Protein AF-0000000087549382 (afdb_homodimer)

Secondary structure (DSSP, 8-state):
--PEEEEEEE-SS-EEEEEE-TTS-EEEEEEES---TTTS-HHHHHHHHHHHHHHH-SSPPEEEEEEEETT--SHHHHHHHHHHHHHH-TT--EEEEEEGGGGGGGGS-TTS-EEEEEESSSEEEEEE-TT--EEEEEE---TTT--TTSHHHHHHHHHHHHHHS--HHHHHHHHHHT-SSHHHHHHHHTSTTHHHHHHHHHHHHHHHHHTT-HHHHHHHHHHHHHHHHHHHHH--SS--EEEEESGGGGSHHHHHHHHHH--S--SEEE-/--PEEEEEEE-SS-EEEEEE-TTS-EEEEEEES---TTTS-HHHHHHHHHHHHHHH-SSPPEEEEEEEETT--SHHHHHHHHHHHHHH-TT--EEEEEEGGGGGGTTS-TTS-EEEEEESSSEEEEEE-TT--EEEEEE---TTT--TTSHHHHHHHHHHHHHHS--HHHHHHHHHHT-SSHHHHHHHHTSTTHHHHHHHHHHHHHHHHHTT-HHHHHHHHHHHHHHHHHHHHH--SS--EEEEESGGGGSHHHHHHHHHH--S--SEEE-

Organism: Malassezia restricta (strain ATCC 96810 / NBRC 103918 / CBS 7877) (NCBI:txid425264)

Solvent-accessible surface area (backbone atoms only — not comparable to full-atom values): 27574 Å² total; per-residue (Å²): 129,83,49,24,42,32,41,34,46,19,28,78,72,35,22,38,24,39,31,21,44,85,85,68,47,74,78,32,62,32,74,54,58,54,35,18,52,70,80,39,52,72,68,58,33,48,51,48,53,49,48,38,51,55,65,24,45,85,80,62,62,52,32,31,37,36,39,13,20,34,65,36,82,45,72,65,51,27,51,54,50,44,52,53,42,43,69,74,40,66,72,40,75,41,81,43,56,37,30,38,68,56,55,66,44,68,86,49,60,61,86,37,28,35,35,36,36,38,22,25,66,41,21,35,27,39,16,25,39,36,85,62,45,78,74,39,75,34,78,54,64,42,73,90,60,43,13,63,41,7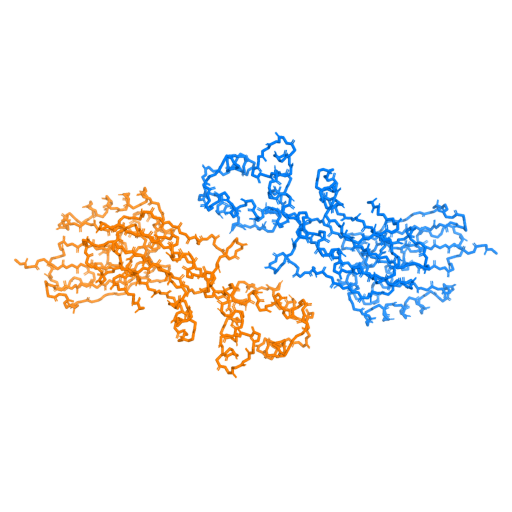,22,30,34,45,16,42,54,50,50,44,46,34,72,71,44,85,45,78,63,38,58,56,51,28,66,74,71,68,34,88,44,71,68,44,41,52,50,61,48,75,42,87,61,33,65,60,58,34,20,56,38,24,58,58,38,54,49,38,24,72,74,62,36,65,66,36,37,51,49,52,47,54,28,20,40,46,36,15,50,41,48,44,69,39,54,68,99,56,76,24,35,34,30,44,42,49,65,51,58,68,37,63,70,51,38,52,45,22,61,68,51,42,77,64,78,53,78,41,78,48,110,129,81,49,22,43,32,41,32,46,18,29,80,72,34,22,38,25,42,32,21,43,84,85,67,48,75,77,30,62,33,74,53,60,54,34,19,51,70,79,37,53,72,67,57,31,46,50,46,54,50,48,38,51,53,67,24,46,84,82,60,62,52,31,32,38,38,39,14,20,34,63,36,81,45,70,66,51,26,51,54,50,46,52,52,43,42,69,75,41,66,74,41,76,40,82,42,55,39,30,38,69,58,54,66,43,68,85,51,59,62,86,36,29,34,35,36,37,38,21,26,69,40,21,35,26,39,15,24,39,39,83,62,45,77,74,41,74,32,76,54,64,42,73,91,60,44,13,63,41,7,23,31,35,43,16,42,53,51,51,43,45,36,71,73,44,85,45,78,62,39,58,57,52,26,65,74,71,68,34,88,43,70,68,44,42,53,50,62,48,76,43,86,60,35,67,61,58,34,21,57,38,23,60,57,38,55,49,38,24,72,75,62,36,65,67,35,37,52,50,52,48,53,28,20,41,45,34,16,50,41,48,47,69,41,55,68,99,57,76,25,35,36,31,43,41,49,65,51,57,68,37,63,70,53,37,51,45,21,62,69,51,41,76,64,79,54,78,39,75,48,111

Structure (mmCIF, N/CA/C/O backbone):
data_AF-0000000087549382-model_v1
#
loop_
_entity.id
_entity.type
_entity.pdbx_description
1 polymer 'N-acetyl-D-glucosamine kinase'
#
loop_
_atom_site.group_PDB
_atom_site.id
_atom_site.type_symbol
_atom_site.label_atom_id
_atom_site.label_alt_id
_atom_site.label_comp_id
_atom_site.label_asym_id
_atom_site.label_entity_id
_atom_site.label_seq_id
_atom_site.pdbx_PDB_ins_code
_atom_site.Cartn_x
_atom_site.Cartn_y
_atom_site.Cartn_z
_atom_site.occupancy
_atom_site.B_iso_or_equiv
_atom_site.auth_seq_id
_atom_site.auth_comp_id
_atom_site.auth_asym_id
_atom_site.auth_atom_id
_atom_site.pdbx_PDB_model_num
ATOM 1 N N . MET A 1 1 ? 5.43 -46.531 -30.469 1 39.97 1 MET A N 1
ATOM 2 C CA . MET A 1 1 ? 6.359 -45.406 -30.297 1 39.97 1 MET A CA 1
ATOM 3 C C . MET A 1 1 ? 6.062 -44.656 -29.016 1 39.97 1 MET A C 1
ATO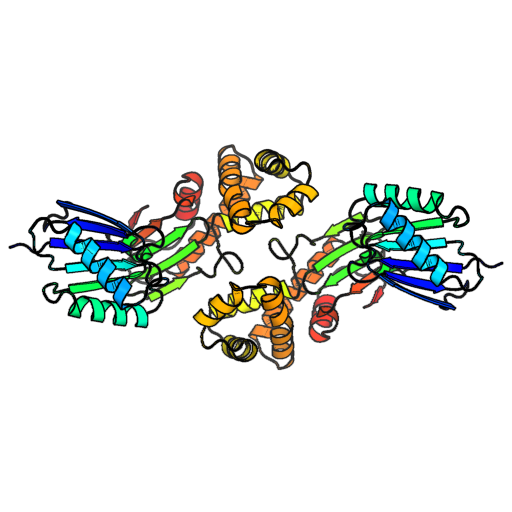M 5 O O . MET A 1 1 ? 4.918 -44.281 -28.766 1 39.97 1 MET A O 1
ATOM 9 N N . THR A 1 2 ? 6.906 -44.781 -28.016 1 54.25 2 THR A N 1
ATOM 10 C CA . THR A 1 2 ? 6.613 -44.344 -26.656 1 54.25 2 THR A CA 1
ATOM 11 C C . THR A 1 2 ? 6.383 -42.844 -26.609 1 54.25 2 THR A C 1
ATOM 13 O O . THR A 1 2 ? 7.191 -42.062 -27.125 1 54.25 2 THR A O 1
ATOM 16 N N . GLY A 1 3 ? 5.191 -42.406 -26.641 1 62.34 3 GLY A N 1
ATOM 17 C CA . GLY A 1 3 ? 4.793 -41 -26.703 1 62.34 3 GLY A CA 1
ATOM 18 C C . GLY A 1 3 ? 5.539 -40.125 -25.703 1 62.34 3 GLY A C 1
ATOM 19 O O . GLY A 1 3 ? 6.086 -40.625 -24.719 1 62.34 3 GLY A O 1
ATOM 20 N N . VAL A 1 4 ? 6.02 -38.969 -26.281 1 73.94 4 VAL A N 1
ATOM 21 C CA . VAL A 1 4 ? 6.777 -38.031 -25.453 1 73.94 4 VAL A CA 1
ATOM 22 C C . VAL A 1 4 ? 5.824 -37.031 -24.812 1 73.94 4 VAL A C 1
ATOM 24 O O . VAL A 1 4 ? 4.691 -36.844 -25.266 1 73.94 4 VAL A O 1
ATOM 27 N N . VAL A 1 5 ? 6.25 -36.531 -23.656 1 84.88 5 VAL A N 1
ATOM 28 C CA . VAL A 1 5 ? 5.496 -35.5 -22.938 1 84.88 5 VAL A CA 1
ATOM 29 C C . VAL A 1 5 ? 6.148 -34.156 -23.141 1 84.88 5 VAL A C 1
ATOM 31 O O . VAL A 1 5 ? 7.371 -34.031 -23.062 1 84.88 5 VAL A O 1
ATOM 34 N N . ALA A 1 6 ? 5.348 -33.188 -23.562 1 91.62 6 ALA A N 1
ATOM 35 C CA . ALA A 1 6 ? 5.859 -31.844 -23.766 1 91.62 6 ALA A CA 1
ATOM 36 C C . ALA A 1 6 ? 5.328 -30.891 -22.703 1 91.62 6 ALA A C 1
ATOM 38 O O . ALA A 1 6 ? 4.191 -31.031 -22.25 1 91.62 6 ALA A O 1
ATOM 39 N N . VAL A 1 7 ? 6.188 -29.938 -22.328 1 92.75 7 VAL A N 1
ATOM 40 C CA . VAL A 1 7 ? 5.797 -28.844 -21.438 1 92.75 7 VAL A CA 1
ATOM 41 C C . VAL A 1 7 ? 6.148 -27.5 -22.062 1 92.75 7 VAL A C 1
ATOM 43 O O . VAL A 1 7 ? 7.219 -27.344 -22.656 1 92.75 7 VAL A O 1
ATOM 46 N N . VAL A 1 8 ? 5.195 -26.562 -22.016 1 94.94 8 VAL A N 1
ATOM 47 C CA . VAL A 1 8 ? 5.422 -25.219 -22.547 1 94.94 8 VAL A CA 1
ATOM 48 C C . VAL A 1 8 ? 5.254 -24.188 -21.422 1 94.94 8 VAL A C 1
ATOM 50 O O . VAL A 1 8 ? 4.273 -24.234 -20.672 1 94.94 8 VAL A O 1
ATOM 53 N N . ASP A 1 9 ? 6.184 -23.312 -21.219 1 95.19 9 ASP A N 1
ATOM 54 C CA . ASP A 1 9 ? 6.129 -22.125 -20.359 1 95.19 9 ASP A CA 1
ATOM 55 C C . ASP A 1 9 ? 5.973 -20.859 -21.188 1 95.19 9 ASP A C 1
ATOM 57 O O . ASP A 1 9 ? 6.938 -20.359 -21.781 1 95.19 9 ASP A O 1
ATOM 61 N N . ALA A 1 10 ? 4.777 -20.359 -21.234 1 96.06 10 ALA A N 1
ATOM 62 C CA . ALA A 1 10 ? 4.457 -19.219 -22.078 1 96.06 10 ALA A CA 1
ATOM 63 C C . ALA A 1 10 ? 4.32 -17.938 -21.266 1 96.06 10 ALA A C 1
ATOM 65 O O . ALA A 1 10 ? 3.32 -17.734 -20.562 1 96.06 10 ALA A O 1
ATOM 66 N N . GLY A 1 11 ? 5.273 -17.016 -21.391 1 91.75 11 GLY A N 1
ATOM 67 C CA . GLY A 1 11 ? 5.277 -15.758 -20.656 1 91.75 11 GLY A CA 1
ATOM 68 C C . GLY A 1 11 ? 5.109 -14.539 -21.547 1 91.75 11 GLY A C 1
ATOM 69 O O . GLY A 1 11 ? 4.797 -14.672 -22.734 1 91.75 11 GLY A O 1
ATOM 70 N N . GLY A 1 12 ? 5.207 -13.359 -20.984 1 86.81 12 GLY A N 1
ATOM 71 C CA . GLY A 1 12 ? 5.07 -12.102 -21.703 1 86.81 12 GLY A CA 1
ATOM 72 C C . GLY A 1 12 ? 6.254 -11.789 -22.594 1 86.81 12 GLY A C 1
ATOM 73 O O . GLY A 1 12 ? 6.121 -11.047 -23.578 1 86.81 12 GLY A O 1
ATOM 74 N N . THR A 1 13 ? 7.371 -12.328 -22.25 1 85.81 13 THR A N 1
ATOM 75 C CA . THR A 1 13 ? 8.594 -11.992 -22.969 1 85.81 13 THR A CA 1
ATOM 76 C C . THR A 1 13 ? 9.016 -13.141 -23.875 1 85.81 13 THR A C 1
ATOM 78 O O . THR A 1 13 ? 9.523 -12.914 -24.984 1 85.81 13 THR A O 1
ATOM 81 N N . SER A 1 14 ? 8.805 -14.344 -23.328 1 91.31 14 SER A N 1
ATOM 82 C CA . SER A 1 14 ? 9.227 -15.5 -24.109 1 91.31 14 SER A CA 1
ATOM 83 C C . SER A 1 14 ? 8.344 -16.719 -23.828 1 91.31 14 SER A C 1
ATOM 85 O O . SER A 1 14 ? 7.582 -16.719 -22.859 1 91.31 14 SER A O 1
ATOM 87 N N . THR A 1 15 ? 8.477 -17.656 -24.75 1 94.56 15 THR A N 1
ATOM 88 C CA . THR A 1 15 ? 7.848 -18.969 -24.641 1 94.56 15 THR A CA 1
ATOM 89 C C . THR A 1 15 ? 8.883 -20.078 -24.766 1 94.56 15 THR A C 1
ATOM 91 O O . THR A 1 15 ? 9.633 -20.125 -25.75 1 94.56 15 THR A O 1
ATOM 94 N N . ARG A 1 16 ? 8.938 -20.938 -23.703 1 95 16 ARG A N 1
ATOM 95 C CA . ARG A 1 16 ? 9.883 -22.047 -23.703 1 95 16 ARG A CA 1
ATOM 96 C C . ARG A 1 16 ? 9.164 -23.391 -23.703 1 95 16 ARG A C 1
ATOM 98 O O . ARG A 1 16 ? 8.125 -23.547 -23.047 1 95 16 ARG A O 1
ATOM 105 N N . ALA A 1 17 ? 9.688 -24.312 -24.516 1 93.75 17 ALA A N 1
ATOM 106 C CA . ALA A 1 17 ? 9.133 -25.656 -24.562 1 93.75 17 ALA A CA 1
ATOM 107 C C . ALA A 1 17 ? 10.219 -26.703 -24.359 1 93.75 17 ALA A C 1
ATOM 109 O O . ALA A 1 17 ? 11.391 -26.469 -24.672 1 93.75 17 ALA A O 1
ATOM 110 N N . ALA A 1 18 ? 9.82 -27.781 -23.719 1 92.12 18 ALA A N 1
ATOM 111 C CA . ALA A 1 18 ? 10.695 -28.938 -23.562 1 92.12 18 ALA A CA 1
ATOM 112 C C . ALA A 1 18 ? 9.938 -30.25 -23.766 1 92.12 18 ALA A C 1
ATOM 114 O O . ALA A 1 18 ? 8.773 -30.359 -23.375 1 92.12 18 ALA A O 1
ATOM 115 N N . ILE A 1 19 ? 10.562 -31.203 -24.406 1 89.62 19 ILE A N 1
ATOM 116 C CA . ILE A 1 19 ? 10.008 -32.531 -24.609 1 89.62 19 ILE A CA 1
ATOM 117 C C . ILE A 1 19 ? 10.852 -33.562 -23.859 1 89.62 19 ILE A C 1
ATOM 119 O O . ILE A 1 19 ? 12.078 -33.531 -23.922 1 89.62 19 ILE A O 1
ATOM 123 N N . ALA A 1 20 ? 10.164 -34.312 -23.094 1 86.88 20 ALA A N 1
ATOM 124 C CA . ALA A 1 20 ? 10.836 -35.375 -22.375 1 86.88 20 ALA A CA 1
ATOM 125 C C . ALA A 1 20 ? 10.398 -36.75 -22.891 1 86.88 20 ALA A C 1
ATOM 127 O O . ALA A 1 20 ? 9.258 -36.906 -23.328 1 86.88 20 ALA A O 1
ATOM 128 N N . ASP A 1 21 ? 11.297 -37.719 -22.844 1 81.56 21 ASP A N 1
ATOM 129 C CA . ASP A 1 21 ? 10.961 -39.062 -23.234 1 81.56 21 ASP A CA 1
ATOM 130 C C . ASP A 1 21 ? 10.297 -39.812 -22.078 1 81.56 21 ASP A C 1
ATOM 132 O O . ASP A 1 21 ? 9.969 -39.219 -21.047 1 81.56 21 ASP A O 1
ATOM 136 N N . ALA A 1 22 ? 9.938 -41.125 -22.328 1 77.38 22 ALA A N 1
ATOM 137 C CA . ALA A 1 22 ? 9.195 -41.938 -21.359 1 77.38 22 ALA A CA 1
ATOM 138 C C . ALA A 1 22 ? 9.969 -42.094 -20.062 1 77.38 22 ALA A C 1
ATOM 140 O O . ALA A 1 22 ? 9.383 -42.406 -19.016 1 77.38 22 ALA A O 1
ATOM 141 N N . ARG A 1 23 ? 11.273 -41.844 -20.031 1 79.56 23 ARG A N 1
ATOM 142 C CA . ARG A 1 23 ? 12.109 -41.969 -18.844 1 79.56 23 ARG A CA 1
ATOM 143 C C . ARG A 1 23 ? 12.266 -40.625 -18.125 1 79.56 23 ARG A C 1
ATOM 145 O O . ARG A 1 23 ? 12.977 -40.531 -17.125 1 79.56 23 ARG A O 1
ATOM 152 N N . GLY A 1 24 ? 11.672 -39.5 -18.688 1 79.5 24 GLY A N 1
ATOM 153 C CA . GLY A 1 24 ? 11.734 -38.188 -18.062 1 79.5 24 GLY A CA 1
ATOM 154 C C . GLY A 1 24 ? 12.922 -37.375 -18.531 1 79.5 24 GLY A C 1
ATOM 155 O O . GLY A 1 24 ? 13.18 -36.281 -18.016 1 79.5 24 GLY A O 1
ATOM 156 N N . ARG A 1 25 ? 13.734 -37.906 -19.469 1 83 25 ARG A N 1
ATOM 157 C CA . ARG A 1 25 ? 14.883 -37.188 -20 1 83 25 ARG A CA 1
ATOM 158 C C . ARG A 1 25 ? 14.453 -36.156 -21.047 1 83 25 ARG A C 1
ATOM 160 O O . ARG A 1 25 ? 13.703 -36.5 -21.953 1 83 25 ARG A O 1
ATOM 167 N N . ILE A 1 26 ? 14.945 -34.969 -20.875 1 86.38 26 ILE A N 1
ATOM 168 C CA . ILE A 1 26 ? 14.641 -33.906 -21.859 1 86.38 26 ILE A CA 1
ATOM 169 C C . ILE A 1 26 ? 15.383 -34.219 -23.156 1 86.38 26 ILE A C 1
ATOM 171 O O . ILE A 1 26 ? 16.609 -34.375 -23.172 1 86.38 26 ILE A O 1
ATOM 175 N N . VAL A 1 27 ? 14.711 -34.312 -24.266 1 86.19 27 VAL A N 1
ATOM 176 C CA . VAL A 1 27 ? 15.312 -34.688 -25.531 1 86.19 27 VAL A CA 1
ATOM 177 C C . VAL A 1 27 ? 15.328 -33.5 -26.484 1 86.19 27 VAL A C 1
ATOM 179 O O . VAL A 1 27 ? 16.047 -33.5 -27.484 1 86.19 27 VAL A O 1
ATOM 182 N N . ALA A 1 28 ? 14.555 -32.562 -26.203 1 88.31 28 ALA A N 1
ATOM 183 C CA . ALA A 1 28 ? 14.516 -31.375 -27.062 1 88.31 28 ALA A CA 1
ATOM 184 C C . ALA A 1 28 ? 14.023 -30.141 -26.281 1 88.31 28 ALA A C 1
ATOM 186 O O . ALA A 1 28 ? 13.281 -30.281 -25.312 1 88.31 28 ALA A O 1
ATOM 187 N N . ARG A 1 29 ? 14.492 -28.938 -26.703 1 92.19 29 ARG A N 1
ATOM 188 C CA . ARG A 1 29 ? 14.07 -27.656 -26.141 1 92.19 29 ARG A CA 1
ATOM 189 C C . ARG A 1 29 ? 13.891 -26.625 -27.25 1 92.19 29 ARG A C 1
ATOM 191 O O . ARG A 1 29 ? 14.5 -26.719 -28.312 1 92.19 29 ARG A O 1
ATOM 198 N N . SER A 1 30 ? 13 -25.688 -27 1 91.88 30 SER A N 1
ATOM 199 C CA . SER A 1 30 ? 12.836 -24.547 -27.891 1 91.88 30 SER A CA 1
ATOM 200 C C . SER A 1 30 ? 12.539 -23.281 -27.109 1 91.88 30 SER A C 1
ATOM 202 O O . SER A 1 30 ? 12.195 -23.328 -25.938 1 91.88 30 SER A O 1
ATOM 204 N N . ARG A 1 31 ? 12.828 -22.141 -27.688 1 93.38 31 ARG A N 1
ATOM 205 C CA . ARG A 1 31 ? 12.523 -20.812 -27.172 1 93.38 31 ARG A CA 1
ATOM 206 C C . ARG A 1 31 ? 12.102 -19.875 -28.297 1 93.38 31 ARG A C 1
ATOM 208 O O . ARG A 1 31 ? 12.828 -19.703 -29.266 1 93.38 31 ARG A O 1
ATOM 215 N N . ILE A 1 32 ? 10.977 -19.344 -28.125 1 93.56 32 ILE A N 1
ATOM 216 C CA . ILE A 1 32 ? 10.484 -18.406 -29.125 1 93.56 32 ILE A CA 1
ATOM 217 C C . ILE A 1 32 ? 9.977 -17.125 -28.438 1 93.56 32 ILE A C 1
ATOM 219 O O . ILE A 1 32 ? 10.352 -16.844 -27.297 1 93.56 32 ILE A O 1
ATOM 223 N N . GLY A 1 33 ? 9.117 -16.281 -29.172 1 90.38 33 GLY A N 1
ATOM 224 C CA . GLY A 1 33 ? 8.711 -14.984 -28.656 1 90.38 33 GLY A CA 1
ATOM 225 C C . GLY A 1 33 ? 7.633 -15.07 -27.594 1 90.38 33 GLY A C 1
ATOM 226 O O . GLY A 1 33 ? 7.363 -16.156 -27.062 1 90.38 33 GLY A O 1
ATOM 227 N N . ALA A 1 34 ? 7.039 -13.984 -27.328 1 90.94 34 ALA A N 1
ATOM 228 C CA . ALA A 1 34 ? 6.051 -13.859 -26.25 1 90.94 34 ALA A CA 1
ATOM 229 C C . ALA A 1 34 ? 4.816 -14.711 -26.547 1 90.94 34 ALA A C 1
ATOM 231 O O . ALA A 1 34 ? 4.375 -14.805 -27.688 1 90.94 34 ALA A O 1
ATOM 232 N N . GLY A 1 35 ? 4.305 -15.359 -25.5 1 92.56 35 GLY A N 1
ATOM 233 C CA . GLY A 1 35 ? 3.162 -16.234 -25.656 1 92.56 35 GLY A CA 1
ATOM 234 C C . GLY A 1 35 ? 2.141 -16.109 -24.547 1 92.56 35 GLY A C 1
ATOM 235 O O . GLY A 1 35 ? 1.517 -17.094 -24.156 1 92.56 35 GLY A O 1
ATOM 236 N N . SER A 1 36 ? 1.979 -14.93 -24 1 92.44 36 SER A N 1
ATOM 237 C CA . SER A 1 36 ? 1.021 -14.734 -22.906 1 92.44 36 SER A CA 1
ATOM 238 C C . SER A 1 36 ? -0.411 -14.711 -23.438 1 92.44 36 SER A C 1
ATOM 240 O O . SER A 1 36 ? -0.709 -14.008 -24.406 1 92.44 36 SER A O 1
ATOM 242 N N . PHE A 1 37 ? -1.283 -15.461 -22.719 1 92.44 37 PHE A N 1
ATOM 243 C CA . PHE A 1 37 ? -2.689 -15.57 -23.094 1 92.44 37 PHE A CA 1
ATOM 244 C C . PHE A 1 37 ? -3.398 -14.234 -22.906 1 92.44 37 PHE A C 1
ATOM 246 O O . PHE A 1 37 ? -4.395 -13.953 -23.578 1 92.44 37 PHE A O 1
ATOM 253 N N . SER A 1 38 ? -2.854 -13.391 -22.062 1 85.06 38 SER A N 1
ATOM 254 C CA . SER A 1 38 ? -3.496 -12.117 -21.766 1 85.06 38 SER A CA 1
ATOM 255 C C . SER A 1 38 ? -3.199 -11.078 -22.844 1 85.06 38 SER A C 1
ATOM 257 O O . SER A 1 38 ? -3.91 -10.078 -22.953 1 85.06 38 SER A O 1
ATOM 259 N N . VAL A 1 39 ? -2.229 -11.258 -23.625 1 85.44 39 VAL A N 1
ATOM 260 C CA . VAL A 1 39 ? -1.773 -10.242 -24.578 1 85.44 39 VAL A CA 1
ATOM 261 C C . VAL A 1 39 ? -2.148 -10.648 -26 1 85.44 39 VAL A C 1
ATOM 263 O O . VAL A 1 39 ? -2.367 -9.797 -26.859 1 85.44 39 VAL A O 1
ATOM 266 N N . LEU A 1 40 ? -2.24 -11.922 -26.25 1 91.12 40 LEU A N 1
ATOM 267 C CA . LEU A 1 40 ? -2.482 -12.438 -27.594 1 91.12 40 LEU A CA 1
ATOM 268 C C . LEU A 1 40 ? -3.945 -12.82 -27.781 1 91.12 40 LEU A C 1
ATOM 270 O O . LEU A 1 40 ? -4.617 -13.203 -26.812 1 91.12 40 LEU A O 1
ATOM 274 N N . SER A 1 41 ? -4.383 -12.703 -29.016 1 94.06 41 SER A N 1
ATOM 275 C CA . SER A 1 41 ? -5.664 -13.32 -29.328 1 94.06 41 SER A CA 1
ATOM 276 C C . SER A 1 41 ? -5.598 -14.836 -29.203 1 94.06 41 SER A C 1
ATOM 278 O O . SER A 1 41 ? -4.512 -15.422 -29.219 1 94.06 41 SER A O 1
ATOM 280 N N . LEU A 1 42 ? -6.773 -15.469 -29.109 1 95.62 42 LEU A N 1
ATOM 281 C CA . LEU A 1 42 ? -6.816 -16.922 -28.969 1 95.62 42 LEU A CA 1
ATOM 282 C C . LEU A 1 42 ? -6.133 -17.594 -30.156 1 95.62 42 LEU A C 1
ATOM 284 O O . LEU A 1 42 ? -5.367 -18.547 -29.984 1 95.62 42 LEU A O 1
ATOM 288 N N . ARG A 1 43 ? -6.383 -17.062 -31.297 1 96.38 43 ARG A N 1
ATOM 289 C CA . ARG A 1 43 ? -5.793 -17.625 -32.5 1 96.38 43 ARG A CA 1
ATOM 290 C C . ARG A 1 43 ? -4.277 -17.484 -32.5 1 96.38 43 ARG A C 1
ATOM 292 O O . ARG A 1 43 ? -3.553 -18.422 -32.781 1 96.38 43 ARG A O 1
ATOM 299 N N . ALA A 1 44 ? -3.893 -16.312 -32.188 1 96.38 44 ALA A N 1
ATOM 300 C CA . ALA A 1 44 ? -2.457 -16.047 -32.156 1 96.38 44 ALA A CA 1
ATOM 301 C C . ALA A 1 44 ? -1.77 -16.859 -31.062 1 96.38 44 ALA A C 1
ATOM 303 O O . ALA A 1 44 ? -0.666 -17.375 -31.266 1 96.38 44 ALA A O 1
ATOM 304 N N . TRP A 1 45 ? -2.393 -16.922 -29.953 1 97.19 45 TRP A N 1
ATOM 305 C CA . TRP A 1 45 ? -1.863 -17.703 -28.844 1 97.19 45 TRP A CA 1
ATOM 306 C C . TRP A 1 45 ? -1.732 -19.172 -29.234 1 97.19 45 TRP A C 1
ATOM 308 O O . TRP A 1 45 ? -0.688 -19.781 -29 1 97.19 45 TRP A O 1
ATOM 318 N N . THR A 1 46 ? -2.734 -19.688 -29.859 1 97.19 46 THR A N 1
ATOM 319 C CA . THR A 1 46 ? -2.744 -21.094 -30.281 1 97.19 46 THR A CA 1
ATOM 320 C C . THR A 1 46 ? -1.614 -21.359 -31.266 1 97.19 46 THR A C 1
ATOM 322 O O . THR A 1 46 ? -0.896 -22.359 -31.141 1 97.19 46 THR A O 1
ATOM 325 N N . ARG A 1 47 ? -1.505 -20.484 -32.156 1 96.12 47 ARG A N 1
ATOM 326 C CA . ARG A 1 47 ? -0.436 -20.625 -33.125 1 96.12 47 ARG A CA 1
ATOM 327 C C . ARG A 1 47 ? 0.932 -20.625 -32.469 1 96.12 47 ARG A C 1
ATOM 329 O O . ARG A 1 47 ? 1.814 -21.391 -32.844 1 96.12 47 ARG A O 1
ATOM 336 N N . ARG A 1 48 ? 1.088 -19.75 -31.547 1 95.94 48 ARG A N 1
ATOM 337 C CA . ARG A 1 48 ? 2.344 -19.641 -30.812 1 95.94 48 ARG A CA 1
ATOM 338 C C . ARG A 1 48 ? 2.67 -20.938 -30.078 1 95.94 48 ARG A C 1
ATOM 340 O O . ARG A 1 48 ? 3.822 -21.375 -30.062 1 95.94 48 ARG A O 1
ATOM 347 N N . MET A 1 49 ? 1.717 -21.516 -29.422 1 95.94 49 MET A N 1
ATOM 348 C CA . MET A 1 49 ? 1.916 -22.781 -28.719 1 95.94 49 MET A CA 1
ATOM 349 C C . MET A 1 49 ? 2.293 -23.891 -29.688 1 95.94 49 MET A C 1
ATOM 351 O O . MET A 1 49 ? 3.213 -24.672 -29.422 1 95.94 49 MET A O 1
ATOM 355 N N . CYS A 1 50 ? 1.614 -23.906 -30.812 1 94.06 50 CYS A N 1
ATOM 356 C CA . CYS A 1 50 ? 1.908 -24.906 -31.828 1 94.06 50 CYS A CA 1
ATOM 357 C C . CYS A 1 50 ? 3.326 -24.75 -32.344 1 94.06 50 CYS A C 1
ATOM 359 O O . CYS A 1 50 ? 4.051 -25.734 -32.5 1 94.06 50 CYS A O 1
ATOM 361 N N . GLU A 1 51 ? 3.621 -23.531 -32.594 1 93.94 51 GLU A N 1
ATOM 362 C CA . GLU A 1 51 ? 4.965 -23.234 -33.062 1 93.94 51 GLU A CA 1
ATOM 363 C C . GLU A 1 51 ? 6.027 -23.703 -32.094 1 93.94 51 GLU A C 1
ATOM 365 O O . GLU A 1 51 ? 7.035 -24.297 -32.469 1 93.94 51 GLU A O 1
ATOM 370 N N . ALA A 1 52 ? 5.84 -23.422 -30.859 1 93.69 52 ALA A N 1
ATOM 371 C CA . ALA A 1 52 ? 6.789 -23.812 -29.812 1 93.69 52 ALA A CA 1
ATOM 372 C C . ALA A 1 52 ? 6.934 -25.328 -29.734 1 93.69 52 ALA A C 1
ATOM 374 O O . ALA A 1 52 ? 8.039 -25.844 -29.578 1 93.69 52 ALA A O 1
ATOM 375 N N . LEU A 1 53 ? 5.848 -26.031 -29.859 1 92.06 53 LEU A N 1
ATOM 376 C CA . LEU A 1 53 ? 5.848 -27.484 -29.781 1 92.06 53 LEU A CA 1
ATOM 377 C C . LEU A 1 53 ? 6.469 -28.109 -31.031 1 92.06 53 LEU A C 1
ATOM 379 O O . LEU A 1 53 ? 7.23 -29.062 -30.938 1 92.06 53 LEU A O 1
ATOM 383 N N . GLU A 1 54 ? 6.211 -27.5 -32.125 1 88.81 54 GLU A N 1
ATOM 384 C CA . GLU A 1 54 ? 6.754 -28 -33.406 1 88.81 54 GLU A CA 1
ATOM 385 C C . GLU A 1 54 ? 8.258 -27.766 -33.469 1 88.81 54 GLU A C 1
ATOM 387 O O . GLU A 1 54 ? 8.992 -28.609 -34 1 88.81 54 GLU A O 1
ATOM 392 N N . ALA A 1 55 ? 8.594 -26.656 -33 1 86.44 55 ALA A N 1
ATOM 393 C CA . ALA A 1 55 ? 10.023 -26.328 -33 1 86.44 55 ALA A CA 1
ATOM 394 C C . ALA A 1 55 ? 10.812 -27.297 -32.156 1 86.44 55 ALA A C 1
ATOM 396 O O . ALA A 1 55 ? 12 -27.531 -32.375 1 86.44 55 ALA A O 1
ATOM 397 N N . CYS A 1 56 ? 10.25 -27.781 -31.141 1 80.5 56 CYS A N 1
ATOM 398 C CA . CYS A 1 56 ? 10.891 -28.703 -30.219 1 80.5 56 CYS A CA 1
ATOM 399 C C . CYS A 1 56 ? 10.781 -30.141 -30.719 1 80.5 56 CYS A C 1
ATOM 401 O O . CYS A 1 56 ? 11.578 -31 -30.328 1 80.5 56 CYS A O 1
ATOM 403 N N . ALA A 1 57 ? 9.836 -30.438 -31.469 1 73.19 57 ALA A N 1
ATOM 404 C CA . ALA A 1 57 ? 9.516 -31.812 -31.828 1 73.19 57 ALA A CA 1
ATOM 405 C C . ALA A 1 57 ? 10.477 -32.344 -32.875 1 73.19 57 ALA A C 1
ATOM 407 O O . ALA A 1 57 ? 10.734 -31.672 -33.906 1 73.19 57 ALA A O 1
ATOM 408 N N . ASN A 1 58 ? 11.711 -32.906 -32.406 1 60.84 58 ASN A N 1
ATOM 409 C CA . ASN A 1 58 ? 12.703 -33.531 -33.281 1 60.84 58 ASN A CA 1
ATOM 410 C C . ASN A 1 58 ? 12.242 -34.875 -33.781 1 60.84 58 ASN A C 1
ATOM 412 O O . ASN A 1 58 ? 13.023 -35.812 -33.844 1 60.84 58 ASN A O 1
ATOM 416 N N . GLU A 1 59 ? 10.992 -35.188 -34.094 1 62.5 59 GLU A N 1
ATOM 417 C CA . GLU A 1 59 ? 10.609 -36.438 -34.781 1 62.5 59 GLU A CA 1
ATOM 418 C C . GLU A 1 59 ? 9.664 -37.25 -33.906 1 62.5 59 GLU A C 1
ATOM 420 O O . GLU A 1 59 ? 9.062 -38.219 -34.375 1 62.5 59 GLU A O 1
ATOM 425 N N . ALA A 1 60 ? 9.688 -37.062 -32.656 1 68.19 60 ALA A N 1
ATOM 426 C CA . ALA A 1 60 ? 8.828 -37.906 -31.844 1 68.19 60 ALA A CA 1
ATOM 427 C C . ALA A 1 60 ? 7.465 -37.25 -31.625 1 68.19 60 ALA A C 1
ATOM 429 O O . ALA A 1 60 ? 7.371 -36.062 -31.344 1 68.19 60 ALA A O 1
ATOM 430 N N . PRO A 1 61 ? 6.469 -38.062 -31.922 1 79.94 61 PRO A N 1
ATOM 431 C CA . PRO A 1 61 ? 5.117 -37.531 -31.766 1 79.94 61 PRO A CA 1
ATOM 432 C C . PRO A 1 61 ? 4.781 -37.156 -30.328 1 79.94 61 PRO A C 1
ATOM 434 O O . PRO A 1 61 ? 4.941 -38 -29.438 1 79.94 61 PRO A O 1
ATOM 437 N N . ILE A 1 62 ? 4.371 -35.969 -30.062 1 86.62 62 ILE A N 1
ATOM 438 C CA . ILE A 1 62 ? 3.918 -35.531 -28.75 1 86.62 62 ILE A CA 1
ATOM 439 C C . ILE A 1 62 ? 2.545 -36.125 -28.453 1 86.62 62 ILE A C 1
ATOM 441 O O . ILE A 1 62 ? 1.6 -35.938 -29.219 1 86.62 62 ILE A O 1
ATOM 445 N N . THR A 1 63 ? 2.467 -36.906 -27.391 1 88.56 63 THR A N 1
ATOM 446 C CA . THR A 1 63 ? 1.191 -37.531 -27.047 1 88.56 63 THR A CA 1
ATOM 447 C C . THR A 1 63 ? 0.506 -36.781 -25.922 1 88.56 63 THR A C 1
ATOM 449 O O . THR A 1 63 ? -0.718 -36.844 -25.781 1 88.56 63 THR A O 1
ATOM 452 N N . ARG A 1 64 ? 1.29 -36.188 -25.062 1 91.25 64 ARG A N 1
ATOM 453 C CA . ARG A 1 64 ? 0.784 -35.375 -23.938 1 91.25 64 ARG A CA 1
ATOM 454 C C . ARG A 1 64 ? 1.506 -34.062 -23.844 1 91.25 64 ARG A C 1
ATOM 456 O O . ARG A 1 64 ? 2.719 -33.969 -24.062 1 91.25 64 ARG A O 1
ATOM 463 N N . ALA A 1 65 ? 0.712 -33.031 -23.578 1 93.31 65 ALA A N 1
ATOM 464 C CA . ALA A 1 65 ? 1.323 -31.719 -23.469 1 93.31 65 ALA A CA 1
ATOM 465 C C . ALA A 1 65 ? 0.735 -30.938 -22.297 1 93.31 65 ALA A C 1
ATOM 467 O O . ALA A 1 65 ? -0.476 -30.969 -22.062 1 93.31 65 ALA A O 1
ATOM 468 N N . TRP A 1 66 ? 1.603 -30.312 -21.547 1 93.31 66 TRP A N 1
ATOM 469 C CA . TRP A 1 66 ? 1.223 -29.391 -20.484 1 93.31 66 TRP A CA 1
ATOM 470 C C . TRP A 1 66 ? 1.653 -27.969 -20.812 1 93.31 66 TRP A C 1
ATOM 472 O O . TRP A 1 66 ? 2.85 -27.672 -20.891 1 93.31 66 TRP A O 1
ATOM 482 N N . ILE A 1 67 ? 0.631 -27.078 -21 1 96.06 67 ILE A N 1
ATOM 483 C CA . ILE A 1 67 ? 0.875 -25.672 -21.297 1 96.06 67 ILE A CA 1
ATOM 484 C C . ILE A 1 67 ? 0.663 -24.828 -20.031 1 96.06 67 ILE A C 1
ATOM 486 O O . ILE A 1 67 ? -0.449 -24.766 -19.5 1 96.06 67 ILE A O 1
ATOM 490 N N . GLY A 1 68 ? 1.728 -24.266 -19.516 1 95.38 68 GLY A N 1
ATOM 491 C CA . GLY A 1 68 ? 1.635 -23.188 -18.531 1 95.38 68 GLY A CA 1
ATOM 492 C C . GLY A 1 68 ? 1.753 -21.812 -19.156 1 95.38 68 GLY A C 1
ATOM 493 O O . GLY A 1 68 ? 2.793 -21.453 -19.719 1 95.38 68 GLY A O 1
ATOM 494 N N . SER A 1 69 ? 0.676 -21.047 -19.062 1 95.06 69 SER A N 1
ATOM 495 C CA . SER A 1 69 ? 0.666 -19.75 -19.75 1 95.06 69 SER A CA 1
ATOM 496 C C . SER A 1 69 ? 0.27 -18.625 -18.812 1 95.06 69 SER A C 1
ATOM 498 O O . SER A 1 69 ? -0.678 -18.766 -18.031 1 95.06 69 SER A O 1
ATOM 500 N N . ALA A 1 70 ? 1.048 -17.562 -18.922 1 90.56 70 ALA A N 1
ATOM 501 C CA . ALA A 1 70 ? 0.585 -16.328 -18.297 1 90.56 70 ALA A CA 1
ATOM 502 C C . ALA A 1 70 ? -0.771 -15.898 -18.844 1 90.56 70 ALA A C 1
ATOM 504 O O . ALA A 1 70 ? -1.025 -16.016 -20.047 1 90.56 70 ALA A O 1
ATOM 505 N N . GLY A 1 71 ? -1.618 -15.461 -17.938 1 86.94 71 GLY A N 1
ATOM 506 C CA . GLY A 1 71 ? -2.906 -14.953 -18.375 1 86.94 71 GLY A CA 1
ATOM 507 C C . GLY A 1 71 ? -4.031 -15.953 -18.219 1 86.94 71 GLY A C 1
ATOM 508 O O . GLY A 1 71 ? -5.207 -15.594 -18.297 1 86.94 71 GLY A O 1
ATOM 509 N N . ILE A 1 72 ? -3.643 -17.234 -18.094 1 90.12 72 ILE A N 1
ATOM 510 C CA . ILE A 1 72 ? -4.672 -18.234 -17.812 1 90.12 72 ILE A CA 1
ATOM 511 C C . ILE A 1 72 ? -5.023 -18.203 -16.328 1 90.12 72 ILE A C 1
ATOM 513 O O . ILE A 1 72 ? -4.426 -18.922 -15.531 1 90.12 72 ILE A O 1
ATOM 517 N N . ASP A 1 73 ? -6 -17.422 -15.977 1 79.69 73 ASP A N 1
ATOM 518 C CA . ASP A 1 73 ? -6.289 -17.188 -14.562 1 79.69 73 ASP A CA 1
ATOM 519 C C . ASP A 1 73 ? -7.645 -17.781 -14.18 1 79.69 73 ASP A C 1
ATOM 521 O O . ASP A 1 73 ? -7.93 -17.969 -13 1 79.69 73 ASP A O 1
ATOM 525 N N . ALA A 1 74 ? -8.477 -18.031 -15.211 1 77.19 74 ALA A N 1
ATOM 526 C CA . ALA A 1 74 ? -9.812 -18.562 -14.961 1 77.19 74 ALA A CA 1
ATOM 527 C C . ALA A 1 74 ? -9.992 -19.938 -15.617 1 77.19 74 ALA A C 1
ATOM 529 O O . ALA A 1 74 ? -9.375 -20.219 -16.641 1 77.19 74 ALA A O 1
ATOM 530 N N . ASP A 1 75 ? -10.859 -20.656 -15.039 1 79.12 75 ASP A N 1
ATOM 531 C CA . ASP A 1 75 ? -11.164 -21.984 -15.57 1 79.12 75 ASP A CA 1
ATOM 532 C C . ASP A 1 75 ? -11.719 -21.891 -17 1 79.12 75 ASP A C 1
ATOM 534 O O . ASP A 1 75 ? -11.422 -22.734 -17.844 1 79.12 75 ASP A O 1
ATOM 538 N N . GLU A 1 76 ? -12.406 -20.875 -17.172 1 85 76 GLU A N 1
ATOM 539 C CA . GLU A 1 76 ? -13 -20.703 -18.484 1 85 76 GLU A CA 1
ATOM 540 C C . GLU A 1 76 ? -11.922 -20.453 -19.547 1 85 76 GLU A C 1
ATOM 542 O O . GLU A 1 76 ? -12 -21 -20.656 1 85 76 GLU A O 1
ATOM 547 N N . SER A 1 77 ? -10.945 -19.703 -19.219 1 89.88 77 SER A N 1
ATOM 548 C CA . SER A 1 77 ? -9.844 -19.453 -20.141 1 89.88 77 SER A CA 1
ATOM 549 C C . SER A 1 77 ? -9.078 -20.719 -20.438 1 89.88 77 SER A C 1
ATOM 551 O O . SER A 1 77 ? -8.695 -20.969 -21.594 1 89.88 77 SER A O 1
ATOM 553 N N . ALA A 1 78 ? -8.914 -21.5 -19.469 1 91.19 78 ALA A N 1
ATOM 554 C CA . ALA A 1 78 ? -8.211 -22.781 -19.641 1 91.19 78 ALA A CA 1
ATOM 555 C C . ALA A 1 78 ? -8.992 -23.703 -20.562 1 91.19 78 ALA A C 1
ATOM 557 O O . ALA A 1 78 ? -8.406 -24.375 -21.422 1 91.19 78 ALA A O 1
ATOM 558 N N . ARG A 1 79 ? -10.266 -23.734 -20.375 1 91.75 79 ARG A N 1
ATOM 559 C CA . ARG A 1 79 ? -11.117 -24.594 -21.203 1 91.75 79 ARG A CA 1
ATOM 560 C C . ARG A 1 79 ? -11.078 -24.172 -22.656 1 91.75 79 ARG A C 1
ATOM 562 O O . ARG A 1 79 ? -10.898 -25 -23.547 1 91.75 79 ARG A O 1
ATOM 569 N N . ILE A 1 80 ? -11.195 -22.891 -22.844 1 94.88 80 ILE A N 1
ATOM 570 C CA . ILE A 1 80 ? -11.195 -22.344 -24.188 1 94.88 80 ILE A CA 1
ATOM 571 C C . ILE A 1 80 ? -9.852 -22.625 -24.859 1 94.88 80 ILE A C 1
ATOM 573 O O . ILE A 1 80 ? -9.789 -23.031 -26.016 1 94.88 80 ILE A O 1
ATOM 577 N N . ALA A 1 81 ? -8.852 -22.438 -24.125 1 96.56 81 ALA A N 1
ATOM 578 C CA . ALA A 1 81 ? -7.5 -22.656 -24.609 1 96.56 81 ALA A CA 1
ATOM 579 C C . ALA A 1 81 ? -7.277 -24.125 -24.953 1 96.56 81 ALA A C 1
ATOM 581 O O . ALA A 1 81 ? -6.699 -24.453 -25.984 1 96.56 81 ALA A O 1
ATOM 582 N N . THR A 1 82 ? -7.723 -24.984 -24.109 1 95.62 82 THR A N 1
ATOM 583 C CA . THR A 1 82 ? -7.574 -26.422 -24.312 1 95.62 82 THR A CA 1
ATOM 584 C C . THR A 1 82 ? -8.273 -26.859 -25.594 1 95.62 82 THR A C 1
ATOM 586 O O . THR A 1 82 ? -7.711 -27.625 -26.391 1 95.62 82 THR A O 1
ATOM 589 N N . GLU A 1 83 ? -9.445 -26.359 -25.75 1 96.5 83 GLU A N 1
ATOM 590 C CA . GLU A 1 83 ? -10.219 -26.719 -26.938 1 96.5 83 G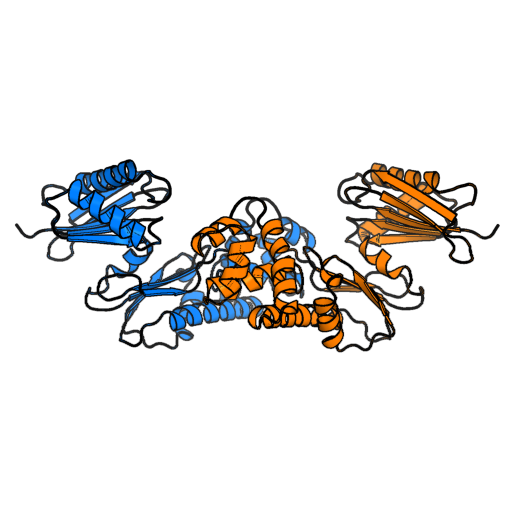LU A CA 1
ATOM 591 C C . GLU A 1 83 ? -9.531 -26.25 -28.203 1 96.5 83 GLU A C 1
ATOM 593 O O . GLU A 1 83 ? -9.508 -26.953 -29.219 1 96.5 83 GLU A O 1
ATOM 598 N N . ALA A 1 84 ? -9.031 -25.094 -28.172 1 97.25 84 ALA A N 1
ATOM 599 C CA . ALA A 1 84 ? -8.328 -24.531 -29.312 1 97.25 84 ALA A CA 1
ATOM 600 C C . ALA A 1 84 ? -7.113 -25.375 -29.688 1 97.25 84 ALA A C 1
ATOM 602 O O . ALA A 1 84 ? -6.859 -25.641 -30.859 1 97.25 84 ALA A O 1
ATOM 603 N N . LEU A 1 85 ? -6.418 -25.844 -28.719 1 96.94 85 LEU A N 1
ATOM 604 C CA . LEU A 1 85 ? -5.219 -26.641 -28.938 1 96.94 85 LEU A CA 1
ATOM 605 C C . LEU A 1 85 ? -5.578 -28.031 -29.453 1 96.94 85 LEU A C 1
ATOM 607 O O . LEU A 1 85 ? -4.887 -28.578 -30.312 1 96.94 85 LEU A O 1
ATOM 611 N N . ARG A 1 86 ? -6.621 -28.562 -28.906 1 96.12 86 ARG A N 1
ATOM 612 C CA . ARG A 1 86 ? -7.098 -29.875 -29.375 1 96.12 86 ARG A CA 1
ATOM 613 C C . ARG A 1 86 ? -7.426 -29.844 -30.859 1 96.12 86 ARG A C 1
ATOM 615 O O . ARG A 1 86 ? -7.117 -30.781 -31.578 1 96.12 86 ARG A O 1
ATOM 622 N N . CYS A 1 87 ? -8.031 -28.766 -31.266 1 96.62 87 CYS A N 1
ATOM 623 C CA . CYS A 1 87 ? -8.383 -28.594 -32.656 1 96.62 87 CYS A CA 1
ATOM 624 C C . CYS A 1 87 ? -7.137 -28.406 -33.531 1 96.62 87 CYS A C 1
ATOM 626 O O . CYS A 1 87 ? -7.051 -28.938 -34.625 1 96.62 87 CYS A O 1
ATOM 628 N N . ALA A 1 88 ? -6.223 -27.688 -33 1 96.06 88 ALA A N 1
ATOM 629 C CA . ALA A 1 88 ? -5.027 -27.328 -33.781 1 96.06 88 ALA A CA 1
ATOM 630 C C . ALA A 1 88 ? -4.07 -28.516 -33.875 1 96.06 88 ALA A C 1
ATOM 632 O O . ALA A 1 88 ? -3.354 -28.656 -34.875 1 96.06 88 ALA A O 1
ATOM 633 N N . MET A 1 89 ? -4.035 -29.281 -32.812 1 93.88 89 MET A N 1
ATOM 634 C CA . MET A 1 89 ? -3.15 -30.453 -32.781 1 93.88 89 MET A CA 1
ATOM 635 C C . MET A 1 89 ? -3.902 -31.688 -32.344 1 93.88 89 MET A C 1
ATOM 637 O O . MET A 1 89 ? -3.678 -32.188 -31.234 1 93.88 89 MET A O 1
ATOM 641 N N . PRO A 1 90 ? -4.582 -32.375 -33.188 1 91.94 90 PRO A N 1
ATOM 642 C CA . PRO A 1 90 ? -5.465 -33.5 -32.812 1 91.94 90 PRO A CA 1
ATOM 643 C C . PRO A 1 90 ? -4.695 -34.75 -32.406 1 91.94 90 PRO A C 1
ATOM 645 O O . PRO A 1 90 ? -5.258 -35.656 -31.797 1 91.94 90 PRO A O 1
ATOM 648 N N . HIS A 1 91 ? -3.469 -34.812 -32.75 1 88.81 91 HIS A N 1
ATOM 649 C CA . HIS A 1 91 ? -2.688 -36.031 -32.469 1 88.81 91 HIS A CA 1
ATOM 650 C C . HIS A 1 91 ? -2.273 -36.062 -31 1 88.81 91 HIS A C 1
ATOM 652 O O . HIS A 1 91 ? -1.841 -37.094 -30.5 1 88.81 91 HIS A O 1
ATOM 658 N N . VAL A 1 92 ? -2.316 -34.906 -30.375 1 91.31 92 VAL A N 1
ATOM 659 C CA . VAL A 1 92 ? -2.037 -34.875 -28.938 1 91.31 92 VAL A CA 1
ATOM 660 C C . VAL A 1 92 ? -3.252 -35.375 -28.172 1 91.31 92 VAL A C 1
ATOM 662 O O . VAL A 1 92 ? -4.336 -34.812 -28.25 1 91.31 92 VAL A O 1
ATOM 665 N N . HIS A 1 93 ? -3.076 -36.406 -27.422 1 90 93 HIS A N 1
ATOM 666 C CA . HIS A 1 93 ? -4.191 -37.094 -26.781 1 90 93 HIS A CA 1
ATOM 667 C C . HIS A 1 93 ? -4.574 -36.406 -25.469 1 90 93 HIS A C 1
ATOM 669 O O . HIS A 1 93 ? -5.73 -36.469 -25.047 1 90 93 HIS A O 1
ATOM 675 N N . GLU A 1 94 ? -3.641 -35.875 -24.797 1 91.75 94 GLU A N 1
ATOM 676 C CA . GLU A 1 94 ? -3.918 -35.312 -23.484 1 91.75 94 GLU A CA 1
ATOM 677 C C . GLU A 1 94 ? -3.326 -33.906 -23.359 1 91.75 94 GLU A C 1
ATOM 679 O O . GLU A 1 94 ? -2.119 -33.719 -23.516 1 91.75 94 GLU A O 1
ATOM 684 N N . TRP A 1 95 ? -4.23 -32.938 -23.062 1 93.69 95 TRP A N 1
ATOM 685 C CA . TRP A 1 95 ? -3.812 -31.578 -22.828 1 93.69 95 TRP A CA 1
ATOM 686 C C . TRP A 1 95 ? -4.039 -31.172 -21.391 1 93.69 95 TRP A C 1
ATOM 688 O O . TRP A 1 95 ? -5.082 -31.469 -20.797 1 93.69 95 TRP A O 1
ATOM 698 N N . THR A 1 96 ? -3.064 -30.562 -20.797 1 92.31 96 THR A N 1
ATOM 699 C CA . THR A 1 96 ? -3.207 -29.828 -19.547 1 92.31 96 THR A CA 1
ATOM 700 C C . THR A 1 96 ? -2.854 -28.359 -19.75 1 92.31 96 THR A C 1
ATOM 702 O O . THR A 1 96 ? -1.743 -28.031 -20.172 1 92.31 96 THR A O 1
ATOM 705 N N . VAL A 1 97 ? -3.834 -27.516 -19.547 1 94.69 97 VAL A N 1
ATOM 706 C CA . VAL A 1 97 ? -3.6 -26.094 -19.703 1 94.69 97 VAL A CA 1
ATOM 707 C C . VAL A 1 97 ? -3.855 -25.375 -18.375 1 94.69 97 VAL A C 1
ATOM 709 O O . VAL A 1 97 ? -4.945 -25.484 -17.812 1 94.69 97 VAL A O 1
ATOM 712 N N . THR A 1 98 ? -2.801 -24.719 -17.875 1 92.75 98 THR A N 1
ATOM 713 C CA . THR A 1 98 ? -2.879 -24.031 -16.578 1 92.75 98 THR A CA 1
ATOM 714 C C . THR A 1 98 ? -2.188 -22.672 -16.641 1 92.75 98 THR A C 1
ATOM 716 O O . THR A 1 98 ? -1.637 -22.297 -17.688 1 92.75 98 THR A O 1
ATOM 719 N N . ASN A 1 99 ? -2.301 -21.984 -15.523 1 92.25 99 ASN A N 1
ATOM 720 C CA . ASN A 1 99 ? -1.395 -20.859 -15.305 1 92.25 99 ASN A CA 1
ATOM 721 C C . ASN A 1 99 ? 0.06 -21.312 -15.25 1 92.25 99 ASN A C 1
ATOM 723 O O . ASN A 1 99 ? 0.35 -22.422 -14.812 1 92.25 99 ASN A O 1
ATOM 727 N N . ASP A 1 100 ? 0.908 -20.406 -15.641 1 92.06 100 ASP A N 1
ATOM 728 C CA . ASP A 1 100 ? 2.316 -20.781 -15.719 1 92.06 100 ASP A CA 1
ATOM 729 C C . ASP A 1 100 ? 2.879 -21.109 -14.344 1 92.06 100 ASP A C 1
ATOM 731 O O . ASP A 1 100 ? 3.828 -21.891 -14.227 1 92.06 100 ASP A O 1
ATOM 735 N N . ALA A 1 101 ? 2.26 -20.641 -13.336 1 90.44 101 ALA A N 1
ATOM 736 C CA . ALA A 1 101 ? 2.721 -20.938 -11.984 1 90.44 101 ALA A CA 1
ATOM 737 C C . ALA A 1 101 ? 2.598 -22.422 -11.664 1 90.44 101 ALA A C 1
ATOM 739 O O . ALA A 1 101 ? 3.402 -22.984 -10.914 1 90.44 101 ALA A O 1
ATOM 740 N N . ALA A 1 102 ? 1.69 -23.078 -12.266 1 92.5 102 ALA A N 1
ATOM 741 C CA . ALA A 1 102 ? 1.432 -24.484 -12.008 1 92.5 102 ALA A CA 1
ATOM 742 C C . ALA A 1 102 ? 2.596 -25.359 -12.477 1 92.5 102 ALA A C 1
ATOM 744 O O . ALA A 1 102 ? 2.752 -26.484 -12.031 1 92.5 102 ALA A O 1
ATOM 745 N N . LEU A 1 103 ? 3.355 -24.828 -13.375 1 92.75 103 LEU A N 1
ATOM 746 C CA . LEU A 1 103 ? 4.473 -25.594 -13.914 1 92.75 103 LEU A CA 1
ATOM 747 C C . LEU A 1 103 ? 5.48 -25.938 -12.82 1 92.75 103 LEU A C 1
ATOM 749 O O . LEU A 1 103 ? 6.266 -26.875 -12.961 1 92.75 103 LEU A O 1
ATOM 753 N N . LEU A 1 104 ? 5.43 -25.203 -11.773 1 91.44 104 LEU A N 1
ATOM 754 C CA . LEU A 1 104 ? 6.293 -25.5 -10.641 1 91.44 104 LEU A CA 1
ATOM 755 C C . LEU A 1 104 ? 5.938 -26.859 -10.031 1 91.44 104 LEU A C 1
ATOM 757 O O . LEU A 1 104 ? 6.762 -27.469 -9.344 1 91.44 104 LEU A O 1
ATOM 761 N N . CYS A 1 105 ? 4.793 -27.344 -10.328 1 91.38 105 CYS A N 1
ATOM 762 C CA . CYS A 1 105 ? 4.344 -28.641 -9.812 1 91.38 105 CYS A CA 1
ATOM 763 C C . CYS A 1 105 ? 4.758 -29.766 -10.742 1 91.38 105 CYS A C 1
ATOM 765 O O . CYS A 1 105 ? 4.398 -30.922 -10.516 1 91.38 105 CYS A O 1
ATOM 767 N N . ALA A 1 106 ? 5.516 -29.469 -11.742 1 84.94 106 ALA A N 1
ATOM 768 C CA . ALA A 1 106 ? 5.809 -30.453 -12.781 1 84.94 106 ALA A CA 1
ATOM 769 C C . ALA A 1 106 ? 6.488 -31.688 -12.203 1 84.94 106 ALA A C 1
ATOM 771 O O . ALA A 1 106 ? 6.273 -32.812 -12.68 1 84.94 106 ALA A O 1
ATOM 772 N N . SER A 1 107 ? 7.258 -31.5 -11.172 1 82.06 107 SER A N 1
ATOM 773 C CA . SER A 1 107 ? 8.008 -32.625 -10.578 1 82.06 107 SER A CA 1
ATOM 774 C C . SER A 1 107 ? 7.152 -33.375 -9.578 1 82.06 107 SER A C 1
ATOM 776 O O . SER A 1 107 ? 7.586 -34.406 -9.039 1 82.06 107 SER A O 1
ATOM 778 N N . VAL A 1 108 ? 5.965 -32.906 -9.32 1 87.69 108 VAL A N 1
ATOM 779 C CA . VAL A 1 108 ? 5.074 -33.562 -8.352 1 87.69 108 VAL A CA 1
ATOM 780 C C . VAL A 1 108 ? 4.195 -34.562 -9.055 1 87.69 108 VAL A C 1
ATOM 782 O O . VAL A 1 108 ? 3.553 -34.281 -10.062 1 87.69 108 VAL A O 1
ATOM 785 N N . PRO A 1 109 ? 4.215 -35.781 -8.594 1 85.25 109 PRO A N 1
ATOM 786 C CA . PRO A 1 109 ? 3.377 -36.781 -9.227 1 85.25 109 PRO A CA 1
ATOM 787 C C . PRO A 1 109 ? 1.917 -36.375 -9.352 1 85.25 109 PRO A C 1
ATOM 789 O O . PRO A 1 109 ? 1.406 -35.656 -8.492 1 85.25 109 PRO A O 1
ATOM 792 N N . ARG A 1 110 ? 1.23 -36.75 -10.406 1 80.75 110 ARG A N 1
ATOM 793 C CA . ARG A 1 110 ? -0.136 -36.375 -10.727 1 80.75 110 ARG A CA 1
ATOM 794 C C . ARG A 1 110 ? -1.131 -36.969 -9.742 1 80.75 110 ARG A C 1
ATOM 796 O O . ARG A 1 110 ? -2.32 -36.656 -9.773 1 80.75 110 ARG A O 1
ATOM 803 N N . ASN A 1 111 ? -0.784 -37.688 -8.859 1 86.06 111 ASN A N 1
ATOM 804 C CA . ASN A 1 111 ? -1.703 -38.281 -7.891 1 86.06 111 ASN A CA 1
ATOM 805 C C . ASN A 1 111 ? -1.652 -37.531 -6.559 1 86.06 111 ASN A C 1
ATOM 807 O O . ASN A 1 111 ? -2.303 -37.938 -5.59 1 86.06 111 ASN A O 1
ATOM 811 N N . ARG A 1 112 ? -0.928 -36.438 -6.59 1 92.31 112 ARG A N 1
ATOM 812 C CA . ARG A 1 112 ? -0.745 -35.688 -5.355 1 92.31 112 ARG A CA 1
ATOM 813 C C . ARG A 1 112 ? -1.038 -34.219 -5.57 1 92.31 112 ARG A C 1
ATOM 815 O O . ARG A 1 112 ? -0.618 -33.625 -6.574 1 92.31 112 ARG A O 1
ATOM 822 N N . PRO A 1 113 ? -1.754 -33.625 -4.559 1 95.75 113 PRO A N 1
ATOM 823 C CA . PRO A 1 113 ? -1.914 -32.156 -4.625 1 95.75 113 PRO A CA 1
ATOM 824 C C . PRO A 1 113 ? -0.594 -31.422 -4.449 1 95.75 113 PRO A C 1
ATOM 826 O O . PRO A 1 113 ? 0.381 -31.984 -3.951 1 95.75 113 PRO A O 1
ATOM 829 N N . CYS A 1 114 ? -0.643 -30.203 -4.984 1 96.06 114 CYS A N 1
ATOM 830 C CA . CYS A 1 114 ? 0.569 -29.391 -4.934 1 96.06 114 CYS A CA 1
ATOM 831 C C . CYS A 1 114 ? 0.24 -27.938 -4.621 1 96.06 114 CYS A C 1
ATOM 833 O O . CYS A 1 114 ? -0.706 -27.375 -5.176 1 96.06 114 CYS A O 1
ATOM 835 N N . VAL A 1 115 ? 0.978 -27.375 -3.688 1 97.31 115 VAL A N 1
ATOM 836 C CA . VAL A 1 115 ? 0.908 -25.953 -3.391 1 97.31 115 VAL A CA 1
ATOM 837 C C . VAL A 1 115 ? 2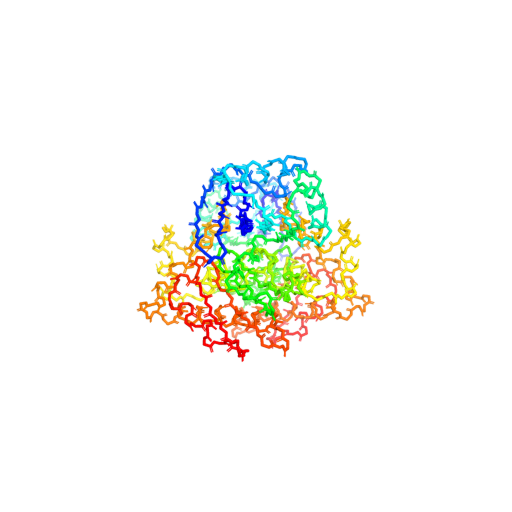.127 -25.234 -3.975 1 97.31 115 VAL A C 1
ATOM 839 O O . VAL A 1 115 ? 3.262 -25.672 -3.783 1 97.31 115 VAL A O 1
ATOM 842 N N . VAL A 1 116 ? 1.843 -24.203 -4.754 1 97 116 VAL A N 1
ATOM 843 C CA . VAL A 1 116 ? 2.9 -23.391 -5.352 1 97 116 VAL A CA 1
ATOM 844 C C . VAL A 1 116 ? 2.936 -22.016 -4.691 1 97 116 VAL A C 1
ATOM 846 O O . VAL A 1 116 ? 1.922 -21.312 -4.645 1 97 116 VAL A O 1
ATOM 849 N N . CYS A 1 117 ? 4.07 -21.672 -4.191 1 97.25 117 CYS A N 1
ATOM 850 C CA . CYS A 1 117 ? 4.262 -20.344 -3.602 1 97.25 117 CYS A CA 1
ATOM 851 C C . CYS A 1 117 ? 5.328 -19.562 -4.359 1 97.25 117 CYS A C 1
ATOM 853 O O . CYS A 1 117 ? 6.477 -20 -4.457 1 97.25 117 CYS A O 1
ATOM 855 N N . ILE A 1 118 ? 4.926 -18.469 -4.895 1 95.19 118 ILE A N 1
ATOM 856 C CA . ILE A 1 118 ? 5.852 -17.594 -5.625 1 95.19 118 ILE A CA 1
ATOM 857 C C . ILE A 1 118 ? 6.09 -16.312 -4.832 1 95.19 118 ILE A C 1
ATOM 859 O O . ILE A 1 118 ? 5.137 -15.641 -4.434 1 95.19 118 ILE A O 1
ATOM 863 N N . ALA A 1 119 ? 7.316 -15.953 -4.57 1 96.56 119 ALA A N 1
ATOM 864 C CA . ALA A 1 119 ? 7.688 -14.703 -3.918 1 96.56 119 ALA A CA 1
ATOM 865 C C . ALA A 1 119 ? 8.781 -13.984 -4.699 1 96.56 119 ALA A C 1
ATOM 867 O O . ALA A 1 119 ? 9.945 -14.398 -4.68 1 96.56 119 ALA A O 1
ATOM 868 N N . GLY A 1 120 ? 8.516 -13.016 -5.402 1 94.31 120 GLY A N 1
ATOM 869 C CA . GLY A 1 120 ? 9.391 -12.078 -6.082 1 94.31 120 GLY A CA 1
ATOM 870 C C . GLY A 1 120 ? 9.023 -10.625 -5.828 1 94.31 120 GLY A C 1
ATOM 871 O O . GLY A 1 120 ? 8.867 -10.211 -4.676 1 94.31 120 GLY A O 1
ATOM 872 N N . THR A 1 121 ? 8.812 -9.906 -6.996 1 92.31 121 THR A N 1
ATOM 873 C CA . THR A 1 121 ? 8.297 -8.555 -6.797 1 92.31 121 THR A CA 1
ATOM 874 C C . THR A 1 121 ? 6.973 -8.586 -6.043 1 92.31 121 THR A C 1
ATOM 876 O O . THR A 1 121 ? 6.773 -7.824 -5.094 1 92.31 121 THR A O 1
ATOM 879 N N . GLY A 1 122 ? 6.148 -9.445 -6.441 1 94.06 122 GLY A N 1
ATOM 880 C CA . GLY A 1 122 ? 4.922 -9.758 -5.723 1 94.06 122 GLY A CA 1
ATOM 881 C C . GLY A 1 122 ? 4.902 -11.164 -5.16 1 94.06 122 GLY A C 1
ATOM 882 O O . GLY A 1 122 ? 5.938 -11.828 -5.105 1 94.06 122 GLY A O 1
ATOM 883 N N . SER A 1 123 ? 3.762 -11.508 -4.652 1 95.88 123 SER A N 1
ATOM 884 C CA . SER A 1 123 ? 3.656 -12.867 -4.125 1 95.88 123 SER A CA 1
ATOM 885 C C . SER A 1 123 ? 2.266 -13.445 -4.359 1 95.88 123 SER A C 1
ATOM 887 O O . SER A 1 123 ? 1.291 -12.695 -4.492 1 95.88 123 SER A O 1
ATOM 889 N N . VAL A 1 124 ? 2.223 -14.766 -4.465 1 93.88 124 VAL A N 1
ATOM 890 C CA . VAL A 1 124 ? 0.964 -15.492 -4.598 1 93.88 124 VAL A CA 1
ATOM 891 C C . VAL A 1 124 ? 1.16 -16.953 -4.18 1 93.88 124 VAL A C 1
ATOM 893 O O . VAL A 1 124 ? 2.248 -17.5 -4.344 1 93.88 124 VAL A O 1
ATOM 896 N N . VAL A 1 125 ? 0.152 -17.5 -3.584 1 96.19 125 VAL A N 1
ATOM 897 C CA . VAL A 1 125 ? 0.133 -18.922 -3.266 1 96.19 125 VAL A CA 1
ATOM 898 C C . VAL A 1 125 ? -1.062 -19.578 -3.947 1 96.19 125 VAL A C 1
ATOM 900 O O . VAL A 1 125 ? -2.199 -19.125 -3.803 1 96.19 125 VAL A O 1
ATOM 903 N N . LEU A 1 126 ? -0.781 -20.625 -4.695 1 94.25 126 LEU A N 1
ATOM 904 C CA . LEU A 1 126 ? -1.798 -21.359 -5.441 1 94.25 126 LEU A CA 1
ATOM 905 C C . LEU A 1 126 ? -1.798 -22.828 -5.051 1 94.25 126 LEU A C 1
ATOM 907 O O . LEU A 1 126 ? -0.735 -23.438 -4.902 1 94.25 126 LEU A O 1
ATOM 911 N N . ALA A 1 127 ? -2.963 -23.328 -4.871 1 95.88 127 ALA A N 1
ATOM 912 C CA . ALA A 1 127 ? -3.1 -24.75 -4.605 1 95.88 127 ALA A CA 1
ATOM 913 C C . ALA A 1 127 ? -3.738 -25.469 -5.793 1 95.88 127 ALA A C 1
ATOM 915 O O . ALA A 1 127 ? -4.668 -24.953 -6.414 1 95.88 127 ALA A O 1
ATOM 916 N N . TYR A 1 128 ? -3.246 -26.641 -6.102 1 93.19 128 TYR A N 1
ATOM 917 C CA . TYR A 1 128 ? -3.732 -27.484 -7.191 1 93.19 128 TYR A CA 1
ATOM 918 C C . TYR A 1 128 ? -4.043 -28.891 -6.695 1 93.19 128 TYR A C 1
ATOM 920 O O . TYR A 1 128 ? -3.311 -29.438 -5.871 1 93.19 128 TYR A O 1
ATOM 928 N N . ASP A 1 129 ? -5.055 -29.453 -7.293 1 93.81 129 ASP A N 1
ATOM 929 C CA . ASP A 1 129 ? -5.371 -30.844 -6.965 1 93.81 129 ASP A CA 1
ATOM 930 C C . ASP A 1 129 ? -4.523 -31.812 -7.789 1 93.81 129 ASP A C 1
ATOM 932 O O . ASP A 1 129 ? -3.596 -31.391 -8.484 1 93.81 129 ASP A O 1
ATOM 936 N N . ALA A 1 130 ? -4.855 -33.094 -7.676 1 90.31 130 ALA A N 1
ATOM 937 C CA . ALA A 1 130 ? -4.062 -34.125 -8.336 1 90.31 130 ALA A CA 1
ATOM 938 C C . ALA A 1 130 ? -4.145 -34 -9.859 1 90.31 130 ALA A C 1
ATOM 940 O O . ALA A 1 130 ? -3.236 -34.438 -10.57 1 90.31 130 ALA A O 1
ATOM 941 N N . GLN A 1 131 ? -5.176 -33.344 -10.344 1 85.12 131 GLN A N 1
ATOM 942 C CA . GLN A 1 131 ? -5.367 -33.156 -11.781 1 85.12 131 GLN A CA 1
ATOM 943 C C . GLN A 1 131 ? -4.855 -31.812 -12.242 1 85.12 131 GLN A C 1
ATOM 945 O O . GLN A 1 131 ? -5.055 -31.422 -13.398 1 85.12 131 GLN A O 1
ATOM 950 N N . ARG A 1 132 ? -4.25 -31.062 -11.336 1 88.5 132 ARG A N 1
ATOM 951 C CA . ARG A 1 132 ? -3.654 -29.75 -11.594 1 88.5 132 ARG A CA 1
ATOM 952 C C . ARG A 1 132 ? -4.727 -28.703 -11.883 1 88.5 132 ARG A C 1
ATOM 954 O O . ARG A 1 132 ? -4.504 -27.781 -12.672 1 88.5 132 ARG A O 1
ATOM 961 N N . THR A 1 133 ? -5.828 -28.984 -11.367 1 86.19 133 THR A N 1
ATOM 962 C CA . THR A 1 133 ? -6.859 -27.953 -11.32 1 86.19 133 THR A CA 1
ATOM 963 C C . THR A 1 133 ? -6.68 -27.062 -10.094 1 86.19 133 THR A C 1
ATOM 965 O O . THR A 1 133 ? -6.496 -27.562 -8.984 1 86.19 133 THR A O 1
ATOM 968 N N . ARG A 1 134 ? -6.746 -25.812 -10.32 1 89.94 134 ARG A N 1
ATOM 969 C CA . ARG A 1 134 ? -6.551 -24.906 -9.195 1 89.94 134 ARG A CA 1
ATOM 970 C C . ARG A 1 134 ? -7.715 -25 -8.211 1 89.94 134 ARG A C 1
ATOM 972 O O . ARG A 1 134 ? -8.875 -24.922 -8.609 1 89.94 134 ARG A O 1
ATOM 979 N N . THR A 1 135 ? -7.344 -25.125 -6.984 1 91.62 135 THR A N 1
ATOM 980 C CA . THR A 1 135 ? -8.375 -25.281 -5.965 1 91.62 135 THR A CA 1
ATOM 981 C C . THR A 1 135 ? -8.43 -24.047 -5.066 1 91.62 135 THR A C 1
ATOM 983 O O . THR A 1 135 ? -9.453 -23.766 -4.434 1 91.62 135 THR A O 1
ATOM 986 N N . LYS A 1 136 ? -7.324 -23.359 -4.938 1 92 136 LYS A N 1
ATOM 987 C CA . LYS A 1 136 ? -7.293 -22.234 -4.016 1 92 136 LYS A CA 1
ATOM 988 C C . LYS A 1 136 ? -6.227 -21.219 -4.422 1 92 136 LYS A C 1
ATOM 990 O O . LYS A 1 136 ? -5.172 -21.594 -4.938 1 92 136 LYS A O 1
ATOM 995 N N . ARG A 1 137 ? -6.559 -20.031 -4.273 1 90.56 137 ARG A N 1
ATOM 996 C CA . ARG A 1 137 ? -5.605 -18.922 -4.402 1 90.56 137 ARG A CA 1
ATOM 997 C C . ARG A 1 137 ? -5.547 -18.094 -3.125 1 90.56 137 ARG A C 1
ATOM 999 O O . ARG A 1 137 ? -6.586 -17.719 -2.58 1 90.56 137 ARG A O 1
ATOM 1006 N N . VAL A 1 138 ? -4.422 -17.891 -2.605 1 93.62 138 VAL A N 1
ATOM 1007 C CA . VAL A 1 138 ? -4.188 -17 -1.464 1 93.62 138 VAL A CA 1
ATOM 1008 C C . VAL A 1 138 ? -3.219 -15.891 -1.855 1 93.62 138 VAL A C 1
ATOM 1010 O O . VAL A 1 138 ? -2.121 -16.172 -2.352 1 93.62 138 VAL A O 1
ATOM 1013 N N . GLY A 1 139 ? -3.693 -14.672 -1.614 1 92.25 139 GLY A N 1
ATOM 1014 C CA . GLY A 1 139 ? -2.881 -13.547 -2.049 1 92.25 139 GLY A CA 1
ATOM 1015 C C . GLY A 1 139 ? -2.969 -13.289 -3.541 1 92.25 139 GLY A C 1
ATOM 1016 O O . GLY A 1 139 ? -4.016 -13.508 -4.152 1 92.25 139 GLY A O 1
ATOM 1017 N N . GLY A 1 140 ? -1.95 -12.602 -4.07 1 90.5 140 GLY A N 1
ATOM 1018 C CA . GLY A 1 140 ? -1.936 -12.273 -5.488 1 90.5 140 GLY A CA 1
ATOM 1019 C C . GLY A 1 140 ? -2.828 -11.102 -5.84 1 90.5 140 GLY A C 1
ATOM 1020 O O . GLY A 1 140 ? -3.404 -11.055 -6.93 1 90.5 140 GLY A O 1
ATOM 1021 N N . LEU A 1 141 ? -2.98 -10.273 -4.934 1 90.69 141 LEU A N 1
ATOM 1022 C CA . LEU A 1 141 ? -3.867 -9.133 -5.156 1 90.69 141 LEU A CA 1
ATOM 1023 C C . LEU A 1 141 ? -3.105 -7.961 -5.766 1 90.69 141 LEU A C 1
ATOM 1025 O O . LEU A 1 141 ? -3.695 -6.922 -6.066 1 90.69 141 LEU A O 1
ATOM 1029 N N . GLY A 1 142 ? -1.79 -8.156 -5.914 1 89.88 142 GLY A N 1
ATOM 1030 C CA . GLY A 1 142 ? -0.953 -7.09 -6.438 1 89.88 142 GLY A CA 1
ATOM 1031 C C . GLY A 1 142 ? -0.363 -6.211 -5.352 1 89.88 142 GLY A C 1
ATOM 1032 O O . GLY A 1 142 ? -0.786 -6.273 -4.195 1 89.88 142 GLY A O 1
ATOM 1033 N N . TRP A 1 143 ? 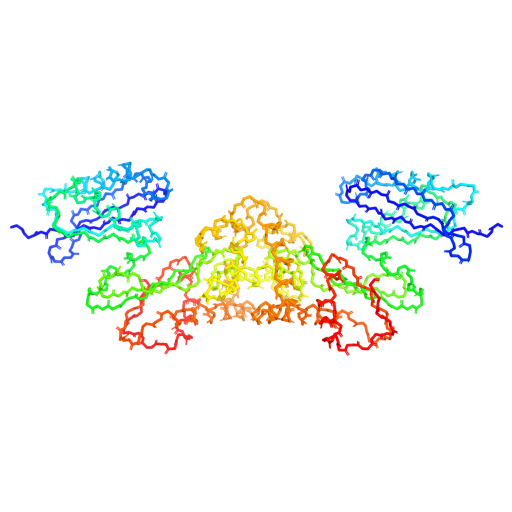0.516 -5.344 -5.754 1 89.88 143 TRP A N 1
ATOM 1034 C CA . TRP A 1 143 ? 1.396 -4.664 -4.809 1 89.88 143 TRP A CA 1
ATOM 1035 C C . TRP A 1 143 ? 0.656 -3.549 -4.078 1 89.88 143 TRP A C 1
ATOM 1037 O O . TRP A 1 143 ? 1.056 -3.143 -2.984 1 89.88 143 TRP A O 1
ATOM 1047 N N . LEU A 1 144 ? -0.439 -3.08 -4.703 1 91.38 144 LEU A N 1
ATOM 1048 C CA . LEU A 1 144 ? -1.158 -1.987 -4.059 1 91.38 144 LEU A CA 1
ATOM 1049 C C . LEU A 1 144 ? -2.062 -2.512 -2.947 1 91.38 144 LEU A C 1
ATOM 1051 O O . LEU A 1 144 ? -2.342 -1.8 -1.979 1 91.38 144 LEU A O 1
ATOM 1055 N N . LEU A 1 145 ? -2.502 -3.73 -3.07 1 91.31 145 LEU A N 1
ATOM 1056 C CA . LEU A 1 145 ? -3.516 -4.258 -2.162 1 91.31 145 LEU A CA 1
ATOM 1057 C C . LEU A 1 145 ? -2.92 -5.32 -1.242 1 91.31 145 LEU A C 1
ATOM 1059 O O . LEU A 1 145 ? -3.467 -5.594 -0.171 1 91.31 145 LEU A O 1
ATOM 1063 N N . GLY A 1 146 ? -1.919 -5.816 -1.671 1 81.69 146 GLY A N 1
ATOM 1064 C CA . GLY A 1 146 ? -1.352 -6.934 -0.933 1 81.69 146 GLY A CA 1
ATOM 1065 C C . GLY A 1 146 ? 0.124 -7.148 -1.214 1 81.69 146 GLY A C 1
ATOM 1066 O O . GLY A 1 146 ? 0.89 -6.188 -1.305 1 81.69 146 GLY A O 1
ATOM 1067 N N . ASP A 1 147 ? 0.612 -8.438 -1.148 1 82.88 147 ASP A N 1
ATOM 1068 C CA . ASP A 1 147 ? 1.946 -8.93 -1.476 1 82.88 147 ASP A CA 1
ATOM 1069 C C . ASP A 1 147 ? 2.742 -9.242 -0.21 1 82.88 147 ASP A C 1
ATOM 1071 O O . ASP A 1 147 ? 3.883 -8.805 -0.064 1 82.88 147 ASP A O 1
ATOM 1075 N N . GLU A 1 148 ? 2.029 -10 0.611 1 88.81 148 GLU A N 1
ATOM 1076 C CA . GLU A 1 148 ? 2.682 -10.469 1.83 1 88.81 148 GLU A CA 1
ATOM 1077 C C . GLU A 1 148 ? 3.932 -11.281 1.51 1 88.81 148 GLU A C 1
ATOM 1079 O O . GLU A 1 148 ? 3.906 -12.148 0.63 1 88.81 148 GLU A O 1
ATOM 1084 N N . GLY A 1 149 ? 4.949 -10.945 2.191 1 96.12 149 GLY A N 1
ATOM 1085 C CA . GLY A 1 149 ? 6.18 -11.719 2.066 1 96.12 149 GLY A CA 1
ATOM 1086 C C . GLY A 1 149 ? 6.871 -11.516 0.731 1 96.12 149 GLY A C 1
ATOM 1087 O O . GLY A 1 149 ? 7.762 -12.289 0.368 1 96.12 149 GLY A O 1
ATOM 1088 N N . SER A 1 150 ? 6.496 -10.594 -0.034 1 97.38 150 SER A N 1
ATOM 1089 C CA . SER A 1 150 ? 7.117 -10.281 -1.316 1 97.38 150 SER A CA 1
ATOM 1090 C C . SER A 1 150 ? 8.258 -9.289 -1.147 1 97.38 150 SER A C 1
ATOM 1092 O O . SER A 1 150 ? 8.508 -8.797 -0.043 1 97.38 150 SER A O 1
ATOM 1094 N N . ALA A 1 151 ? 8.914 -9.07 -2.277 1 97.5 151 ALA A N 1
ATOM 1095 C CA . ALA A 1 151 ? 9.961 -8.055 -2.256 1 97.5 151 ALA A CA 1
ATOM 1096 C C . ALA A 1 151 ? 9.375 -6.68 -1.939 1 97.5 151 ALA A C 1
ATOM 1098 O O . ALA A 1 151 ? 9.945 -5.926 -1.146 1 97.5 151 ALA A O 1
ATOM 1099 N N . VAL A 1 152 ? 8.281 -6.375 -2.537 1 96.75 152 VAL A N 1
ATOM 1100 C CA . VAL A 1 152 ? 7.617 -5.105 -2.254 1 96.75 152 VAL A CA 1
ATOM 1101 C C . VAL A 1 152 ? 7.203 -5.059 -0.785 1 96.75 152 VAL A C 1
ATOM 1103 O O . VAL A 1 152 ? 7.336 -4.02 -0.13 1 96.75 152 VAL A O 1
ATOM 1106 N N . GLY A 1 153 ? 6.734 -6.18 -0.303 1 97.19 153 GLY A N 1
ATOM 1107 C CA . GLY A 1 153 ? 6.363 -6.25 1.102 1 97.19 153 GLY A CA 1
ATOM 1108 C C . GLY A 1 153 ? 7.516 -5.941 2.037 1 97.19 153 GLY A C 1
ATOM 1109 O O . GLY A 1 153 ? 7.379 -5.129 2.955 1 97.19 153 GLY A O 1
ATOM 1110 N N . VAL A 1 154 ? 8.594 -6.531 1.826 1 98 154 VAL A N 1
ATOM 1111 C CA . VAL A 1 154 ? 9.781 -6.336 2.645 1 98 154 VAL A CA 1
ATOM 1112 C C . VAL A 1 154 ? 10.242 -4.883 2.545 1 98 154 VAL A C 1
ATOM 1114 O O . VAL A 1 154 ? 10.5 -4.234 3.562 1 98 154 VAL A O 1
ATOM 1117 N N . GLY A 1 155 ? 10.367 -4.418 1.313 1 97.5 155 GLY A N 1
ATOM 1118 C CA . GLY A 1 155 ? 10.789 -3.041 1.097 1 97.5 155 GLY A CA 1
ATOM 1119 C C . GLY A 1 155 ? 9.875 -2.027 1.767 1 97.5 155 GLY A C 1
ATOM 1120 O O . GLY A 1 155 ? 10.352 -1.085 2.404 1 97.5 155 GLY A O 1
ATOM 1121 N N . ARG A 1 156 ? 8.633 -2.219 1.626 1 96.81 156 ARG A N 1
ATOM 1122 C CA . ARG A 1 156 ? 7.645 -1.315 2.211 1 96.81 156 ARG A CA 1
ATOM 1123 C C . ARG A 1 156 ? 7.734 -1.321 3.734 1 96.81 156 ARG A C 1
ATOM 1125 O O . ARG A 1 156 ? 7.66 -0.267 4.367 1 96.81 156 ARG A O 1
ATOM 1132 N N . ALA A 1 157 ? 7.812 -2.5 4.305 1 96.38 157 ALA A N 1
ATOM 1133 C CA . ALA A 1 157 ? 7.945 -2.613 5.754 1 96.38 157 ALA A CA 1
ATOM 1134 C C . ALA A 1 157 ? 9.172 -1.858 6.254 1 96.38 157 ALA A C 1
ATOM 1136 O O . ALA A 1 157 ? 9.117 -1.176 7.281 1 96.38 157 ALA A O 1
ATOM 1137 N N . ALA A 1 158 ? 10.211 -1.959 5.547 1 97.06 158 ALA A N 1
ATOM 1138 C CA . ALA A 1 158 ? 11.445 -1.276 5.926 1 97.06 158 ALA A CA 1
ATOM 1139 C C . ALA A 1 158 ? 11.281 0.238 5.848 1 97.06 158 ALA A C 1
ATOM 1141 O O . ALA A 1 158 ? 11.672 0.959 6.77 1 97.06 158 ALA A O 1
ATOM 1142 N N . LEU A 1 159 ? 10.68 0.685 4.777 1 96.31 159 LEU A N 1
ATOM 1143 C CA . LEU A 1 159 ? 10.469 2.115 4.582 1 96.31 159 LEU A CA 1
ATOM 1144 C C . LEU A 1 159 ? 9.57 2.689 5.672 1 96.31 159 LEU A C 1
ATOM 1146 O O . LEU A 1 159 ? 9.867 3.74 6.238 1 96.31 159 LEU A O 1
ATOM 1150 N N . ARG A 1 160 ? 8.539 1.985 5.938 1 94.69 160 ARG A N 1
ATOM 1151 C CA . ARG A 1 160 ? 7.625 2.426 6.988 1 94.69 160 ARG A CA 1
ATOM 1152 C C . ARG A 1 160 ? 8.344 2.531 8.328 1 94.69 160 ARG A C 1
ATOM 1154 O O . ARG A 1 160 ? 8.141 3.492 9.07 1 94.69 160 ARG A O 1
ATOM 1161 N N . HIS A 1 161 ? 9.109 1.551 8.602 1 94.69 161 HIS A N 1
ATOM 1162 C CA . HIS A 1 161 ? 9.836 1.53 9.867 1 94.69 161 HIS A CA 1
ATOM 1163 C C . HIS A 1 161 ? 10.789 2.715 9.977 1 94.69 161 HIS A C 1
ATOM 1165 O O . HIS A 1 161 ? 10.742 3.471 10.945 1 94.69 161 HIS A O 1
ATOM 1171 N N . VAL A 1 162 ? 11.578 2.967 9.008 1 94.31 162 VAL A N 1
ATOM 1172 C CA . VAL A 1 162 ? 12.672 3.93 9.125 1 94.31 162 VAL A CA 1
ATOM 1173 C C . VAL A 1 162 ? 12.117 5.352 9.023 1 94.31 162 VAL A C 1
ATOM 1175 O O . VAL A 1 162 ? 12.719 6.293 9.547 1 94.31 162 VAL A O 1
ATOM 1178 N N . LEU A 1 163 ? 10.984 5.484 8.391 1 92.12 163 LEU A N 1
ATOM 1179 C CA . LEU A 1 163 ? 10.406 6.816 8.234 1 92.12 163 LEU A CA 1
ATOM 1180 C C . LEU A 1 163 ? 9.547 7.18 9.445 1 92.12 163 LEU A C 1
ATOM 1182 O O . LEU A 1 163 ? 9.242 8.352 9.656 1 92.12 163 LEU A O 1
ATOM 1186 N N . SER A 1 164 ? 9.133 6.18 10.172 1 87.94 164 SER A N 1
ATOM 1187 C CA . SER A 1 164 ? 8.352 6.426 11.383 1 87.94 164 SER A CA 1
ATOM 1188 C C . SER A 1 164 ? 9.25 6.562 12.602 1 87.94 164 SER A C 1
ATOM 1190 O O . SER A 1 164 ? 8.961 7.352 13.508 1 87.94 164 SER A O 1
ATOM 1192 N N . GLU A 1 165 ? 10.242 5.691 12.711 1 83.06 165 GLU A N 1
ATOM 1193 C CA . GLU A 1 165 ? 11.195 5.676 13.82 1 83.06 165 GLU A CA 1
ATOM 1194 C C . GLU A 1 165 ? 12.633 5.574 13.312 1 83.06 165 GLU A C 1
ATOM 1196 O O . GLU A 1 165 ? 13.039 4.531 12.805 1 83.06 165 GLU A O 1
ATOM 1201 N N . PRO A 1 166 ? 13.234 6.719 13.523 1 77.56 166 PRO A N 1
ATOM 1202 C CA . PRO A 1 166 ? 14.625 6.637 13.062 1 77.56 166 PRO A CA 1
ATOM 1203 C C . PRO A 1 166 ? 15.398 5.5 13.727 1 77.56 166 PRO A C 1
ATOM 1205 O O . PRO A 1 166 ? 15.234 5.254 14.922 1 77.56 166 PRO A O 1
ATOM 1208 N N . SER A 1 167 ? 16 4.656 12.93 1 86.56 167 SER A N 1
ATOM 1209 C CA . SER A 1 167 ? 16.875 3.549 13.32 1 86.56 167 SER A CA 1
ATOM 1210 C C . SER A 1 167 ? 18.109 3.477 12.43 1 86.56 167 SER A C 1
ATOM 1212 O O . SER A 1 167 ? 18.172 4.129 11.391 1 86.56 167 SER A O 1
ATOM 1214 N N . PRO A 1 168 ? 19.078 2.715 12.906 1 93.81 168 PRO A N 1
ATOM 1215 C CA . PRO A 1 168 ? 20.281 2.574 12.094 1 93.81 168 PRO A CA 1
ATOM 1216 C C . PRO A 1 168 ? 20 2.033 10.695 1 93.81 168 PRO A C 1
ATOM 1218 O O . PRO A 1 168 ? 20.812 2.201 9.789 1 93.81 168 PRO A O 1
ATOM 1221 N N . LEU A 1 169 ? 18.922 1.429 10.555 1 96.06 169 LEU A N 1
ATOM 1222 C CA . LEU A 1 169 ? 18.547 0.899 9.25 1 96.06 169 LEU A CA 1
ATOM 1223 C C . LEU A 1 169 ? 18.328 2.029 8.25 1 96.06 169 LEU A C 1
ATOM 1225 O O . LEU A 1 169 ? 18.484 1.829 7.039 1 96.06 169 LEU A O 1
ATOM 1229 N N . LEU A 1 170 ? 17.984 3.186 8.766 1 96.31 170 LEU A N 1
ATOM 1230 C CA . LEU A 1 170 ? 17.797 4.336 7.887 1 96.31 170 LEU A CA 1
ATOM 1231 C C . LEU A 1 170 ? 19.062 4.633 7.105 1 96.31 170 LEU A C 1
ATOM 1233 O O . LEU A 1 170 ? 19.016 4.848 5.891 1 96.31 170 LEU A O 1
ATOM 1237 N N . ASP A 1 171 ? 20.141 4.59 7.773 1 95.81 171 ASP A N 1
ATOM 1238 C CA . ASP A 1 171 ? 21.422 4.871 7.133 1 95.81 171 ASP A CA 1
ATOM 1239 C C . ASP A 1 171 ? 21.719 3.863 6.023 1 95.81 171 ASP A C 1
ATOM 1241 O O . ASP A 1 171 ? 22.234 4.23 4.965 1 95.81 171 ASP A O 1
ATOM 1245 N N . VAL A 1 172 ? 21.406 2.646 6.281 1 96.94 172 VAL A N 1
ATOM 1246 C CA . VAL A 1 172 ? 21.625 1.582 5.305 1 96.94 172 VAL A CA 1
ATOM 1247 C C . VAL A 1 172 ? 20.781 1.847 4.059 1 96.94 172 VAL A C 1
ATOM 1249 O O . VAL A 1 172 ? 21.281 1.752 2.934 1 96.94 172 VAL A O 1
ATOM 1252 N N . ILE A 1 173 ? 19.594 2.221 4.227 1 97.19 173 ILE A N 1
ATOM 1253 C CA . ILE A 1 173 ? 18.656 2.434 3.125 1 97.19 173 ILE A CA 1
ATOM 1254 C C . ILE A 1 173 ? 19.031 3.715 2.379 1 97.19 173 ILE A C 1
ATOM 1256 O O . ILE A 1 173 ? 18.969 3.762 1.147 1 97.19 173 ILE A O 1
ATOM 1260 N N . LEU A 1 174 ? 19.406 4.77 3.141 1 96.5 174 LEU A N 1
ATOM 1261 C CA . LEU A 1 174 ? 19.844 6.008 2.506 1 96.5 174 LEU A CA 1
ATOM 1262 C C . LEU A 1 174 ? 21.047 5.762 1.604 1 96.5 174 LEU A C 1
ATOM 1264 O O . LEU A 1 174 ? 21.078 6.23 0.464 1 96.5 174 LEU A O 1
ATOM 1268 N N . ALA A 1 175 ? 21.984 5.02 2.066 1 96.62 175 ALA A N 1
ATOM 1269 C CA . ALA A 1 175 ? 23.188 4.699 1.291 1 96.62 175 ALA A CA 1
ATOM 1270 C C . ALA A 1 175 ? 22.828 3.916 0.03 1 96.62 175 ALA A C 1
ATOM 1272 O O . ALA A 1 175 ? 23.359 4.188 -1.048 1 96.62 175 ALA A O 1
ATOM 1273 N N . ALA A 1 176 ? 21.938 3.006 0.118 1 96.44 176 ALA A N 1
ATOM 1274 C CA . ALA A 1 176 ? 21.562 2.137 -0.997 1 96.44 176 ALA A CA 1
ATOM 1275 C C . ALA A 1 176 ? 20.797 2.914 -2.068 1 96.44 176 ALA A C 1
ATOM 1277 O O . ALA A 1 176 ? 20.891 2.598 -3.258 1 96.44 176 ALA A O 1
ATOM 1278 N N . THR A 1 177 ? 20.062 3.896 -1.681 1 95.25 177 THR A N 1
ATOM 1279 C CA . THR A 1 177 ? 19.188 4.605 -2.613 1 95.25 177 THR A CA 1
ATOM 1280 C C . THR A 1 177 ? 19.859 5.883 -3.113 1 95.25 177 THR A C 1
ATOM 1282 O O . THR A 1 177 ? 19.422 6.473 -4.102 1 95.25 177 THR A O 1
ATOM 1285 N N . GLY A 1 178 ? 20.797 6.406 -2.34 1 95 178 GLY A N 1
ATOM 1286 C CA . GLY A 1 178 ? 21.438 7.676 -2.656 1 95 178 GLY A CA 1
ATOM 1287 C C . GLY A 1 178 ? 20.688 8.875 -2.107 1 95 178 GLY A C 1
ATOM 1288 O O . GLY A 1 178 ? 21.031 10.016 -2.41 1 95 178 GLY A O 1
ATOM 1289 N N . ALA A 1 179 ? 19.672 8.609 -1.341 1 92.75 179 ALA A N 1
ATOM 1290 C CA . ALA A 1 179 ? 18.922 9.695 -0.71 1 92.75 179 ALA A CA 1
ATOM 1291 C C . ALA A 1 179 ? 19.719 10.32 0.429 1 92.75 179 ALA A C 1
ATOM 1293 O O . ALA A 1 179 ? 20.438 9.617 1.159 1 92.75 179 ALA A O 1
ATOM 1294 N N . ALA A 1 180 ? 19.5 11.609 0.661 1 92.62 180 ALA A N 1
ATOM 1295 C CA . ALA A 1 180 ? 20.297 12.336 1.649 1 92.62 180 ALA A CA 1
ATOM 1296 C C . ALA A 1 180 ? 19.562 12.414 2.988 1 92.62 180 ALA A C 1
ATOM 1298 O O . ALA A 1 180 ? 20.188 12.664 4.023 1 92.62 180 ALA A O 1
ATOM 1299 N N . SER A 1 181 ? 18.25 12.242 2.951 1 89.88 181 SER A N 1
ATOM 1300 C CA . SER A 1 181 ? 17.438 12.398 4.148 1 89.88 181 SER A CA 1
ATOM 1301 C C . SER A 1 181 ? 16.141 11.594 4.051 1 89.88 181 SER A C 1
ATOM 1303 O O . SER A 1 181 ? 15.852 11 3.008 1 89.88 181 SER A O 1
ATOM 1305 N N . ALA A 1 182 ? 15.453 11.531 5.109 1 87.88 182 ALA A N 1
ATOM 1306 C CA . ALA A 1 182 ? 14.148 10.883 5.133 1 87.88 182 ALA A CA 1
ATOM 1307 C C . ALA A 1 182 ? 13.203 11.5 4.105 1 87.88 182 ALA A C 1
ATOM 1309 O O . ALA A 1 182 ? 12.445 10.789 3.439 1 87.88 182 ALA A O 1
ATOM 1310 N N . ASP A 1 183 ? 13.289 12.805 3.971 1 83.31 183 ASP A N 1
ATOM 1311 C CA . ASP A 1 183 ? 12.453 13.5 2.996 1 83.31 183 ASP A CA 1
ATOM 1312 C C . ASP A 1 183 ? 12.828 13.109 1.57 1 83.31 183 ASP A C 1
ATOM 1314 O O . ASP A 1 183 ? 11.961 12.906 0.723 1 83.31 183 ASP A O 1
ATOM 1318 N N . ASP A 1 184 ? 14.086 13.062 1.379 1 87.88 184 ASP A N 1
ATOM 1319 C CA . ASP A 1 184 ? 14.57 12.617 0.074 1 87.88 184 ASP A CA 1
ATOM 1320 C C . ASP A 1 184 ? 14.133 11.188 -0.222 1 87.88 184 ASP A C 1
ATOM 1322 O O . ASP A 1 184 ? 13.812 10.852 -1.366 1 87.88 184 ASP A O 1
ATOM 1326 N N . LEU A 1 185 ? 14.148 10.414 0.794 1 91.31 185 LEU A N 1
ATOM 1327 C CA . LEU A 1 185 ? 13.742 9.016 0.649 1 91.31 185 LEU A CA 1
ATOM 1328 C C . LEU A 1 185 ? 12.266 8.914 0.276 1 91.31 185 LEU A C 1
ATOM 1330 O O . LEU A 1 185 ? 11.891 8.086 -0.552 1 91.31 185 LEU A O 1
ATOM 1334 N N . LEU A 1 186 ? 11.438 9.727 0.847 1 88.69 186 LEU A N 1
ATOM 1335 C CA . LEU A 1 186 ? 10.023 9.773 0.485 1 88.69 186 LEU A CA 1
ATOM 1336 C C . LEU A 1 186 ? 9.852 10.148 -0.982 1 88.69 186 LEU A C 1
ATOM 1338 O O . LEU A 1 186 ? 9.047 9.547 -1.691 1 88.69 186 LEU A O 1
ATOM 1342 N N . SER A 1 187 ? 10.641 11.102 -1.377 1 86.62 187 SER A N 1
ATOM 1343 C CA . SER A 1 187 ? 10.609 11.508 -2.777 1 86.62 187 SER A CA 1
ATOM 1344 C C . SER A 1 187 ? 11.031 10.375 -3.697 1 86.62 187 SER A C 1
ATOM 1346 O O . SER A 1 187 ? 10.461 10.188 -4.773 1 86.62 187 SER A O 1
ATOM 1348 N N . TYR A 1 188 ? 12.047 9.68 -3.229 1 88.62 188 TYR A N 1
ATOM 1349 C CA . TYR A 1 188 ? 12.547 8.516 -3.955 1 88.62 188 TYR A CA 1
ATOM 1350 C C . TYR A 1 188 ? 11.43 7.512 -4.215 1 88.62 188 TYR A C 1
ATOM 1352 O O . TYR A 1 188 ? 11.32 6.961 -5.316 1 88.62 188 TYR A O 1
ATOM 1360 N N . VAL A 1 189 ? 10.5 7.297 -3.279 1 92.12 189 VAL A N 1
ATOM 1361 C CA . VAL A 1 189 ? 9.43 6.301 -3.338 1 92.12 189 VAL A CA 1
ATOM 1362 C C . VAL A 1 189 ? 8.328 6.785 -4.273 1 92.12 189 VAL A C 1
ATOM 1364 O O . VAL A 1 189 ? 7.773 6 -5.051 1 92.12 189 VAL A O 1
ATOM 1367 N N . TYR A 1 190 ? 8.008 8.023 -4.188 1 87.12 190 TYR A N 1
ATOM 1368 C CA . TYR A 1 190 ? 6.828 8.516 -4.887 1 87.12 190 TYR A CA 1
ATOM 1369 C C . TYR A 1 190 ? 7.207 9.133 -6.227 1 87.12 190 TYR A C 1
ATOM 1371 O O . TYR A 1 190 ? 6.48 9.984 -6.754 1 87.12 190 TYR A O 1
ATOM 1379 N N . THR A 1 191 ? 8.289 8.797 -6.812 1 79.81 191 THR A N 1
ATOM 1380 C CA . THR A 1 191 ? 8.688 9.172 -8.164 1 79.81 191 THR A CA 1
ATOM 1381 C C . THR A 1 191 ? 8.336 8.07 -9.156 1 79.81 191 THR A C 1
ATOM 1383 O O . THR A 1 191 ? 7.621 7.129 -8.82 1 79.81 191 THR A O 1
ATOM 1386 N N . ASP A 1 192 ? 8.867 8.078 -10.273 1 78.38 192 ASP A N 1
ATOM 1387 C CA . ASP A 1 192 ? 8.586 7.098 -11.32 1 78.38 192 ASP A CA 1
ATOM 1388 C C . ASP A 1 192 ? 9.016 5.695 -10.891 1 78.38 192 ASP A C 1
ATOM 1390 O O . ASP A 1 192 ? 10.008 5.539 -10.172 1 78.38 192 ASP A O 1
ATOM 1394 N N . ASP A 1 193 ? 8.234 4.605 -11.117 1 88.19 193 ASP A N 1
ATOM 1395 C CA . ASP A 1 193 ? 8.492 3.18 -10.945 1 88.19 193 ASP A CA 1
ATOM 1396 C C . ASP A 1 193 ? 8.531 2.797 -9.469 1 88.19 193 ASP A C 1
ATOM 1398 O O . ASP A 1 193 ? 9.453 2.115 -9.023 1 88.19 193 ASP A O 1
ATOM 1402 N N . SER A 1 194 ? 7.613 3.359 -8.734 1 92.62 194 SER A N 1
ATOM 1403 C CA . SER A 1 194 ? 7.539 3.16 -7.289 1 92.62 194 SER A CA 1
ATOM 1404 C C . SER A 1 194 ? 7.605 1.679 -6.934 1 92.62 194 SER A C 1
ATOM 1406 O O . SER A 1 194 ? 8.336 1.288 -6.02 1 92.62 194 SER A O 1
ATOM 1408 N N . ARG A 1 195 ? 6.957 0.816 -7.684 1 93.19 195 ARG A N 1
ATOM 1409 C CA . ARG A 1 195 ? 6.922 -0.613 -7.391 1 93.19 195 ARG A CA 1
ATOM 1410 C C . ARG A 1 195 ? 8.32 -1.217 -7.445 1 93.19 195 ARG A C 1
ATOM 1412 O O . ARG A 1 195 ? 8.742 -1.906 -6.512 1 93.19 195 ARG A O 1
ATOM 1419 N N . ALA A 1 196 ? 9.008 -0.945 -8.477 1 93.06 196 ALA A N 1
ATOM 1420 C CA . ALA A 1 196 ? 10.352 -1.486 -8.672 1 93.06 196 ALA A CA 1
ATOM 1421 C C . ALA A 1 196 ? 11.312 -0.959 -7.613 1 93.06 196 ALA A C 1
ATOM 1423 O O . ALA A 1 196 ? 12.141 -1.707 -7.094 1 93.06 196 ALA A O 1
ATOM 1424 N N . ARG A 1 197 ? 11.211 0.303 -7.328 1 94.75 197 ARG A N 1
ATOM 1425 C CA . ARG A 1 197 ? 12.094 0.938 -6.359 1 94.75 197 ARG A CA 1
ATOM 1426 C C . ARG A 1 197 ? 11.891 0.356 -4.965 1 94.75 197 ARG A C 1
ATOM 1428 O O . ARG A 1 197 ? 12.859 0.074 -4.258 1 94.75 197 ARG A O 1
ATOM 1435 N N . ILE A 1 198 ? 10.672 0.161 -4.613 1 96 198 ILE A N 1
ATOM 1436 C CA . ILE A 1 198 ? 10.359 -0.407 -3.305 1 96 198 ILE A CA 1
ATOM 1437 C C . ILE A 1 198 ? 10.836 -1.858 -3.248 1 96 198 ILE A C 1
ATOM 1439 O O . ILE A 1 198 ? 11.477 -2.271 -2.277 1 96 198 ILE A O 1
ATOM 1443 N N . ALA A 1 199 ? 10.578 -2.59 -4.316 1 96.12 199 ALA A N 1
ATOM 1444 C CA . ALA A 1 199 ? 10.961 -3.998 -4.367 1 96.12 199 ALA A CA 1
ATOM 1445 C C . ALA A 1 199 ? 12.477 -4.156 -4.262 1 96.12 199 ALA A C 1
ATOM 1447 O O . ALA A 1 199 ? 12.969 -5.105 -3.65 1 96.12 199 ALA A O 1
ATOM 1448 N N . ALA A 1 200 ? 13.164 -3.26 -4.82 1 95.69 200 ALA A N 1
ATOM 1449 C CA . ALA A 1 200 ? 14.617 -3.328 -4.852 1 95.69 200 ALA A CA 1
ATOM 1450 C C . ALA A 1 200 ? 15.203 -3.242 -3.447 1 95.69 200 ALA A C 1
ATOM 1452 O O . ALA A 1 200 ? 16.312 -3.727 -3.195 1 95.69 200 ALA A O 1
ATOM 1453 N N . LEU A 1 201 ? 14.492 -2.711 -2.58 1 97.5 201 LEU A N 1
ATOM 1454 C CA . LEU A 1 201 ? 14.992 -2.543 -1.219 1 97.5 201 LEU A CA 1
ATOM 1455 C C . LEU A 1 201 ? 15 -3.877 -0.478 1 97.5 201 LEU A C 1
ATOM 1457 O O . LEU A 1 201 ? 15.633 -4 0.575 1 97.5 201 LEU A O 1
ATOM 1461 N N . ALA A 1 202 ? 14.258 -4.84 -0.974 1 97.94 202 ALA A N 1
ATOM 1462 C CA . ALA A 1 202 ? 14.203 -6.145 -0.32 1 97.94 202 ALA A CA 1
ATOM 1463 C C . ALA A 1 202 ? 15.602 -6.746 -0.178 1 97.94 202 ALA A C 1
ATOM 1465 O O . ALA A 1 202 ? 15.945 -7.281 0.877 1 97.94 202 ALA A O 1
ATOM 1466 N N . GLN A 1 203 ? 16.375 -6.594 -1.184 1 97.44 203 GLN A N 1
ATOM 1467 C CA . GLN A 1 203 ? 17.719 -7.152 -1.144 1 97.44 203 GLN A CA 1
ATOM 1468 C C . GLN A 1 203 ? 18.594 -6.426 -0.118 1 97.44 203 GLN A C 1
ATOM 1470 O O . GLN A 1 203 ? 19.406 -7.043 0.559 1 97.44 203 GLN A O 1
ATOM 1475 N N . VAL A 1 204 ? 18.406 -5.145 -0.058 1 98 204 VAL A N 1
ATOM 1476 C CA . VAL A 1 204 ? 19.141 -4.336 0.912 1 98 204 VAL A CA 1
ATOM 1477 C C . VAL A 1 204 ? 18.797 -4.797 2.328 1 98 204 VAL A C 1
ATOM 1479 O O . VAL A 1 204 ? 19.688 -4.988 3.156 1 98 204 VAL A O 1
ATOM 1482 N N . VAL A 1 205 ? 17.562 -5.07 2.574 1 98.38 205 VAL A N 1
ATOM 1483 C CA . VAL A 1 205 ? 17.078 -5.422 3.902 1 98.38 205 VAL A CA 1
ATOM 1484 C C . VAL A 1 205 ? 17.5 -6.852 4.246 1 98.38 205 VAL A C 1
ATOM 1486 O O . VAL A 1 205 ? 17.953 -7.121 5.359 1 98.38 205 VAL A O 1
ATOM 1489 N N . THR A 1 206 ? 17.359 -7.77 3.283 1 98.31 206 THR A N 1
ATOM 1490 C CA . THR A 1 206 ? 17.75 -9.148 3.549 1 98.31 206 THR A CA 1
ATOM 1491 C C . THR A 1 206 ? 19.25 -9.258 3.797 1 98.31 206 THR A C 1
ATOM 1493 O O . THR A 1 206 ? 19.688 -10.031 4.648 1 98.31 206 THR A O 1
ATOM 1496 N N . ARG A 1 207 ? 20.031 -8.461 3.086 1 97.62 207 ARG A N 1
ATOM 1497 C CA . ARG A 1 207 ? 21.469 -8.445 3.312 1 97.62 207 ARG A CA 1
ATOM 1498 C C . ARG A 1 207 ? 21.797 -7.887 4.695 1 97.62 207 ARG A C 1
ATOM 1500 O O . ARG A 1 207 ? 22.641 -8.438 5.406 1 97.62 207 ARG A O 1
ATOM 1507 N N . ALA A 1 208 ? 21.156 -6.816 5.039 1 98 208 ALA A N 1
ATOM 1508 C CA . ALA A 1 208 ? 21.344 -6.246 6.371 1 98 208 ALA A CA 1
ATOM 1509 C C . ALA A 1 208 ? 20.984 -7.25 7.461 1 98 208 ALA A C 1
ATOM 1511 O O . ALA A 1 208 ? 21.672 -7.34 8.484 1 98 208 ALA A O 1
ATOM 1512 N N . ALA A 1 209 ? 19.953 -7.969 7.234 1 97.94 209 ALA A N 1
ATOM 1513 C CA . ALA A 1 209 ? 19.562 -9.008 8.18 1 97.94 209 ALA A CA 1
ATOM 1514 C C . ALA A 1 209 ? 20.625 -10.086 8.305 1 97.94 209 ALA A C 1
ATOM 1516 O O . ALA A 1 209 ? 20.953 -10.523 9.414 1 97.94 209 ALA A O 1
ATOM 1517 N N . HIS A 1 210 ? 21.125 -10.461 7.199 1 97.06 210 HIS A N 1
ATOM 1518 C CA . HIS A 1 210 ? 22.203 -11.445 7.176 1 97.06 210 HIS A CA 1
ATOM 1519 C C . HIS A 1 210 ? 23.422 -10.961 7.953 1 97.06 210 HIS A C 1
ATOM 1521 O O . HIS A 1 210 ? 24.062 -11.734 8.656 1 97.06 210 HIS A O 1
ATOM 1527 N N . ASP A 1 211 ? 23.656 -9.656 7.859 1 96.56 211 ASP A N 1
ATOM 1528 C CA . ASP A 1 211 ? 24.812 -9.055 8.5 1 96.56 211 ASP A CA 1
ATOM 1529 C C . ASP A 1 211 ? 24.547 -8.781 9.977 1 96.56 211 ASP A C 1
ATOM 1531 O O . ASP A 1 211 ? 25.375 -8.195 10.672 1 96.56 211 ASP A O 1
ATOM 1535 N N . GLY A 1 212 ? 23.344 -9.102 10.445 1 96.38 212 GLY A N 1
ATOM 1536 C CA . GLY A 1 212 ? 23.094 -9.07 11.875 1 96.38 212 GLY A CA 1
ATOM 1537 C C . GLY A 1 212 ? 22.344 -7.832 12.32 1 96.38 212 GLY A C 1
ATOM 1538 O O . GLY A 1 212 ? 22.219 -7.582 13.523 1 96.38 212 GLY A O 1
ATOM 1539 N N . HIS A 1 213 ? 21.875 -7.066 11.398 1 96.75 213 HIS A N 1
ATOM 1540 C CA . HIS A 1 213 ? 21.109 -5.883 11.773 1 96.75 213 HIS A CA 1
ATOM 1541 C C . HIS A 1 213 ? 19.781 -6.266 12.406 1 96.75 213 HIS A C 1
ATOM 1543 O O . HIS A 1 213 ? 18.922 -6.848 11.742 1 96.75 213 HIS A O 1
ATOM 1549 N N . ALA A 1 214 ? 19.5 -5.859 13.578 1 96.81 214 ALA A N 1
ATOM 1550 C CA . ALA A 1 214 ? 18.391 -6.359 14.383 1 96.81 214 ALA A CA 1
ATOM 1551 C C . ALA A 1 214 ? 17.047 -5.961 13.773 1 96.81 214 ALA A C 1
ATOM 1553 O O . ALA A 1 214 ? 16.141 -6.789 13.664 1 96.81 214 ALA A O 1
ATOM 1554 N N . VAL A 1 215 ? 16.938 -4.777 13.344 1 96.94 215 VAL A N 1
ATOM 1555 C CA . VAL A 1 215 ? 15.672 -4.297 12.789 1 96.94 215 VAL A CA 1
ATOM 1556 C C . VAL A 1 215 ? 15.391 -5.008 11.469 1 96.94 215 VAL A C 1
ATOM 1558 O O . VAL A 1 215 ? 14.258 -5.418 11.211 1 96.94 215 VAL A O 1
ATOM 1561 N N . ALA A 1 216 ? 16.375 -5.105 10.641 1 98.12 216 ALA A N 1
ATOM 1562 C CA . ALA A 1 216 ? 16.219 -5.816 9.375 1 98.12 216 ALA A CA 1
ATOM 1563 C C . ALA A 1 216 ? 15.797 -7.262 9.609 1 98.12 216 ALA A C 1
ATOM 1565 O O . ALA A 1 216 ? 14.922 -7.777 8.914 1 98.12 216 ALA A O 1
ATOM 1566 N N . GLN A 1 217 ? 16.406 -7.879 10.586 1 98.38 217 GLN A N 1
ATOM 1567 C CA . GLN A 1 217 ? 16.047 -9.25 10.93 1 98.38 217 GLN A CA 1
ATOM 1568 C C . GLN A 1 217 ? 14.578 -9.352 11.328 1 98.38 217 GLN A C 1
ATOM 1570 O O . GLN A 1 217 ? 13.875 -10.273 10.914 1 98.38 217 GLN A O 1
ATOM 1575 N N . HIS A 1 218 ? 14.188 -8.43 12.102 1 98 218 HIS A N 1
ATOM 1576 C CA . HIS A 1 218 ? 12.805 -8.414 12.547 1 98 218 HIS A CA 1
ATOM 1577 C C . HIS A 1 218 ? 11.844 -8.258 11.375 1 98 218 HIS A C 1
ATOM 1579 O O . HIS A 1 218 ? 10.828 -8.961 11.297 1 98 218 HIS A O 1
ATOM 1585 N N . ILE A 1 219 ? 12.172 -7.41 10.461 1 97.81 219 ILE A N 1
ATOM 1586 C CA . ILE A 1 219 ? 11.336 -7.156 9.297 1 97.81 219 ILE A CA 1
ATOM 1587 C C . ILE A 1 219 ? 11.25 -8.422 8.438 1 97.81 219 ILE A C 1
ATOM 1589 O O . ILE A 1 219 ? 10.156 -8.836 8.047 1 97.81 219 ILE A O 1
ATOM 1593 N N . VAL A 1 220 ? 12.352 -9 8.164 1 98.5 220 VAL A N 1
ATOM 1594 C CA . VAL A 1 220 ? 12.391 -10.195 7.336 1 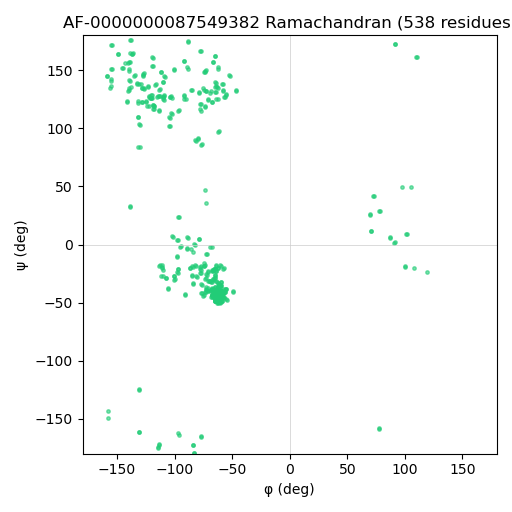98.5 220 VAL A CA 1
ATOM 1595 C C . VAL A 1 220 ? 11.625 -11.328 8.016 1 98.5 220 VAL A C 1
ATOM 1597 O O . VAL A 1 220 ? 10.898 -12.07 7.359 1 98.5 220 VAL A O 1
ATOM 1600 N N . GLU A 1 221 ? 11.727 -11.398 9.297 1 98.56 221 GLU A N 1
ATOM 1601 C CA . GLU A 1 221 ? 11.023 -12.414 10.07 1 98.56 221 GLU A CA 1
ATOM 1602 C C . GLU A 1 221 ? 9.516 -12.266 9.938 1 98.56 221 GLU A C 1
ATOM 1604 O O . GLU A 1 221 ? 8.805 -13.242 9.688 1 98.56 221 GLU A O 1
ATOM 1609 N N . LEU A 1 222 ? 9.07 -11.086 10.117 1 98.19 222 LEU A N 1
ATOM 1610 C CA . LEU A 1 222 ? 7.641 -10.828 10.047 1 98.19 222 LEU A CA 1
ATOM 1611 C C . LEU A 1 222 ? 7.098 -11.125 8.656 1 98.19 222 LEU A C 1
ATOM 1613 O O . LEU A 1 222 ? 6.02 -11.703 8.516 1 98.19 222 LEU A O 1
ATOM 1617 N N . GLU A 1 223 ? 7.789 -10.719 7.66 1 98.31 223 GLU A N 1
ATOM 1618 C CA . GLU A 1 223 ? 7.352 -10.961 6.289 1 98.31 223 GLU A CA 1
ATOM 1619 C C . GLU A 1 223 ? 7.391 -12.453 5.949 1 98.31 223 GLU A C 1
ATOM 1621 O O . GLU A 1 223 ? 6.508 -12.953 5.25 1 98.31 223 GLU A O 1
ATOM 1626 N N . ALA A 1 224 ? 8.398 -13.125 6.445 1 98.5 224 ALA A N 1
ATOM 1627 C CA . ALA A 1 224 ? 8.477 -14.562 6.246 1 98.5 224 ALA A CA 1
ATOM 1628 C C . ALA A 1 224 ? 7.32 -15.281 6.938 1 98.5 224 ALA A C 1
ATOM 1630 O O . ALA A 1 224 ? 6.75 -16.234 6.391 1 98.5 224 ALA A O 1
ATOM 1631 N N . GLN A 1 225 ? 7.027 -14.828 8.117 1 98.5 225 GLN A N 1
ATOM 1632 C CA . GLN A 1 225 ? 5.895 -15.383 8.844 1 98.5 225 GLN A CA 1
ATOM 1633 C C . GLN A 1 225 ? 4.59 -15.18 8.07 1 98.5 225 GLN A C 1
ATOM 1635 O O . GLN A 1 225 ? 3.752 -16.078 8.023 1 98.5 225 GLN A O 1
ATOM 1640 N N . ALA A 1 226 ? 4.465 -14.062 7.543 1 97.94 226 ALA A N 1
ATOM 1641 C CA . ALA A 1 226 ? 3.271 -13.766 6.754 1 97.94 226 ALA A CA 1
ATOM 1642 C C . ALA A 1 226 ? 3.178 -14.68 5.535 1 97.94 226 ALA A C 1
ATOM 1644 O O . ALA A 1 226 ? 2.098 -15.18 5.207 1 97.94 226 ALA A O 1
ATOM 1645 N N . MET A 1 227 ? 4.223 -14.898 4.871 1 98 227 MET A N 1
ATOM 1646 C CA . MET A 1 227 ? 4.25 -15.789 3.715 1 98 227 MET A CA 1
ATOM 1647 C C . MET A 1 227 ? 3.895 -17.219 4.121 1 98 227 MET A C 1
ATOM 1649 O O . MET A 1 227 ? 3.088 -17.875 3.459 1 98 227 MET A O 1
ATOM 1653 N N . ALA A 1 228 ? 4.504 -17.641 5.195 1 98.19 228 ALA A N 1
ATOM 1654 C CA . ALA A 1 228 ? 4.215 -18.984 5.695 1 98.19 228 ALA A CA 1
ATOM 1655 C C . ALA A 1 228 ? 2.729 -19.141 6 1 98.19 228 ALA A C 1
ATOM 1657 O O . ALA A 1 228 ? 2.141 -20.188 5.715 1 98.19 228 ALA A O 1
ATOM 1658 N N . ALA A 1 229 ? 2.174 -18.141 6.566 1 97.81 229 ALA A N 1
ATOM 1659 C CA . ALA A 1 229 ? 0.748 -18.172 6.879 1 97.81 229 ALA A CA 1
ATOM 1660 C C . ALA A 1 229 ? -0.089 -18.328 5.613 1 97.81 229 ALA A C 1
ATOM 1662 O O . ALA A 1 229 ? -1.109 -19.016 5.613 1 97.81 229 ALA A O 1
ATOM 1663 N N . CYS A 1 230 ? 0.298 -17.656 4.559 1 97.31 230 CYS A N 1
ATOM 1664 C CA . CYS A 1 230 ? -0.395 -17.797 3.281 1 97.31 230 CYS A CA 1
ATOM 1665 C C . CYS A 1 230 ? -0.306 -19.219 2.754 1 97.31 230 CYS A C 1
ATOM 1667 O O . CYS A 1 230 ? -1.29 -19.766 2.25 1 97.31 230 CYS A O 1
ATOM 1669 N N . ILE A 1 231 ? 0.845 -19.781 2.883 1 97.75 231 ILE A N 1
ATOM 1670 C CA . ILE A 1 231 ? 1.052 -21.172 2.445 1 97.75 231 ILE A CA 1
ATOM 1671 C C . ILE A 1 231 ? 0.153 -22.109 3.25 1 97.75 231 ILE A C 1
ATOM 1673 O O . ILE A 1 231 ? -0.525 -22.969 2.682 1 97.75 231 ILE A O 1
ATOM 1677 N N . ASP A 1 232 ? 0.097 -21.875 4.523 1 97.88 232 ASP A N 1
ATOM 1678 C CA . ASP A 1 232 ? -0.719 -22.719 5.406 1 97.88 232 ASP A CA 1
ATOM 1679 C C . ASP A 1 232 ? -2.199 -22.609 5.047 1 97.88 232 ASP A C 1
ATOM 1681 O O . ASP A 1 232 ? -2.922 -23.594 5.055 1 97.88 232 ASP A O 1
ATOM 1685 N N . ARG A 1 233 ? -2.578 -21.438 4.734 1 96.06 233 ARG A N 1
ATOM 1686 C CA . ARG A 1 233 ? -3.977 -21.203 4.391 1 96.06 233 ARG A CA 1
ATOM 1687 C C . ARG A 1 233 ? -4.34 -21.906 3.084 1 96.06 233 ARG A C 1
ATOM 1689 O O . ARG A 1 233 ? -5.488 -22.312 2.887 1 96.06 233 ARG A O 1
ATOM 1696 N N . ALA A 1 234 ? -3.396 -22.062 2.205 1 96.38 234 ALA A N 1
ATOM 1697 C CA . ALA A 1 234 ? -3.643 -22.672 0.896 1 96.38 234 ALA A CA 1
ATOM 1698 C C . ALA A 1 234 ? -3.576 -24.188 0.97 1 96.38 234 ALA A C 1
ATOM 1700 O O . ALA A 1 234 ? -4.039 -24.891 0.061 1 96.38 234 ALA A O 1
ATOM 1701 N N . ALA A 1 235 ? -2.984 -24.734 1.976 1 96.56 235 ALA A N 1
ATOM 1702 C CA . ALA A 1 235 ? -2.715 -26.172 2.094 1 96.56 235 ALA A CA 1
ATOM 1703 C C . ALA A 1 235 ? -4.012 -26.969 2.131 1 96.56 235 ALA A C 1
ATOM 1705 O O . ALA A 1 235 ? -4.949 -26.609 2.85 1 96.56 235 ALA A O 1
ATOM 1706 N N . PRO A 1 236 ? -4.059 -28.109 1.345 1 95.06 236 PRO A N 1
ATOM 1707 C CA . PRO A 1 236 ? -5.211 -29 1.437 1 95.06 236 PRO A CA 1
ATOM 1708 C C . PRO A 1 236 ? -5.164 -29.891 2.674 1 95.06 236 PRO A C 1
ATOM 1710 O O . PRO A 1 236 ? -4.121 -30 3.322 1 95.06 236 PRO A O 1
ATOM 1713 N N . PRO A 1 237 ? -6.273 -30.516 2.979 1 92.75 237 PRO A N 1
ATOM 1714 C CA . PRO A 1 237 ? -6.324 -31.375 4.168 1 92.75 237 PRO A CA 1
ATOM 1715 C C . PRO A 1 237 ? -5.691 -32.75 3.934 1 92.75 237 PRO A C 1
ATOM 1717 O O . PRO A 1 237 ? -5.715 -33.594 4.824 1 92.75 237 PRO A O 1
ATOM 1720 N N . ILE A 1 238 ? -5.109 -33 2.795 1 93.31 238 ILE A N 1
ATOM 1721 C CA . ILE A 1 238 ? -4.426 -34.25 2.484 1 93.31 238 ILE A CA 1
ATOM 1722 C C . ILE A 1 238 ? -2.955 -33.969 2.184 1 93.31 238 ILE A C 1
ATOM 1724 O O . ILE A 1 238 ? -2.576 -32.844 1.904 1 93.31 238 ILE A O 1
ATOM 1728 N N . PRO A 1 239 ? -2.158 -35 2.275 1 93.38 239 PRO A N 1
ATOM 1729 C CA . PRO A 1 239 ? -0.732 -34.812 2.01 1 93.38 239 PRO A CA 1
ATOM 1730 C C . PRO A 1 239 ? -0.469 -34.188 0.647 1 93.38 239 PRO A C 1
ATOM 1732 O O . PRO A 1 239 ? -0.99 -34.656 -0.368 1 93.38 239 PRO A O 1
ATOM 1735 N N . ALA A 1 240 ? 0.301 -33.156 0.67 1 96.56 240 ALA A N 1
ATOM 1736 C CA . ALA A 1 240 ? 0.6 -32.375 -0.541 1 96.56 240 ALA A CA 1
ATOM 1737 C C . ALA A 1 240 ? 2.072 -31.984 -0.586 1 96.56 240 ALA A C 1
ATOM 1739 O O . ALA A 1 240 ? 2.77 -32.031 0.428 1 96.56 240 ALA A O 1
ATOM 1740 N N . ALA A 1 241 ? 2.504 -31.719 -1.794 1 96.38 241 ALA A N 1
ATOM 1741 C CA . ALA A 1 241 ? 3.834 -31.141 -1.965 1 96.38 241 ALA A CA 1
ATOM 1742 C C . ALA A 1 241 ? 3.766 -29.609 -1.994 1 96.38 241 ALA A C 1
ATOM 1744 O O . ALA A 1 241 ? 2.697 -29.031 -2.217 1 96.38 241 ALA A O 1
ATOM 1745 N N . CYS A 1 242 ? 4.867 -28.984 -1.699 1 97.12 242 CYS A N 1
ATOM 1746 C CA . CYS A 1 242 ? 4.98 -27.531 -1.759 1 97.12 242 CYS A CA 1
ATOM 1747 C C . CYS A 1 242 ? 6.184 -27.109 -2.592 1 97.12 242 CYS A C 1
ATOM 1749 O O . CYS A 1 242 ? 7.309 -27.531 -2.33 1 97.12 242 CYS A O 1
ATOM 1751 N N . ARG A 1 243 ? 5.941 -26.344 -3.586 1 96.81 243 ARG A N 1
ATOM 1752 C CA . ARG A 1 243 ? 6.992 -25.828 -4.457 1 96.81 243 ARG A CA 1
ATOM 1753 C C . ARG A 1 243 ? 7.129 -24.312 -4.312 1 96.81 243 ARG A C 1
ATOM 1755 O O . ARG A 1 243 ? 6.137 -23.594 -4.375 1 96.81 243 ARG A O 1
ATOM 1762 N N . LEU A 1 244 ? 8.32 -23.891 -4.078 1 96.44 244 LEU A N 1
ATOM 1763 C CA . LEU A 1 244 ? 8.609 -22.484 -3.846 1 96.44 244 LEU A CA 1
ATOM 1764 C C . LEU A 1 244 ? 9.375 -21.875 -5.023 1 96.44 244 LEU A C 1
ATOM 1766 O O . LEU A 1 244 ? 10.328 -22.484 -5.52 1 96.44 244 LEU A O 1
ATOM 1770 N N . GLY A 1 245 ? 8.891 -20.781 -5.535 1 94.81 245 GLY A N 1
ATOM 1771 C CA . GLY A 1 245 ? 9.547 -20.094 -6.629 1 94.81 245 GLY A CA 1
ATOM 1772 C C . GLY A 1 245 ? 9.586 -18.578 -6.441 1 94.81 245 GLY A C 1
ATOM 1773 O O . GLY A 1 245 ? 8.859 -18.047 -5.602 1 94.81 245 GLY A O 1
ATOM 1774 N N . GLY A 1 246 ? 10.508 -17.922 -7.285 1 93.5 246 GLY A N 1
ATOM 1775 C CA . GLY A 1 246 ? 10.68 -16.469 -7.211 1 93.5 246 GLY A CA 1
ATOM 1776 C C . GLY A 1 246 ? 12.016 -16.062 -6.625 1 93.5 246 GLY A C 1
ATOM 1777 O O . GLY A 1 246 ? 12.633 -16.812 -5.871 1 93.5 246 GLY A O 1
ATOM 1778 N N . ALA A 1 247 ? 12.352 -14.875 -6.883 1 92.38 247 ALA A N 1
ATOM 1779 C CA . ALA A 1 247 ? 13.695 -14.383 -6.594 1 92.38 247 ALA A CA 1
ATOM 1780 C C . ALA A 1 247 ? 13.945 -14.312 -5.09 1 92.38 247 ALA A C 1
ATOM 1782 O O . ALA A 1 247 ? 15.07 -14.523 -4.633 1 92.38 247 ALA A O 1
ATOM 1783 N N . LEU A 1 248 ? 12.977 -14.055 -4.305 1 95.19 248 LEU A N 1
ATOM 1784 C CA . LEU A 1 248 ? 13.172 -13.867 -2.873 1 95.19 248 LEU A CA 1
ATOM 1785 C C . LEU A 1 248 ? 13.547 -15.188 -2.199 1 95.19 248 LEU A C 1
ATOM 1787 O O . LEU A 1 248 ? 14.273 -15.195 -1.205 1 95.19 248 LEU A O 1
ATOM 1791 N N . PHE A 1 249 ? 13.055 -16.281 -2.725 1 95.75 249 PHE A N 1
ATOM 1792 C CA . PHE A 1 249 ? 13.383 -17.578 -2.158 1 95.75 249 PHE A CA 1
ATOM 1793 C C . PHE A 1 249 ? 14.828 -17.953 -2.479 1 95.75 249 PHE A C 1
ATOM 1795 O O . PHE A 1 249 ? 15.344 -18.938 -1.95 1 95.75 249 PHE A O 1
ATOM 1802 N N . GLY A 1 250 ? 15.438 -17.156 -3.328 1 94.81 250 GLY A N 1
ATOM 1803 C CA . GLY A 1 250 ? 16.875 -17.297 -3.547 1 94.81 250 GLY A CA 1
ATOM 1804 C C . GLY A 1 250 ? 17.703 -16.844 -2.367 1 94.81 250 GLY A C 1
ATOM 1805 O O . GLY A 1 250 ? 18.891 -17.188 -2.26 1 94.81 250 GLY A O 1
ATOM 1806 N N . ASP A 1 251 ? 17.156 -16.031 -1.599 1 95.94 251 ASP A N 1
ATOM 1807 C CA . ASP A 1 251 ? 17.797 -15.648 -0.35 1 95.94 251 ASP A CA 1
ATOM 1808 C C . ASP A 1 251 ? 17.641 -16.734 0.709 1 95.94 251 ASP A C 1
ATOM 1810 O O . ASP A 1 251 ? 16.547 -16.969 1.219 1 95.94 251 ASP A O 1
ATOM 1814 N N . ALA A 1 252 ? 18.766 -17.312 1.104 1 95.88 252 ALA A N 1
ATOM 1815 C CA . ALA A 1 252 ? 18.766 -18.469 1.984 1 95.88 252 ALA A CA 1
ATOM 1816 C C . ALA A 1 252 ? 18.156 -18.125 3.342 1 95.88 252 ALA A C 1
ATOM 1818 O O . ALA A 1 252 ? 17.453 -18.953 3.941 1 95.88 252 ALA A O 1
ATOM 1819 N N . GLY A 1 253 ? 18.5 -16.969 3.828 1 97 253 GLY A N 1
ATOM 1820 C CA . GLY A 1 253 ? 17.953 -16.547 5.109 1 97 253 GLY A CA 1
ATOM 1821 C C . GLY A 1 253 ? 16.453 -16.406 5.098 1 97 253 GLY A C 1
ATOM 1822 O O . GLY A 1 253 ? 15.766 -16.844 6.027 1 97 253 GLY A O 1
ATOM 1823 N N . TYR A 1 254 ? 15.953 -15.82 4.094 1 98.06 254 TYR A N 1
ATOM 1824 C CA . TYR A 1 254 ? 14.516 -15.656 3.961 1 98.06 254 TYR A CA 1
ATOM 1825 C C . TYR A 1 254 ? 13.828 -17.016 3.816 1 98.06 254 TYR A C 1
ATOM 1827 O O . TYR A 1 254 ? 12.836 -17.281 4.496 1 98.06 254 TYR A O 1
ATOM 1835 N N . LEU A 1 255 ? 14.305 -17.844 2.957 1 97.75 255 LEU A N 1
ATOM 1836 C CA . LEU A 1 255 ? 13.758 -19.172 2.738 1 97.75 255 LEU A CA 1
ATOM 1837 C C . LEU A 1 255 ? 13.688 -19.953 4.043 1 97.75 255 LEU A C 1
ATOM 1839 O O . LEU A 1 255 ? 12.656 -20.547 4.371 1 97.75 255 LEU A O 1
ATOM 1843 N N . ALA A 1 256 ? 14.781 -19.922 4.758 1 97.56 256 ALA A N 1
ATOM 1844 C CA . ALA A 1 256 ? 14.844 -20.672 6.016 1 97.56 256 ALA A CA 1
ATOM 1845 C C . ALA A 1 256 ? 13.773 -20.188 6.988 1 97.56 256 ALA A C 1
ATOM 1847 O O . ALA A 1 256 ? 13.156 -21 7.684 1 97.56 256 ALA A O 1
ATOM 1848 N N . ARG A 1 257 ? 13.578 -18.922 7.023 1 98 257 ARG A N 1
ATOM 1849 C CA . ARG A 1 257 ? 12.578 -18.344 7.922 1 98 257 ARG A CA 1
ATOM 1850 C C . ARG A 1 257 ? 11.172 -18.766 7.512 1 98 257 ARG A C 1
ATOM 1852 O O . ARG A 1 257 ? 10.352 -19.109 8.367 1 98 257 ARG A O 1
ATOM 1859 N N . VAL A 1 258 ? 10.867 -18.734 6.242 1 98.19 258 VAL A N 1
ATOM 1860 C CA . VAL A 1 258 ? 9.547 -19.156 5.766 1 98.19 258 VAL A CA 1
ATOM 1861 C C . VAL A 1 258 ? 9.305 -20.609 6.137 1 98.19 258 VAL A C 1
ATOM 1863 O O . VAL A 1 258 ? 8.266 -20.953 6.707 1 98.19 258 VAL A O 1
ATOM 1866 N N . LEU A 1 259 ? 10.266 -21.453 5.836 1 97.31 259 LEU A N 1
ATOM 1867 C CA . LEU A 1 259 ? 10.133 -22.891 6.109 1 97.31 259 LEU A CA 1
ATOM 1868 C C . LEU A 1 259 ? 9.938 -23.141 7.602 1 97.31 259 LEU A C 1
ATOM 1870 O O . LEU A 1 259 ? 9.172 -24.031 7.992 1 97.31 259 LEU A O 1
ATOM 1874 N N . HIS A 1 260 ? 10.586 -22.344 8.391 1 97.38 260 HIS A N 1
ATOM 1875 C CA . HIS A 1 260 ? 10.5 -22.484 9.844 1 97.38 260 HIS A CA 1
ATOM 1876 C C . HIS A 1 260 ? 9.086 -22.188 10.336 1 97.38 260 HIS A C 1
ATOM 1878 O O . HIS A 1 260 ? 8.641 -22.797 11.312 1 97.38 260 HIS A O 1
ATOM 1884 N N . HIS A 1 261 ? 8.383 -21.328 9.648 1 97.94 261 HIS A N 1
ATOM 1885 C CA . HIS A 1 261 ? 7.109 -20.859 10.172 1 97.94 261 HIS A CA 1
ATOM 1886 C C . HIS A 1 261 ? 5.945 -21.641 9.555 1 97.94 261 HIS A C 1
ATOM 1888 O O . HIS A 1 261 ? 4.801 -21.484 9.992 1 97.94 261 HIS A O 1
ATOM 1894 N N . ILE A 1 262 ? 6.223 -22.438 8.531 1 97.5 262 ILE A N 1
ATOM 1895 C CA . ILE A 1 262 ? 5.156 -23.266 7.961 1 97.5 262 ILE A CA 1
ATOM 1896 C C . ILE A 1 262 ? 4.676 -24.281 8.992 1 97.5 262 ILE A C 1
ATOM 1898 O O . ILE A 1 262 ? 5.488 -24.984 9.594 1 97.5 262 ILE A O 1
ATOM 1902 N N . GLN A 1 263 ? 3.404 -24.359 9.156 1 95.75 263 GLN A N 1
ATOM 1903 C CA . GLN A 1 263 ? 2.84 -25.25 10.156 1 95.75 263 GLN A CA 1
ATOM 1904 C C . GLN A 1 263 ? 2.334 -26.547 9.516 1 95.75 263 GLN A C 1
ATOM 1906 O O . GLN A 1 263 ? 2.275 -27.594 10.172 1 95.75 263 GLN A O 1
ATOM 1911 N N . THR A 1 264 ? 1.959 -26.516 8.297 1 94.25 264 THR A N 1
ATOM 1912 C CA . THR A 1 264 ? 1.46 -27.688 7.582 1 94.25 264 THR A CA 1
ATOM 1913 C C . THR A 1 264 ? 2.596 -28.656 7.27 1 94.25 264 THR A C 1
ATOM 1915 O O . THR A 1 264 ? 3.631 -28.25 6.734 1 94.25 264 THR A O 1
ATOM 1918 N N . PRO A 1 265 ? 2.357 -29.844 7.555 1 93 265 PRO A N 1
ATOM 1919 C CA . PRO A 1 265 ? 3.377 -30.859 7.234 1 93 265 PRO A CA 1
ATOM 1920 C C . PRO A 1 265 ? 3.322 -31.297 5.773 1 93 265 PRO A C 1
ATOM 1922 O O . PRO A 1 265 ? 2.732 -32.344 5.469 1 93 265 PRO A O 1
ATOM 1925 N N . PHE A 1 266 ? 3.959 -30.688 4.992 1 93.62 266 PHE A N 1
ATOM 1926 C CA . PHE A 1 266 ? 4.039 -31.078 3.592 1 93.62 266 PHE A CA 1
ATOM 1927 C C . PHE A 1 266 ? 4.926 -32.312 3.432 1 93.62 266 PHE A C 1
ATOM 1929 O O . PHE A 1 266 ? 5.898 -32.469 4.168 1 93.62 266 PHE A O 1
ATOM 1936 N N . ILE A 1 267 ? 4.605 -33.125 2.457 1 87.88 267 ILE A N 1
ATOM 1937 C CA . ILE A 1 267 ? 5.383 -34.344 2.24 1 87.88 267 ILE A CA 1
ATOM 1938 C C . ILE A 1 267 ? 6.738 -34 1.633 1 87.88 267 ILE A C 1
ATOM 1940 O O . ILE A 1 267 ? 7.695 -34.781 1.747 1 87.88 267 ILE A O 1
ATOM 1944 N N . ASP A 1 268 ? 6.734 -32.906 0.888 1 88.88 268 ASP A N 1
ATOM 1945 C CA . ASP A 1 268 ? 7.977 -32.406 0.311 1 88.88 268 ASP A CA 1
ATOM 1946 C C . ASP A 1 268 ? 7.875 -30.906 0.02 1 88.88 268 ASP A C 1
ATOM 1948 O O . ASP A 1 268 ? 6.832 -30.422 -0.42 1 88.88 268 ASP A O 1
ATOM 1952 N N . THR A 1 269 ? 8.906 -30.25 0.401 1 88.81 269 THR A N 1
ATOM 1953 C CA . THR A 1 269 ? 9.031 -28.828 0.077 1 88.81 269 THR A CA 1
ATOM 1954 C C . THR A 1 269 ? 10.305 -28.562 -0.716 1 88.81 269 THR A C 1
ATOM 1956 O O . THR A 1 269 ? 11.398 -28.922 -0.27 1 88.81 269 THR A O 1
ATOM 1959 N N . GLN A 1 270 ? 10.188 -28.047 -1.93 1 88.19 270 GLN A N 1
ATOM 1960 C CA . GLN A 1 270 ? 11.359 -27.828 -2.775 1 88.19 270 GLN A CA 1
ATOM 1961 C C . GLN A 1 270 ? 11.305 -26.453 -3.432 1 88.19 270 GLN A C 1
ATOM 1963 O O . GLN A 1 270 ? 10.227 -25.938 -3.725 1 88.19 270 GLN A O 1
ATOM 1968 N N . VAL A 1 271 ? 12.43 -25.922 -3.557 1 86.94 271 VAL A N 1
ATOM 1969 C CA . VAL A 1 271 ? 12.586 -24.703 -4.352 1 86.94 271 VAL A CA 1
ATOM 1970 C C . VAL A 1 271 ? 12.953 -25.062 -5.789 1 86.94 271 VAL A C 1
ATOM 1972 O O . VAL A 1 271 ? 13.812 -25.922 -6.02 1 86.94 271 VAL A O 1
ATOM 1975 N N . MET B 1 1 ? -3.385 52.781 16.125 1 39.59 1 MET B N 1
ATOM 1976 C CA . MET B 1 1 ? -4.215 52.031 15.18 1 39.59 1 MET B CA 1
ATOM 1977 C C . MET B 1 1 ? -4.102 50.531 15.414 1 39.59 1 MET B C 1
ATOM 1979 O O . MET B 1 1 ? -2.998 50 15.492 1 39.59 1 MET B O 1
ATOM 1983 N N . THR B 1 2 ? -5.121 49.906 15.945 1 53.56 2 THR B N 1
ATOM 1984 C CA . THR B 1 2 ? -5.074 48.562 16.484 1 53.56 2 THR B CA 1
ATOM 1985 C C . THR B 1 2 ? -4.711 47.562 15.406 1 53.56 2 THR B C 1
ATOM 1987 O O . THR B 1 2 ? -5.32 47.531 14.328 1 53.56 2 THR B O 1
ATOM 1990 N N . GLY B 1 3 ? -3.504 47.188 15.305 1 61.84 3 GLY B N 1
ATOM 1991 C CA . GLY B 1 3 ? -2.959 46.312 14.266 1 61.84 3 GLY B CA 1
ATOM 1992 C C . GLY B 1 3 ? -3.805 45.094 14.016 1 61.84 3 GLY B C 1
ATOM 1993 O O . GLY B 1 3 ? -4.594 44.688 14.867 1 61.84 3 GLY B O 1
ATOM 1994 N N . VAL B 1 4 ? -4.051 44.875 12.664 1 73.31 4 VAL B N 1
ATOM 1995 C CA . VAL B 1 4 ? -4.863 43.719 12.25 1 73.31 4 VAL B CA 1
ATOM 1996 C C . VAL B 1 4 ? -3.98 42.5 12.055 1 73.31 4 VAL B C 1
ATOM 1998 O O . VAL B 1 4 ? -2.764 42.625 11.898 1 73.31 4 VAL B O 1
ATOM 2001 N N . VAL B 1 5 ? -4.598 41.344 12.289 1 84.38 5 VAL B N 1
ATOM 2002 C CA . VAL B 1 5 ? -3.92 40.062 12.102 1 84.38 5 VAL B CA 1
ATOM 2003 C C . VAL B 1 5 ? -4.371 39.406 10.789 1 84.38 5 VAL B C 1
ATOM 2005 O O . VAL B 1 5 ? -5.562 39.406 10.469 1 84.38 5 VAL B O 1
ATOM 2008 N N . ALA B 1 6 ? -3.402 39.062 9.969 1 91.44 6 ALA B N 1
ATOM 2009 C CA . ALA B 1 6 ? -3.715 38.438 8.688 1 91.44 6 ALA B CA 1
ATOM 2010 C C . ALA B 1 6 ? -3.332 36.969 8.703 1 91.44 6 ALA B C 1
ATOM 2012 O O . ALA B 1 6 ? -2.344 36.562 9.328 1 91.44 6 ALA B O 1
ATOM 2013 N N . VAL B 1 7 ? -4.156 36.156 8.016 1 92.69 7 VAL B N 1
ATOM 2014 C CA . VAL B 1 7 ? -3.857 34.75 7.797 1 92.69 7 VAL B CA 1
ATOM 2015 C C . VAL B 1 7 ? -3.93 34.438 6.309 1 92.69 7 VAL B C 1
ATOM 2017 O O . VAL B 1 7 ? -4.828 34.906 5.605 1 92.69 7 VAL B O 1
ATOM 2020 N N . VAL B 1 8 ? -2.922 33.688 5.805 1 94.88 8 VAL B N 1
ATOM 2021 C CA . VAL B 1 8 ? -2.893 33.281 4.406 1 94.88 8 VAL B CA 1
ATOM 2022 C C . VAL B 1 8 ? -2.865 31.766 4.324 1 94.88 8 VAL B C 1
ATOM 2024 O O . VAL B 1 8 ? -2.072 31.109 5.008 1 94.88 8 VAL B O 1
ATOM 2027 N N . ASP B 1 9 ? -3.732 31.141 3.572 1 95.19 9 ASP B N 1
ATOM 2028 C CA . ASP B 1 9 ? -3.74 29.734 3.188 1 95.19 9 ASP B CA 1
ATOM 2029 C C . ASP B 1 9 ? -3.281 29.562 1.742 1 95.19 9 ASP B C 1
ATOM 2031 O O . ASP B 1 9 ? -4.047 29.797 0.807 1 95.19 9 ASP B O 1
ATOM 2035 N N . ALA B 1 10 ? -2.055 29.156 1.595 1 96.06 10 ALA B N 1
ATOM 2036 C CA . ALA B 1 10 ? -1.448 29.062 0.27 1 96.06 10 ALA B CA 1
ATOM 2037 C C . ALA B 1 10 ? -1.36 27.609 -0.192 1 96.06 10 ALA B C 1
ATOM 2039 O O . ALA B 1 10 ? -0.502 26.859 0.272 1 96.06 10 ALA B O 1
ATOM 2040 N N . GLY B 1 11 ? -2.17 27.234 -1.185 1 91.69 11 GLY B N 1
ATOM 2041 C CA . GLY B 1 11 ? -2.203 25.875 -1.706 1 91.69 11 GLY B CA 1
ATOM 2042 C C . GLY B 1 11 ? -1.728 25.766 -3.143 1 91.69 11 GLY B C 1
ATOM 2043 O O . GLY B 1 11 ? -1.175 26.734 -3.688 1 91.69 11 GLY B O 1
ATOM 2044 N N . GLY B 1 12 ? -1.828 24.609 -3.736 1 86.69 12 GLY B N 1
ATOM 2045 C CA . GLY B 1 12 ? -1.414 24.344 -5.105 1 86.69 12 GLY B CA 1
ATOM 2046 C C . GLY B 1 12 ? -2.342 24.969 -6.137 1 86.69 12 GLY B C 1
ATOM 2047 O O . GLY B 1 12 ? -1.928 25.25 -7.266 1 86.69 12 GLY B O 1
ATOM 2048 N N . THR B 1 13 ? -3.551 25.156 -5.75 1 85.75 13 THR B N 1
ATOM 2049 C CA . THR B 1 13 ? -4.551 25.641 -6.703 1 85.75 13 THR B CA 1
ATOM 2050 C C . THR B 1 13 ? -4.891 27.094 -6.453 1 85.75 13 THR B C 1
ATOM 2052 O O . THR B 1 13 ? -5.121 27.859 -7.398 1 85.75 13 THR B O 1
ATOM 2055 N N . SER B 1 14 ? -4.918 27.406 -5.152 1 91.25 14 SER B N 1
ATOM 2056 C CA . SER B 1 14 ? -5.281 28.781 -4.824 1 91.25 14 SER B CA 1
ATOM 2057 C C . SER B 1 14 ? -4.605 29.25 -3.535 1 91.25 14 SER B C 1
ATOM 2059 O O . SER B 1 14 ? -4.082 28.422 -2.777 1 91.25 14 SER B O 1
ATOM 2061 N N . THR B 1 15 ? -4.625 30.562 -3.383 1 94.56 15 THR B N 1
ATOM 2062 C CA . THR B 1 15 ? -4.172 31.219 -2.166 1 94.56 15 THR B CA 1
ATOM 2063 C C . THR B 1 15 ? -5.266 32.125 -1.608 1 94.56 15 THR B C 1
ATOM 2065 O O . THR B 1 15 ? -5.785 33 -2.32 1 94.56 15 THR B O 1
ATOM 2068 N N . ARG B 1 16 ? -5.621 31.859 -0.321 1 94.94 16 ARG B N 1
ATOM 2069 C CA . ARG B 1 16 ? -6.66 32.656 0.336 1 94.94 16 ARG B CA 1
ATOM 2070 C C . ARG B 1 16 ? -6.094 33.406 1.524 1 94.94 16 ARG B C 1
ATOM 2072 O O . ARG B 1 16 ? -5.242 32.906 2.256 1 94.94 16 ARG B O 1
ATOM 2079 N N . ALA B 1 17 ? -6.516 34.688 1.617 1 93.69 17 ALA B N 1
ATOM 2080 C CA . ALA B 1 17 ? -6.105 35.5 2.748 1 93.69 17 ALA B CA 1
ATOM 2081 C C . ALA B 1 17 ? -7.316 36.125 3.449 1 93.69 17 ALA B C 1
ATOM 2083 O O . ALA B 1 17 ? -8.359 36.344 2.828 1 93.69 17 ALA B O 1
ATOM 2084 N N . ALA B 1 18 ? -7.172 36.281 4.746 1 92 18 ALA B N 1
ATOM 2085 C CA . ALA B 1 18 ? -8.18 36.969 5.547 1 92 18 ALA B CA 1
ATOM 2086 C C . ALA B 1 18 ? -7.523 37.875 6.59 1 92 18 ALA B C 1
ATOM 2088 O O . ALA B 1 18 ? -6.488 37.531 7.16 1 92 18 ALA B O 1
ATOM 2089 N N . ILE B 1 19 ? -8.086 39.031 6.824 1 89.38 19 ILE B N 1
ATOM 2090 C CA . ILE B 1 19 ? -7.637 39.969 7.84 1 89.38 19 ILE B CA 1
ATOM 2091 C C . ILE B 1 19 ? -8.719 40.125 8.906 1 89.38 19 ILE B C 1
ATOM 2093 O O . ILE B 1 19 ? -9.898 40.281 8.586 1 89.38 19 ILE B O 1
ATOM 2097 N N . ALA B 1 20 ? -8.297 39.938 10.07 1 86.56 20 ALA B N 1
ATOM 2098 C CA . ALA B 1 20 ? -9.211 40.125 11.188 1 86.56 20 ALA B CA 1
ATOM 2099 C C . ALA B 1 20 ? -8.805 41.344 12.016 1 86.56 20 ALA B C 1
ATOM 2101 O O . ALA B 1 20 ? -7.621 41.656 12.125 1 86.56 20 ALA B O 1
ATOM 2102 N N . ASP B 1 21 ? -9.789 42 12.594 1 81.06 21 ASP B N 1
ATOM 2103 C CA . ASP B 1 21 ? -9.516 43.125 13.484 1 81.06 21 ASP B CA 1
ATOM 2104 C C . ASP B 1 21 ? -9.195 42.656 14.898 1 81.06 21 ASP B C 1
ATOM 2106 O O . ASP B 1 21 ? -9.031 41.438 15.125 1 81.06 21 ASP B O 1
ATOM 2110 N N . ALA B 1 22 ? -8.93 43.656 15.828 1 77 22 ALA B N 1
ATOM 2111 C CA . ALA B 1 22 ? -8.5 43.344 17.188 1 77 22 ALA B CA 1
ATOM 2112 C C . ALA B 1 22 ? -9.547 42.5 17.922 1 77 22 ALA B C 1
ATOM 2114 O O . ALA B 1 22 ? -9.234 41.844 18.922 1 77 22 ALA B O 1
ATOM 2115 N N . ARG B 1 23 ? -10.805 42.469 17.453 1 79 23 ARG B N 1
ATOM 2116 C CA . ARG B 1 23 ? -11.883 41.719 18.094 1 79 23 ARG B CA 1
ATOM 2117 C C . ARG B 1 23 ? -12.047 40.344 17.469 1 79 23 ARG B C 1
ATOM 2119 O O . ARG B 1 23 ? -12.945 39.594 17.844 1 79 23 ARG B O 1
ATOM 2126 N N . GLY B 1 24 ? -11.227 40 16.406 1 79.19 24 GLY B N 1
ATOM 2127 C CA . GLY B 1 24 ? -11.289 38.688 15.758 1 79.19 24 GLY B CA 1
ATOM 2128 C C . GLY B 1 24 ? -12.258 38.656 14.594 1 79.19 24 GLY B C 1
ATOM 2129 O O . GLY B 1 24 ? -12.516 37.594 14.023 1 79.19 24 GLY B O 1
ATOM 2130 N N . ARG B 1 25 ? -12.906 39.781 14.273 1 82.38 25 ARG B N 1
ATOM 2131 C CA . ARG B 1 25 ? -13.836 39.844 13.156 1 82.38 25 ARG B CA 1
ATOM 2132 C C . ARG B 1 25 ? -13.086 39.969 11.828 1 82.38 25 ARG B C 1
ATOM 2134 O O . ARG B 1 25 ? -12.195 40.812 11.688 1 82.38 25 ARG B O 1
ATOM 2141 N N . ILE B 1 26 ? -13.477 39.125 10.898 1 86.19 26 ILE B N 1
ATOM 2142 C CA . ILE B 1 26 ? -12.867 39.219 9.57 1 86.19 26 ILE B CA 1
ATOM 2143 C C . ILE B 1 26 ? -13.336 40.469 8.859 1 86.19 26 ILE B C 1
ATOM 2145 O O . ILE B 1 26 ? -14.539 40.719 8.719 1 86.19 26 ILE B O 1
ATOM 2149 N N . VAL B 1 27 ? -12.461 41.312 8.406 1 85.94 27 VAL B N 1
ATOM 2150 C CA . VAL B 1 27 ? -12.812 42.594 7.812 1 85.94 27 VAL B CA 1
ATOM 2151 C C . VAL B 1 27 ? -12.508 42.562 6.316 1 85.94 27 VAL B C 1
ATOM 2153 O O . VAL B 1 27 ? -12.992 43.438 5.57 1 85.94 27 VAL B O 1
ATOM 2156 N N . ALA B 1 28 ? -11.711 41.688 5.926 1 88.19 28 ALA B N 1
ATOM 2157 C CA . ALA B 1 28 ? -11.375 41.594 4.508 1 88.19 28 ALA B CA 1
ATOM 2158 C C . ALA B 1 28 ? -10.938 40.156 4.141 1 88.19 28 ALA B C 1
ATOM 2160 O O . ALA B 1 28 ? -10.438 39.438 4.992 1 88.19 28 ALA B O 1
ATOM 2161 N N . ARG B 1 29 ? -11.188 39.781 2.861 1 92.19 29 ARG B N 1
ATOM 2162 C CA . ARG B 1 29 ? -10.766 38.5 2.299 1 92.19 29 ARG B CA 1
ATOM 2163 C C . ARG B 1 29 ? -10.25 38.656 0.875 1 92.19 29 ARG B C 1
ATOM 2165 O O . ARG B 1 29 ? -10.617 39.625 0.186 1 92.19 29 ARG B O 1
ATOM 2172 N N . SER B 1 30 ? -9.328 37.812 0.494 1 91.81 30 SER B N 1
ATOM 2173 C CA . SER B 1 30 ? -8.859 37.75 -0.888 1 91.81 30 SER B CA 1
ATOM 2174 C C . SER B 1 30 ? -8.617 36.312 -1.336 1 91.81 30 SER B C 1
ATOM 2176 O O . SER B 1 30 ? -8.531 35.406 -0.508 1 91.81 30 SER B O 1
ATOM 2178 N N . ARG B 1 31 ? -8.672 36.094 -2.615 1 93.31 31 ARG B N 1
ATOM 2179 C CA . ARG B 1 31 ? -8.352 34.812 -3.264 1 93.31 31 ARG B CA 1
ATOM 2180 C C . ARG B 1 31 ? -7.602 35.031 -4.574 1 93.31 31 ARG B C 1
ATOM 2182 O O . ARG B 1 31 ? -8.086 35.75 -5.449 1 93.31 31 ARG B O 1
ATOM 2189 N N . ILE B 1 32 ? -6.496 34.469 -4.641 1 93.5 32 ILE B N 1
ATOM 2190 C CA . ILE B 1 32 ? -5.707 34.594 -5.859 1 93.5 32 ILE B CA 1
ATOM 2191 C C . ILE B 1 32 ? -5.23 33.219 -6.316 1 93.5 32 ILE B C 1
ATOM 2193 O O . ILE B 1 32 ? -5.809 32.188 -5.938 1 93.5 32 ILE B O 1
ATOM 2197 N N . GLY B 1 33 ? -4.148 33.156 -7.227 1 90.31 33 GLY B N 1
ATOM 2198 C CA . GLY B 1 33 ? -3.736 31.906 -7.832 1 90.31 33 GLY B CA 1
ATOM 2199 C C . GLY B 1 33 ? -2.928 31.031 -6.891 1 90.31 33 GLY B C 1
ATOM 2200 O O . GLY B 1 33 ? -2.891 31.266 -5.684 1 90.31 33 GLY B O 1
ATOM 2201 N N . ALA B 1 34 ? -2.299 30.062 -7.453 1 90.88 34 ALA B N 1
ATOM 2202 C CA . ALA B 1 34 ? -1.558 29.047 -6.699 1 90.88 34 ALA B CA 1
ATOM 2203 C C . ALA B 1 34 ? -0.381 29.688 -5.957 1 90.88 34 ALA B C 1
ATOM 2205 O O . ALA B 1 34 ? 0.287 30.578 -6.48 1 90.88 34 ALA B O 1
ATOM 2206 N N . GLY B 1 35 ? -0.181 29.234 -4.715 1 92.44 35 GLY B N 1
ATOM 2207 C CA . GLY B 1 35 ? 0.877 29.812 -3.893 1 92.44 35 GLY B CA 1
ATOM 2208 C C . GLY B 1 35 ? 1.645 28.766 -3.105 1 92.44 35 GLY B C 1
ATOM 2209 O O . GLY B 1 35 ? 2.072 29.016 -1.978 1 92.44 35 GLY B O 1
ATOM 2210 N N . SER B 1 36 ? 1.797 27.562 -3.654 1 92.38 36 SER B N 1
ATOM 2211 C CA . SER B 1 36 ? 2.518 26.5 -2.953 1 92.38 36 SER B CA 1
ATOM 2212 C C . SER B 1 36 ? 4.023 26.75 -2.986 1 92.38 36 SER B C 1
ATOM 2214 O O . SER B 1 36 ? 4.59 27.031 -4.043 1 92.38 36 SER B O 1
ATOM 2216 N N . PHE B 1 37 ? 4.633 26.594 -1.795 1 92.38 37 PHE B N 1
ATOM 2217 C CA . PHE B 1 37 ? 6.066 26.797 -1.637 1 92.38 37 PHE B CA 1
ATOM 2218 C C . PHE B 1 37 ? 6.855 25.734 -2.406 1 92.38 37 PHE B C 1
ATOM 2220 O O . PHE B 1 37 ? 7.992 25.984 -2.816 1 92.38 37 PHE B O 1
ATOM 2227 N N . SER B 1 38 ? 6.23 24.609 -2.678 1 85.06 38 SER B N 1
ATOM 2228 C CA . SER B 1 38 ? 6.918 23.516 -3.342 1 85.06 38 SER B CA 1
ATOM 2229 C C . SER B 1 38 ? 6.961 23.719 -4.852 1 85.06 38 SER B C 1
ATOM 2231 O O . SER B 1 38 ? 7.781 23.109 -5.543 1 85.06 38 SER B O 1
ATOM 2233 N N . VAL B 1 39 ? 6.18 24.531 -5.379 1 85.56 39 VAL B N 1
ATOM 2234 C CA . VAL B 1 39 ? 6.039 24.672 -6.824 1 85.56 39 VAL B CA 1
ATOM 2235 C C . VAL B 1 39 ? 6.672 25.984 -7.285 1 85.56 39 VAL B C 1
ATOM 2237 O O . VAL B 1 39 ? 7.16 26.078 -8.414 1 85.56 39 VAL B O 1
ATOM 2240 N N . LEU B 1 40 ? 6.691 26.969 -6.445 1 91.12 40 LEU B N 1
ATOM 2241 C CA . LEU B 1 40 ? 7.156 28.297 -6.801 1 91.12 40 LEU B CA 1
ATOM 2242 C C . LEU B 1 40 ? 8.578 28.531 -6.301 1 91.12 40 LEU B C 1
ATOM 2244 O O . LEU B 1 40 ? 8.984 27.953 -5.293 1 91.12 40 LEU B O 1
ATOM 2248 N N . SER B 1 41 ? 9.281 29.375 -7.043 1 94 41 SER B N 1
ATOM 2249 C CA . SER B 1 41 ? 10.539 29.875 -6.488 1 94 41 SER B CA 1
ATOM 2250 C C . SER B 1 41 ? 10.289 30.734 -5.25 1 94 41 SER B C 1
ATOM 2252 O O . SER B 1 41 ? 9.18 31.234 -5.047 1 94 41 SER B O 1
ATOM 2254 N N . LEU B 1 42 ? 11.344 30.922 -4.465 1 95.69 42 LEU B N 1
ATOM 2255 C CA . LEU B 1 42 ? 11.203 31.734 -3.258 1 95.69 42 LEU B CA 1
ATOM 2256 C C . LEU B 1 42 ? 10.727 33.156 -3.596 1 95.69 42 LEU B C 1
ATOM 2258 O O . LEU B 1 42 ? 9.844 33.688 -2.922 1 95.69 42 LEU B O 1
ATOM 2262 N N . ARG B 1 43 ? 11.281 33.656 -4.637 1 96.38 43 ARG B N 1
ATOM 2263 C CA . ARG B 1 43 ? 10.914 35 -5.047 1 96.38 43 ARG B CA 1
ATOM 2264 C C . ARG B 1 43 ? 9.453 35.062 -5.48 1 96.38 43 ARG B C 1
ATOM 2266 O O . ARG B 1 43 ? 8.719 35.969 -5.082 1 96.38 43 ARG B O 1
ATOM 2273 N N . ALA B 1 44 ? 9.117 34.125 -6.273 1 96.44 44 ALA B N 1
ATOM 2274 C CA . ALA B 1 44 ? 7.742 34.062 -6.766 1 96.44 44 ALA B CA 1
ATOM 2275 C C . ALA B 1 44 ? 6.758 33.812 -5.629 1 96.44 44 ALA B C 1
ATOM 2277 O O . ALA B 1 44 ? 5.676 34.406 -5.59 1 96.44 44 ALA B O 1
ATOM 2278 N N . TRP B 1 45 ? 7.117 32.969 -4.785 1 97.19 45 TRP B N 1
ATOM 2279 C CA . TRP B 1 45 ? 6.285 32.656 -3.625 1 97.19 45 TRP B CA 1
ATOM 2280 C C . TRP B 1 45 ? 6.098 33.875 -2.75 1 97.19 45 TRP B C 1
ATOM 2282 O O . TRP B 1 45 ? 4.973 34.219 -2.359 1 97.19 45 TRP B O 1
ATOM 2292 N N . THR B 1 46 ? 7.156 34.594 -2.516 1 97.25 46 THR B N 1
ATOM 2293 C CA . THR B 1 46 ? 7.117 35.812 -1.692 1 97.25 46 THR B CA 1
ATOM 2294 C C . THR B 1 46 ? 6.203 36.844 -2.314 1 97.25 46 THR B C 1
ATOM 2296 O O . THR B 1 46 ? 5.383 37.438 -1.622 1 97.25 46 THR B O 1
ATOM 2299 N N . ARG B 1 47 ? 6.375 37 -3.547 1 96.06 47 ARG B N 1
ATOM 2300 C CA . ARG B 1 47 ? 5.535 37.938 -4.258 1 96.06 47 ARG B CA 1
ATOM 2301 C C . ARG B 1 47 ? 4.059 37.562 -4.145 1 96.06 47 ARG B C 1
ATOM 2303 O O . ARG B 1 47 ? 3.205 38.438 -3.955 1 96.06 47 ARG B O 1
ATOM 2310 N N . ARG B 1 48 ? 3.801 36.312 -4.281 1 95.94 48 ARG B N 1
ATOM 2311 C CA . ARG B 1 48 ? 2.434 35.812 -4.191 1 95.94 48 ARG B CA 1
ATOM 2312 C C . ARG B 1 48 ? 1.83 36.125 -2.824 1 95.94 48 ARG B C 1
ATOM 2314 O O . ARG B 1 48 ? 0.663 36.5 -2.725 1 95.94 48 ARG B O 1
ATOM 2321 N N . MET B 1 49 ? 2.557 35.875 -1.794 1 95.88 49 MET B N 1
ATOM 2322 C CA . MET B 1 49 ? 2.086 36.125 -0.44 1 95.88 49 MET B CA 1
ATOM 2323 C C . MET B 1 49 ? 1.817 37.625 -0.25 1 95.88 49 MET B C 1
ATOM 2325 O O . MET B 1 49 ? 0.791 38 0.313 1 95.88 49 MET B O 1
ATOM 2329 N N . CYS B 1 50 ? 2.721 38.438 -0.753 1 94.06 50 CYS B N 1
ATOM 2330 C CA . CYS B 1 50 ? 2.553 39.875 -0.652 1 94.06 50 CYS B CA 1
ATOM 2331 C C . CYS B 1 50 ? 1.305 40.344 -1.398 1 94.06 50 CYS B C 1
ATOM 2333 O O . CYS B 1 50 ? 0.534 41.156 -0.888 1 94.06 50 CYS B O 1
ATOM 2335 N N . GLU B 1 51 ? 1.189 39.781 -2.531 1 93.88 51 GLU B N 1
ATOM 2336 C CA . GLU B 1 51 ? 0.019 40.125 -3.34 1 93.88 51 GLU B CA 1
ATOM 2337 C C . GLU B 1 51 ? -1.273 39.75 -2.609 1 93.88 51 GLU B C 1
ATOM 2339 O O . GLU B 1 51 ? -2.227 40.531 -2.607 1 93.88 51 GLU B O 1
ATOM 2344 N N . ALA B 1 52 ? -1.327 38.594 -2.055 1 93.62 52 ALA B N 1
ATOM 2345 C CA . ALA B 1 52 ? -2.512 38.156 -1.332 1 93.62 52 ALA B CA 1
ATOM 2346 C C . ALA B 1 52 ? -2.818 39.062 -0.15 1 93.62 52 ALA B C 1
ATOM 2348 O O . ALA B 1 52 ? -3.982 39.375 0.116 1 93.62 52 ALA B O 1
ATOM 2349 N N . LEU B 1 53 ? -1.815 39.5 0.555 1 92 53 LEU B N 1
ATOM 2350 C CA . LEU B 1 53 ? -1.976 40.344 1.727 1 92 53 LEU B CA 1
ATOM 2351 C C . LEU B 1 53 ? -2.373 41.75 1.316 1 92 53 LEU B C 1
ATOM 2353 O O . LEU B 1 53 ? -3.232 42.375 1.951 1 92 53 LEU B O 1
ATOM 2357 N N . GLU B 1 54 ? -1.822 42.219 0.246 1 88.69 54 GLU B N 1
ATOM 2358 C CA . GLU B 1 54 ? -2.129 43.531 -0.243 1 88.69 54 GLU B CA 1
ATOM 2359 C C . GLU B 1 54 ? -3.551 43.625 -0.791 1 88.69 54 GLU B C 1
ATOM 2361 O O . GLU B 1 54 ? -4.238 44.625 -0.614 1 88.69 54 GLU B O 1
ATOM 2366 N N . ALA B 1 55 ? -3.857 42.594 -1.429 1 86.38 55 ALA B N 1
ATOM 2367 C CA . ALA B 1 55 ? -5.203 42.531 -1.993 1 86.38 55 ALA B CA 1
ATOM 2368 C C . ALA B 1 55 ? -6.262 42.562 -0.893 1 86.38 55 ALA B C 1
ATOM 2370 O O . ALA B 1 55 ? -7.383 43.031 -1.113 1 86.38 55 ALA B O 1
ATOM 2371 N N . CYS B 1 56 ? -5.973 42.031 0.198 1 80.25 56 CYS B N 1
ATOM 2372 C CA . CYS B 1 56 ? -6.891 41.969 1.331 1 80.25 56 CYS B CA 1
ATOM 2373 C C . CYS B 1 56 ? -6.832 43.25 2.158 1 80.25 56 CYS B C 1
ATOM 2375 O O . CYS B 1 56 ? -7.777 43.562 2.875 1 80.25 56 CYS B O 1
ATOM 2377 N N . ALA B 1 57 ? -5.777 43.906 2.143 1 73.31 57 ALA B N 1
ATOM 2378 C CA . ALA B 1 57 ? -5.527 45 3.053 1 73.31 57 ALA B CA 1
ATOM 2379 C C . ALA B 1 57 ? -6.297 46.25 2.625 1 73.31 57 ALA B C 1
ATOM 2381 O O . ALA B 1 57 ? -6.27 46.656 1.452 1 73.31 57 ALA B O 1
ATOM 2382 N N . ASN B 1 58 ? -7.641 46.344 3.104 1 61.31 58 ASN B N 1
ATOM 2383 C CA . ASN B 1 58 ? -8.477 47.531 2.883 1 61.31 58 ASN B CA 1
ATOM 2384 C C . ASN B 1 58 ? -8.047 48.688 3.762 1 61.31 58 ASN B C 1
ATOM 2386 O O . ASN B 1 58 ? -8.867 49.281 4.469 1 61.31 58 ASN B O 1
ATOM 2390 N N . GLU B 1 59 ? -6.785 49.094 3.918 1 62.31 59 GLU B N 1
ATOM 2391 C CA . GLU B 1 59 ? -6.371 50.344 4.551 1 62.31 59 GLU B CA 1
ATOM 2392 C C . GLU B 1 59 ? -5.75 50.094 5.922 1 62.31 59 GLU B C 1
ATOM 2394 O O . GLU B 1 59 ? -5.168 51 6.523 1 62.31 59 GLU B O 1
ATOM 2399 N N . ALA B 1 60 ? -6.016 48.969 6.504 1 68.19 60 ALA B N 1
ATOM 2400 C CA . ALA B 1 60 ? -5.457 48.781 7.84 1 68.19 60 ALA B CA 1
ATOM 2401 C C . ALA B 1 60 ? -4.105 48.094 7.777 1 68.19 60 ALA B C 1
ATOM 2403 O O . ALA B 1 60 ? -3.939 47.125 7.035 1 68.19 60 ALA B O 1
ATOM 2404 N N . PRO B 1 61 ? -3.172 48.719 8.43 1 79.69 61 PRO B N 1
ATOM 2405 C CA . PRO B 1 61 ? -1.834 48.125 8.406 1 79.69 61 PRO B CA 1
ATOM 2406 C C . PRO B 1 61 ? -1.787 46.75 9.078 1 79.69 61 PRO B C 1
ATOM 2408 O O . PRO B 1 61 ? -2.223 46.594 10.219 1 79.69 61 PRO B O 1
ATOM 2411 N N . ILE B 1 62 ? -1.321 45.75 8.398 1 86.38 62 ILE B N 1
ATOM 2412 C CA . ILE B 1 62 ? -1.12 44.406 8.938 1 86.38 62 ILE B CA 1
ATOM 2413 C C . ILE B 1 62 ? 0.09 44.406 9.867 1 86.38 62 ILE B C 1
ATOM 2415 O O . ILE B 1 62 ? 1.192 44.781 9.469 1 86.38 62 ILE B O 1
ATOM 2419 N N . THR B 1 63 ? -0.14 44.094 11.125 1 88.38 63 THR B N 1
ATOM 2420 C CA . THR B 1 63 ? 0.964 44.062 12.078 1 88.38 63 THR B CA 1
ATOM 2421 C C . THR B 1 63 ? 1.456 42.656 12.328 1 88.38 63 THR B C 1
ATOM 2423 O O . THR B 1 63 ? 2.611 42.438 12.711 1 88.38 63 THR B O 1
ATOM 2426 N N . ARG B 1 64 ? 0.568 41.688 12.211 1 91.06 64 ARG B N 1
ATOM 2427 C CA . ARG B 1 64 ? 0.895 40.281 12.383 1 91.06 64 ARG B CA 1
ATOM 2428 C C . ARG B 1 64 ? 0.309 39.438 11.25 1 91.06 64 ARG B C 1
ATOM 2430 O O . ARG B 1 64 ? -0.813 39.688 10.805 1 91.06 64 ARG B O 1
ATOM 2437 N N . ALA B 1 65 ? 1.121 38.5 10.812 1 93.19 65 ALA B N 1
ATOM 2438 C CA . ALA B 1 65 ? 0.639 37.656 9.727 1 93.19 65 ALA B CA 1
ATOM 2439 C C . ALA B 1 65 ? 1.039 36.219 9.953 1 93.19 65 ALA B C 1
ATOM 2441 O O . ALA B 1 65 ? 2.162 35.906 10.375 1 93.19 65 ALA B O 1
ATOM 2442 N N . TRP B 1 66 ? 0.091 35.344 9.742 1 93.31 66 TRP B N 1
ATOM 2443 C CA . TRP B 1 66 ? 0.327 33.906 9.758 1 93.31 66 TRP B CA 1
ATOM 2444 C C . TRP B 1 66 ? 0.122 33.312 8.367 1 93.31 66 TRP B C 1
ATOM 2446 O O . TRP B 1 66 ? -0.997 33.281 7.848 1 93.31 66 TRP B O 1
ATOM 2456 N N . ILE B 1 67 ? 1.239 32.781 7.797 1 96.06 67 ILE B N 1
ATOM 2457 C CA . ILE B 1 67 ? 1.208 32.156 6.48 1 96.06 67 ILE B CA 1
ATOM 2458 C C . ILE B 1 67 ? 1.229 30.625 6.633 1 96.06 67 ILE B C 1
ATOM 2460 O O . ILE B 1 67 ? 2.201 30.062 7.141 1 96.06 67 ILE B O 1
ATOM 2464 N N . GLY B 1 68 ? 0.142 29.969 6.27 1 95.38 68 GLY B N 1
ATOM 2465 C CA . GLY B 1 68 ? 0.127 28.531 6.059 1 95.38 68 GLY B CA 1
ATOM 2466 C C . GLY B 1 68 ? 0.28 28.141 4.598 1 95.38 68 GLY B C 1
ATOM 2467 O O . GLY B 1 68 ? -0.575 28.469 3.771 1 95.38 68 GLY B O 1
ATOM 2468 N N . SER B 1 69 ? 1.377 27.484 4.297 1 95 69 SER B N 1
ATOM 2469 C CA . SER B 1 69 ? 1.66 27.203 2.895 1 95 69 SER B CA 1
ATOM 2470 C C . SER B 1 69 ? 1.954 25.734 2.674 1 95 69 SER B C 1
ATOM 2472 O O . SER B 1 69 ? 2.695 25.109 3.445 1 95 69 SER B O 1
ATOM 2474 N N . ALA B 1 70 ? 1.331 25.219 1.612 1 90.56 70 ALA B N 1
ATOM 2475 C CA . ALA B 1 70 ? 1.768 23.906 1.143 1 90.56 70 ALA B CA 1
ATOM 2476 C C . ALA B 1 70 ? 3.246 23.922 0.766 1 90.56 70 ALA B C 1
ATOM 2478 O O . ALA B 1 70 ? 3.738 24.906 0.199 1 90.56 70 ALA B O 1
ATOM 2479 N N . GLY B 1 71 ? 3.91 22.875 1.153 1 86.94 71 GLY B N 1
ATOM 2480 C CA . GLY B 1 71 ? 5.309 22.766 0.767 1 86.94 71 GLY B CA 1
ATOM 2481 C C . GLY B 1 71 ? 6.27 23.156 1.873 1 86.94 71 GLY B C 1
ATOM 2482 O O . GLY B 1 71 ? 7.461 22.859 1.8 1 86.94 71 GLY B O 1
ATOM 2483 N N . ILE B 1 72 ? 5.727 23.906 2.852 1 90.12 72 ILE B N 1
ATOM 2484 C CA . ILE B 1 72 ? 6.566 24.203 4.008 1 90.12 72 ILE B CA 1
ATOM 2485 C C . ILE B 1 72 ? 6.586 23 4.949 1 90.12 72 ILE B C 1
ATOM 2487 O O . ILE B 1 72 ? 5.762 22.906 5.863 1 90.12 72 ILE B O 1
ATOM 2491 N N . ASP B 1 73 ? 7.527 22.125 4.758 1 79.69 73 ASP B N 1
ATOM 2492 C CA . ASP B 1 73 ? 7.527 20.859 5.492 1 79.69 73 ASP B CA 1
ATOM 2493 C C . ASP B 1 73 ? 8.703 20.781 6.461 1 79.69 73 ASP B C 1
ATOM 2495 O O . ASP B 1 73 ? 8.719 19.938 7.363 1 79.69 73 ASP B O 1
ATOM 2499 N N . ALA B 1 74 ? 9.719 21.672 6.223 1 77 74 ALA B N 1
ATOM 2500 C CA . ALA B 1 74 ? 10.914 21.672 7.059 1 77 74 ALA B CA 1
ATOM 2501 C C . ALA B 1 74 ? 11.094 23.016 7.758 1 77 74 ALA B C 1
ATOM 2503 O O . ALA B 1 74 ? 10.688 24.062 7.234 1 77 74 ALA B O 1
ATOM 2504 N N . ASP B 1 75 ? 11.75 22.922 8.844 1 78.62 75 ASP B N 1
ATOM 2505 C CA . ASP B 1 75 ? 12.031 24.141 9.609 1 78.62 75 ASP B CA 1
ATOM 2506 C C . ASP B 1 75 ? 12.883 25.109 8.797 1 78.62 75 ASP B C 1
ATOM 2508 O O . ASP B 1 75 ? 12.688 26.328 8.883 1 78.62 75 ASP B O 1
ATOM 2512 N N . GLU B 1 76 ? 13.695 24.547 8.062 1 85.06 76 GLU B N 1
ATOM 2513 C CA . GLU B 1 76 ? 14.57 25.406 7.262 1 85.06 76 GLU B CA 1
ATOM 2514 C C . GLU B 1 76 ? 13.773 26.172 6.215 1 85.06 76 GLU B C 1
ATOM 2516 O O . GLU B 1 76 ? 14.031 27.359 5.984 1 85.06 76 GLU B O 1
ATOM 2521 N N . SER B 1 77 ? 12.836 25.547 5.613 1 89.81 77 SER B N 1
ATOM 2522 C CA . SER B 1 77 ? 11.984 26.219 4.629 1 89.81 77 SER B CA 1
ATOM 2523 C C . SER B 1 77 ? 11.172 27.328 5.266 1 89.81 77 SER B C 1
ATOM 2525 O O . SER B 1 77 ? 11.031 28.406 4.688 1 89.81 77 SER B O 1
ATOM 2527 N N . ALA B 1 78 ? 10.734 27.078 6.43 1 91.06 78 ALA B N 1
ATOM 2528 C CA . ALA B 1 78 ? 9.961 28.078 7.152 1 91.06 78 ALA B CA 1
ATOM 2529 C C . ALA B 1 78 ? 10.82 29.297 7.484 1 91.06 78 ALA B C 1
ATOM 2531 O O . ALA B 1 78 ? 10.367 30.438 7.355 1 91.06 78 ALA B O 1
ATOM 2532 N N . ARG B 1 79 ? 12.016 29.047 7.883 1 91.62 79 ARG B N 1
ATOM 2533 C CA . ARG B 1 79 ? 12.938 30.125 8.234 1 91.62 79 ARG B CA 1
ATOM 2534 C C . ARG B 1 79 ? 13.258 30.984 7.023 1 91.62 79 ARG B C 1
ATOM 2536 O O . ARG B 1 79 ? 13.195 32.219 7.098 1 91.62 79 ARG B O 1
ATOM 2543 N N . ILE B 1 80 ? 13.539 30.312 5.965 1 94.81 80 ILE B N 1
ATOM 2544 C CA . ILE B 1 80 ? 13.883 31.016 4.734 1 94.81 80 ILE B CA 1
ATOM 2545 C C . ILE B 1 80 ? 12.688 31.828 4.258 1 94.81 80 ILE B C 1
ATOM 2547 O O . ILE B 1 80 ? 12.844 33 3.867 1 94.81 80 ILE B O 1
ATOM 2551 N N . ALA B 1 81 ? 11.578 31.266 4.332 1 96.56 81 ALA B N 1
ATOM 2552 C CA . ALA B 1 81 ? 10.352 31.922 3.922 1 96.56 81 ALA B CA 1
ATOM 2553 C C . ALA B 1 81 ? 10.055 33.125 4.809 1 96.56 81 ALA B C 1
ATOM 2555 O O . ALA B 1 81 ? 9.68 34.188 4.316 1 96.56 81 ALA B O 1
ATOM 2556 N N . THR B 1 82 ? 10.234 32.969 6.07 1 95.56 82 THR B N 1
ATOM 2557 C CA . THR B 1 82 ? 9.992 34.031 7.027 1 95.56 82 THR B CA 1
ATOM 2558 C C . THR B 1 82 ? 10.906 35.219 6.746 1 95.56 82 THR B C 1
ATOM 2560 O O . THR B 1 82 ? 10.453 36.375 6.73 1 95.56 82 THR B O 1
ATOM 2563 N N . GLU B 1 83 ? 12.117 34.906 6.512 1 96.5 83 GLU B N 1
ATOM 2564 C CA . GLU B 1 83 ? 13.086 35.969 6.242 1 96.5 83 GLU B CA 1
ATOM 2565 C C . GLU B 1 83 ? 12.75 36.719 4.961 1 96.5 83 GLU B C 1
ATOM 2567 O O . GLU B 1 83 ? 12.867 37.938 4.898 1 96.5 83 GLU B O 1
ATOM 2572 N N . ALA B 1 84 ? 12.367 36.031 4.004 1 97.19 84 ALA B N 1
ATOM 2573 C CA . ALA B 1 84 ? 11.984 36.625 2.734 1 97.19 84 ALA B CA 1
ATOM 2574 C C . ALA B 1 84 ? 10.797 37.594 2.914 1 97.19 84 ALA B C 1
ATOM 2576 O O . ALA B 1 84 ? 10.781 38.688 2.357 1 97.19 84 ALA B O 1
ATOM 2577 N N . LEU B 1 85 ? 9.875 37.188 3.697 1 96.88 85 LEU B N 1
ATOM 2578 C CA . LEU B 1 85 ? 8.68 38 3.928 1 96.88 85 LEU B CA 1
ATOM 2579 C C . LEU B 1 85 ? 9 39.219 4.766 1 96.88 85 LEU B C 1
ATOM 2581 O O . LEU B 1 85 ? 8.461 40.312 4.527 1 96.88 85 LEU B O 1
ATOM 2585 N N . ARG B 1 86 ? 9.844 39.031 5.723 1 96.06 86 ARG B N 1
ATOM 2586 C CA . ARG B 1 86 ? 10.273 40.156 6.551 1 96.06 86 ARG B CA 1
ATOM 2587 C C . ARG B 1 86 ? 10.922 41.25 5.703 1 96.06 86 ARG B C 1
ATOM 2589 O O . ARG B 1 86 ? 10.688 42.438 5.93 1 96.06 86 ARG B O 1
ATOM 2596 N N . CYS B 1 87 ? 11.695 40.812 4.758 1 96.62 87 CYS B N 1
ATOM 2597 C CA . CYS B 1 87 ? 12.359 41.75 3.865 1 96.62 87 CYS B CA 1
ATOM 2598 C C . CYS B 1 87 ? 11.359 42.406 2.93 1 96.62 87 CYS B C 1
ATOM 2600 O O . CYS B 1 87 ? 11.461 43.625 2.652 1 96.62 87 CYS B O 1
ATOM 2602 N N . ALA B 1 88 ? 10.43 41.688 2.498 1 96 88 ALA B N 1
ATOM 2603 C CA . ALA B 1 88 ? 9.469 42.188 1.512 1 96 88 ALA B CA 1
ATOM 2604 C C . ALA B 1 88 ? 8.445 43.094 2.156 1 96 88 ALA B C 1
ATOM 2606 O O . ALA B 1 88 ? 7.945 44.031 1.515 1 96 88 ALA B O 1
ATOM 2607 N N . MET B 1 89 ? 8.102 42.781 3.381 1 93.81 89 MET B N 1
ATOM 2608 C CA . MET B 1 89 ? 7.117 43.594 4.105 1 93.81 89 MET B CA 1
ATOM 2609 C C . MET B 1 89 ? 7.625 43.938 5.5 1 93.81 89 MET B C 1
ATOM 2611 O O . MET B 1 89 ? 7.117 43.406 6.496 1 93.81 89 MET B O 1
ATOM 2615 N N . PRO B 1 90 ? 8.406 44.938 5.68 1 91.88 90 PRO B N 1
ATOM 2616 C CA . PRO B 1 90 ? 9.062 45.25 6.949 1 91.88 90 PRO B CA 1
ATOM 2617 C C . PRO B 1 90 ? 8.109 45.844 7.984 1 91.88 90 PRO B C 1
ATOM 2619 O O . PRO B 1 90 ? 8.43 45.875 9.18 1 91.88 90 PRO B O 1
ATOM 2622 N N . HIS B 1 91 ? 6.984 46.281 7.566 1 88.75 91 HIS B N 1
ATOM 2623 C CA . HIS B 1 91 ? 6.039 46.906 8.492 1 88.75 91 HIS B CA 1
ATOM 2624 C C . HIS B 1 91 ? 5.312 45.844 9.32 1 88.75 91 HIS B C 1
ATOM 2626 O O . HIS B 1 91 ? 4.676 46.156 10.328 1 88.75 91 HIS B O 1
ATOM 2632 N N . VAL B 1 92 ? 5.352 44.625 8.82 1 91.19 92 VAL B N 1
ATOM 2633 C CA . VAL B 1 92 ? 4.773 43.531 9.602 1 91.19 92 VAL B CA 1
ATOM 2634 C C . VAL B 1 92 ? 5.734 43.125 10.711 1 91.19 92 VAL B C 1
ATOM 2636 O O . VAL B 1 92 ? 6.863 42.688 10.445 1 91.19 92 VAL B O 1
ATOM 2639 N N . HIS B 1 93 ? 5.301 43.219 11.891 1 89.75 93 HIS B N 1
ATOM 2640 C CA . HIS B 1 93 ? 6.172 43.031 13.047 1 89.75 93 HIS B CA 1
ATOM 2641 C C . HIS B 1 93 ? 6.328 41.562 13.398 1 89.75 93 HIS B C 1
ATOM 2643 O O . HIS B 1 93 ? 7.355 41.156 13.945 1 89.75 93 HIS B O 1
ATOM 2649 N N . GLU B 1 94 ? 5.32 40.781 13.188 1 91.62 94 GLU B N 1
ATOM 2650 C CA . GLU B 1 94 ? 5.363 39.375 13.594 1 91.62 94 GLU B CA 1
ATOM 2651 C C . GLU B 1 94 ? 4.902 38.469 12.461 1 91.62 94 GLU B C 1
ATOM 2653 O O . GLU B 1 94 ? 3.787 38.625 11.961 1 91.62 94 GLU B O 1
ATOM 2658 N N . TRP B 1 95 ? 5.812 37.531 12.109 1 93.5 95 TRP B N 1
ATOM 2659 C CA . TRP B 1 95 ? 5.496 36.531 11.094 1 93.5 95 TRP B CA 1
ATOM 2660 C C . TRP B 1 95 ? 5.445 35.156 11.703 1 93.5 95 TRP B C 1
ATOM 2662 O O . TRP B 1 95 ? 6.309 34.781 12.516 1 93.5 95 TRP B O 1
ATOM 2672 N N . THR B 1 96 ? 4.434 34.438 11.383 1 92.25 96 THR B N 1
ATOM 2673 C CA . THR B 1 96 ? 4.383 33 11.586 1 92.25 96 THR B CA 1
ATOM 2674 C C . THR B 1 96 ? 4.23 32.25 10.258 1 92.25 96 THR B C 1
ATOM 2676 O O . THR B 1 96 ? 3.277 32.5 9.516 1 92.25 96 THR B O 1
ATOM 2679 N N . VAL B 1 97 ? 5.215 31.469 9.953 1 94.62 97 VAL B N 1
ATOM 2680 C CA . VAL B 1 97 ? 5.164 30.703 8.711 1 94.62 97 VAL B CA 1
ATOM 2681 C C . VAL B 1 97 ? 5.199 29.219 9.016 1 94.62 97 VAL B C 1
ATOM 2683 O O . VAL B 1 97 ? 6.125 28.734 9.672 1 94.62 97 VAL B O 1
ATOM 2686 N N . THR B 1 98 ? 4.133 28.516 8.578 1 92.62 98 THR B N 1
ATOM 2687 C CA . THR B 1 98 ? 4 27.094 8.844 1 92.62 98 THR B CA 1
ATOM 2688 C C . THR B 1 98 ? 3.48 26.359 7.605 1 92.62 98 THR B C 1
ATOM 2690 O O . THR B 1 98 ? 3.209 26.984 6.578 1 92.62 98 THR B O 1
ATOM 2693 N N . ASN B 1 99 ? 3.416 25.047 7.773 1 92.19 99 ASN B N 1
ATOM 2694 C CA . ASN B 1 99 ? 2.602 24.266 6.848 1 92.19 99 ASN B CA 1
ATOM 2695 C C . ASN B 1 99 ? 1.13 24.672 6.922 1 92.19 99 ASN B C 1
ATOM 2697 O O . ASN B 1 99 ? 0.643 25.062 7.98 1 92.19 99 ASN B O 1
ATOM 2701 N N . ASP B 1 100 ? 0.487 24.469 5.812 1 92 100 ASP B N 1
ATOM 2702 C CA . ASP B 1 100 ? -0.9 24.922 5.75 1 92 100 ASP B CA 1
ATOM 2703 C C . ASP B 1 100 ? -1.776 24.125 6.719 1 92 100 ASP B C 1
ATOM 2705 O O . ASP B 1 100 ? -2.801 24.641 7.188 1 92 100 ASP B O 1
ATOM 2709 N N . ALA B 1 101 ? -1.349 23 7.094 1 90.44 101 ALA B N 1
ATOM 2710 C CA . ALA B 1 101 ? -2.117 22.188 8.039 1 90.44 101 ALA B CA 1
ATOM 2711 C C . ALA B 1 101 ? -2.215 22.875 9.398 1 90.44 101 ALA B C 1
ATOM 2713 O O . ALA B 1 101 ? -3.215 22.719 10.102 1 90.44 101 ALA B O 1
ATOM 2714 N N . ALA B 1 102 ? -1.271 23.641 9.727 1 92.5 102 ALA B N 1
ATOM 2715 C CA . ALA B 1 102 ? -1.217 24.312 11.031 1 92.5 102 ALA B CA 1
ATOM 2716 C C . ALA B 1 102 ? -2.334 25.344 11.164 1 92.5 102 ALA B C 1
ATOM 2718 O O . ALA B 1 102 ? -2.695 25.734 12.281 1 92.5 102 ALA B O 1
ATOM 2719 N N . LEU B 1 103 ? -2.832 25.781 10.062 1 92.69 103 LEU B N 1
ATOM 2720 C CA . LEU B 1 103 ? -3.879 26.797 10.094 1 92.69 103 LEU B CA 1
ATOM 2721 C C . LEU B 1 103 ? -5.125 26.266 10.797 1 92.69 103 LEU B C 1
ATOM 2723 O O . LEU B 1 103 ? -5.953 27.062 11.266 1 92.69 103 LEU B O 1
ATOM 2727 N N . LEU B 1 104 ? -5.223 25 10.867 1 91.38 104 LEU B N 1
ATOM 2728 C CA . LEU B 1 104 ? -6.332 24.406 11.602 1 91.38 104 LEU B CA 1
ATOM 2729 C C . LEU B 1 104 ? -6.254 24.766 13.086 1 91.38 104 LEU B C 1
ATOM 2731 O O . LEU B 1 104 ? -7.258 24.703 13.797 1 91.38 104 LEU B O 1
ATOM 2735 N N . CYS B 1 105 ? -5.117 25.172 13.531 1 91.19 105 CYS B N 1
ATOM 2736 C CA . CYS B 1 105 ? -4.914 25.547 14.93 1 91.19 105 CYS B CA 1
ATOM 2737 C C . CYS B 1 105 ? -5.23 27.031 15.148 1 91.19 105 CYS B C 1
ATOM 2739 O O . CYS B 1 105 ? -5.043 27.547 16.25 1 91.19 105 CYS B O 1
ATOM 2741 N N . ALA B 1 106 ? -5.723 27.688 14.156 1 84.69 106 ALA B N 1
ATOM 2742 C CA . ALA B 1 106 ? -5.883 29.141 14.219 1 84.69 106 ALA B CA 1
ATOM 2743 C C . ALA B 1 106 ? -6.797 29.547 15.375 1 84.69 106 ALA B C 1
ATOM 2745 O O . ALA B 1 106 ? -6.605 30.594 15.992 1 84.69 106 ALA B O 1
ATOM 2746 N N . SER B 1 107 ? -7.738 28.719 15.68 1 81.69 107 SER B N 1
ATOM 2747 C CA . SER B 1 107 ? -8.711 29.031 16.734 1 81.69 107 SER B CA 1
ATOM 2748 C C . SER B 1 107 ? -8.172 28.672 18.109 1 81.69 107 SER B C 1
ATOM 2750 O O . SER B 1 107 ? -8.82 28.938 19.125 1 81.69 107 SER B O 1
ATOM 2752 N N . VAL B 1 108 ? -7.031 28.047 18.156 1 87.38 108 VAL B N 1
ATOM 2753 C CA . VAL B 1 108 ? -6.438 27.609 19.406 1 87.38 108 VAL B CA 1
ATOM 2754 C C . VAL B 1 108 ? -5.539 28.719 19.969 1 87.38 108 VAL B C 1
ATOM 2756 O O . VAL B 1 108 ? -4.664 29.219 19.266 1 87.38 108 VAL B O 1
ATOM 2759 N N . PRO B 1 109 ? -5.777 29.109 21.172 1 85 109 PRO B N 1
ATOM 2760 C CA . PRO B 1 109 ? -4.93 30.156 21.75 1 85 109 PRO B CA 1
ATOM 2761 C C . PRO B 1 109 ? -3.443 29.828 21.656 1 85 109 PRO B C 1
ATOM 2763 O O . PRO B 1 109 ? -3.057 28.656 21.734 1 85 109 PRO B O 1
ATOM 2766 N N . ARG B 1 110 ? -2.598 30.812 21.469 1 80.38 110 ARG B N 1
ATOM 2767 C CA . ARG B 1 110 ? -1.16 30.672 21.25 1 80.38 110 ARG B CA 1
ATOM 2768 C C . ARG B 1 110 ? -0.468 30.188 22.531 1 80.38 110 ARG B C 1
ATOM 2770 O O . ARG B 1 110 ? 0.721 29.859 22.516 1 80.38 110 ARG B O 1
ATOM 2777 N N . ASN B 1 111 ? -1.053 30 23.547 1 85.69 111 ASN B N 1
ATOM 2778 C CA . ASN B 1 111 ? -0.426 29.516 24.766 1 85.69 111 ASN B CA 1
ATOM 2779 C C . ASN B 1 111 ? -0.683 28.031 24.984 1 85.69 111 ASN B C 1
ATOM 2781 O O . ASN B 1 111 ? -0.299 27.484 26.016 1 85.69 111 ASN B O 1
ATOM 2785 N N . ARG B 1 112 ? -1.282 27.453 23.984 1 92.06 112 ARG B N 1
ATOM 2786 C CA . ARG B 1 112 ? -1.642 26.047 24.109 1 92.06 112 ARG B CA 1
ATOM 2787 C C . ARG B 1 112 ? -1.157 25.25 22.906 1 92.06 112 ARG B C 1
ATOM 2789 O O . ARG B 1 112 ? -1.292 25.688 21.766 1 92.06 112 ARG B O 1
ATOM 2796 N N . PRO B 1 113 ? -0.623 24.031 23.219 1 95.69 113 PRO B N 1
ATOM 2797 C CA . PRO B 1 113 ? -0.304 23.141 22.094 1 95.69 113 PRO B CA 1
ATOM 2798 C C . PRO B 1 113 ? -1.547 22.672 21.344 1 95.69 113 PRO B C 1
ATOM 2800 O O . PRO B 1 113 ? -2.658 22.75 21.875 1 95.69 113 PRO B O 1
ATOM 2803 N N . CYS B 1 114 ? -1.258 22.312 20.109 1 96 114 CYS B N 1
ATOM 2804 C CA . CYS B 1 114 ? -2.365 21.891 19.25 1 96 114 CYS B CA 1
ATOM 2805 C C . CYS B 1 114 ? -1.965 20.703 18.391 1 96 114 CYS B C 1
ATOM 2807 O O . CYS B 1 114 ? -0.869 20.672 17.828 1 96 114 CYS B O 1
ATOM 2809 N N . VAL B 1 115 ? -2.828 19.703 18.375 1 97.31 115 VAL B N 1
ATOM 2810 C CA . VAL B 1 115 ? -2.68 18.562 17.469 1 97.31 115 VAL B CA 1
ATOM 2811 C C . VAL B 1 115 ? -3.668 18.688 16.312 1 97.31 115 VAL B C 1
ATOM 2813 O O . VAL B 1 115 ? -4.855 18.938 16.531 1 97.31 115 VAL B O 1
ATOM 2816 N N . VAL B 1 116 ? -3.123 18.594 15.102 1 97 116 VAL B N 1
ATOM 2817 C CA . VAL B 1 116 ? -3.941 18.656 13.898 1 97 116 VAL B CA 1
ATOM 2818 C C . VAL B 1 116 ? -3.977 17.281 13.227 1 97 116 VAL B C 1
ATOM 2820 O O . VAL B 1 116 ? -2.932 16.703 12.93 1 97 116 VAL B O 1
ATOM 2823 N N . CYS B 1 117 ? -5.148 16.797 13.016 1 97.25 117 CYS B N 1
ATOM 2824 C CA . CYS B 1 117 ? -5.332 15.531 12.312 1 97.25 117 CYS B CA 1
ATOM 2825 C C . CYS B 1 117 ? -6.121 15.727 11.023 1 97.25 117 CYS B C 1
ATOM 2827 O O . CYS B 1 117 ? -7.258 16.203 11.055 1 97.25 117 CYS B O 1
ATOM 2829 N N . ILE B 1 118 ? -5.512 15.406 9.945 1 95.12 118 ILE B N 1
ATOM 2830 C CA . ILE B 1 118 ? -6.168 15.516 8.648 1 95.12 118 ILE B CA 1
ATOM 2831 C C . ILE B 1 118 ? -6.438 14.117 8.086 1 95.12 118 ILE B C 1
ATOM 2833 O O . ILE B 1 118 ? -5.527 13.289 8 1 95.12 118 ILE B O 1
ATOM 2837 N N . ALA B 1 119 ? -7.645 13.828 7.711 1 96.56 119 ALA B N 1
ATOM 2838 C CA . ALA B 1 119 ? -8.023 12.57 7.066 1 96.56 119 ALA B CA 1
ATOM 2839 C C . ALA B 1 119 ? -8.844 12.828 5.812 1 96.56 119 ALA B C 1
ATOM 2841 O O . ALA B 1 119 ? -10.023 13.188 5.895 1 96.56 119 ALA B O 1
ATOM 2842 N N . GLY B 1 120 ? -8.344 12.719 4.691 1 94.25 120 GLY B N 1
ATOM 2843 C CA . GLY B 1 120 ? -8.953 12.734 3.373 1 94.25 120 GLY B CA 1
ATOM 2844 C C . GLY B 1 120 ? -8.5 11.586 2.492 1 94.25 120 GLY B C 1
ATOM 2845 O O . GLY B 1 120 ? -8.547 10.422 2.904 1 94.25 120 GLY B O 1
ATOM 2846 N N . THR B 1 121 ? -7.969 12.016 1.288 1 92.38 121 THR B N 1
ATOM 2847 C CA . THR B 1 121 ? -7.375 10.961 0.478 1 92.38 121 THR B CA 1
ATOM 2848 C C . THR B 1 121 ? -6.25 10.266 1.238 1 92.38 121 THR B C 1
ATOM 2850 O O . THR B 1 121 ? -6.176 9.031 1.26 1 92.38 121 THR B O 1
ATOM 2853 N N . GLY B 1 122 ? -5.453 11.039 1.827 1 94.19 122 GLY B N 1
ATOM 2854 C CA . GLY B 1 122 ? -4.445 10.555 2.76 1 94.19 122 GLY B CA 1
ATOM 2855 C C . GLY B 1 122 ? -4.688 11.008 4.188 1 94.19 122 GLY B C 1
ATOM 2856 O O . GLY B 1 122 ? -5.777 11.484 4.516 1 94.19 122 GLY B O 1
ATOM 2857 N N . SER B 1 123 ? -3.723 10.727 5 1 95.88 123 SER B N 1
ATOM 2858 C CA . SER B 1 123 ? -3.871 11.164 6.387 1 95.88 123 SER B CA 1
ATOM 2859 C C . SER B 1 123 ? -2.527 11.562 6.988 1 95.88 123 SER B C 1
ATOM 2861 O O . SER B 1 123 ? -1.479 11.086 6.547 1 95.88 123 SER B O 1
ATOM 2863 N N . VAL B 1 124 ? -2.6 12.477 7.941 1 94 124 VAL B N 1
ATOM 2864 C CA . VAL B 1 124 ? -1.423 12.906 8.688 1 94 124 VAL B CA 1
ATOM 2865 C C . VAL B 1 124 ? -1.851 13.523 10.016 1 94 124 VAL B C 1
ATOM 2867 O O . VAL B 1 124 ? -2.93 14.109 10.117 1 94 124 VAL B O 1
ATOM 2870 N N . VAL B 1 125 ? -1.062 13.305 11.016 1 96.25 125 VAL B N 1
ATOM 2871 C CA . VAL B 1 125 ? -1.255 13.961 12.312 1 96.25 125 VAL B CA 1
ATOM 2872 C C . VAL B 1 125 ? -0.016 14.773 12.664 1 96.25 125 VAL B C 1
ATOM 2874 O O . VAL B 1 125 ? 1.104 14.258 12.648 1 96.25 125 VAL B O 1
ATOM 2877 N N . LEU B 1 126 ? -0.225 16.031 12.953 1 94.31 126 LEU B N 1
ATOM 2878 C CA . LEU B 1 126 ? 0.848 16.969 13.281 1 94.31 126 LEU B CA 1
ATOM 2879 C C . LEU B 1 126 ? 0.615 17.594 14.648 1 94.31 126 LEU B C 1
ATOM 2881 O O . LEU B 1 126 ? -0.512 17.969 14.984 1 94.31 126 LEU B O 1
ATOM 2885 N N . ALA B 1 127 ? 1.669 17.656 15.383 1 95.88 127 ALA B N 1
ATOM 2886 C CA . ALA B 1 127 ? 1.602 18.328 16.672 1 95.88 127 ALA B CA 1
ATOM 2887 C C . ALA B 1 127 ? 2.4 19.641 16.641 1 95.88 127 ALA B C 1
ATOM 2889 O O . ALA B 1 127 ? 3.488 19.688 16.062 1 95.88 127 ALA B O 1
ATOM 2890 N N . TYR B 1 128 ? 1.865 20.641 17.25 1 93.19 128 TYR B N 1
ATOM 2891 C CA . TYR B 1 128 ? 2.484 21.969 17.344 1 93.19 128 TYR B CA 1
ATOM 2892 C C . TYR B 1 128 ? 2.539 22.438 18.781 1 93.19 128 TYR B C 1
ATOM 2894 O O . TYR B 1 128 ? 1.596 22.234 19.547 1 93.19 128 TYR B O 1
ATOM 2902 N N . ASP B 1 129 ? 3.598 23.141 19.078 1 93.88 129 ASP B N 1
ATOM 2903 C CA . ASP B 1 129 ? 3.693 23.734 20.406 1 93.88 129 ASP B CA 1
ATOM 2904 C C . ASP B 1 129 ? 2.951 25.078 20.469 1 93.88 129 ASP B C 1
ATOM 2906 O O . ASP B 1 129 ? 2.24 25.438 19.531 1 93.88 129 ASP B O 1
ATOM 2910 N N . ALA B 1 130 ? 3.121 25.766 21.609 1 90.06 130 ALA B N 1
ATOM 2911 C CA . ALA B 1 130 ? 2.389 27.016 21.828 1 90.06 130 ALA B CA 1
ATOM 2912 C C . ALA B 1 130 ? 2.805 28.094 20.828 1 90.06 130 ALA B C 1
ATOM 2914 O O . ALA B 1 130 ? 2.031 29 20.531 1 90.06 130 ALA B O 1
ATOM 2915 N N . GLN B 1 131 ? 3.965 27.938 20.25 1 85.06 131 GLN B N 1
ATOM 2916 C CA . GLN B 1 131 ? 4.477 28.906 19.281 1 85.06 131 GLN B CA 1
ATOM 2917 C C . GLN B 1 131 ? 4.211 28.453 17.844 1 85.06 131 GLN B C 1
ATOM 2919 O O . GLN B 1 131 ? 4.684 29.094 16.906 1 85.06 131 GLN B O 1
ATOM 2924 N N . ARG B 1 132 ? 3.518 27.344 17.688 1 88.44 132 ARG B N 1
ATOM 2925 C CA . ARG B 1 132 ? 3.121 26.781 16.406 1 88.44 132 ARG B CA 1
ATOM 2926 C C . ARG B 1 132 ? 4.328 26.234 15.656 1 88.44 132 ARG B C 1
ATOM 2928 O O . ARG B 1 132 ? 4.367 26.266 14.422 1 88.44 132 ARG B O 1
ATOM 2935 N N . THR B 1 133 ? 5.266 25.891 16.438 1 86.25 133 THR B N 1
ATOM 2936 C CA . THR B 1 133 ? 6.359 25.094 15.883 1 86.25 133 THR B CA 1
ATOM 2937 C C . THR B 1 133 ? 6.012 23.609 15.898 1 86.25 133 THR B C 1
ATOM 2939 O O . THR B 1 133 ? 5.543 23.094 16.922 1 86.25 133 THR B O 1
ATOM 2942 N N . ARG B 1 134 ? 6.254 22.984 14.812 1 90.06 134 ARG B N 1
ATOM 2943 C CA . ARG B 1 134 ? 5.914 21.578 14.75 1 90.06 134 ARG B CA 1
ATOM 2944 C C . ARG B 1 134 ? 6.828 20.75 15.656 1 90.06 134 ARG B C 1
ATOM 2946 O O . ARG B 1 134 ? 8.055 20.875 15.594 1 90.06 134 ARG B O 1
ATOM 2953 N N . THR B 1 135 ? 6.223 19.953 16.438 1 91.56 135 THR B N 1
ATOM 2954 C CA . THR B 1 135 ? 7 19.156 17.391 1 91.56 135 THR B CA 1
ATOM 2955 C C . THR B 1 135 ? 6.996 17.688 17 1 91.56 135 THR B C 1
ATOM 2957 O O . THR B 1 135 ? 7.902 16.938 17.359 1 91.56 135 THR B O 1
ATOM 2960 N N . LYS B 1 136 ? 5.934 17.25 16.297 1 92.62 136 LYS B N 1
ATOM 2961 C CA . LYS B 1 136 ? 5.824 15.828 15.961 1 92.62 136 LYS B CA 1
ATOM 2962 C C . LYS B 1 136 ? 4.973 15.617 14.719 1 92.62 136 LYS B C 1
ATOM 2964 O O . LYS B 1 136 ? 4.023 16.375 14.469 1 92.62 136 LYS B O 1
ATOM 2969 N N . ARG B 1 137 ? 5.359 14.727 13.969 1 90.88 137 ARG B N 1
ATOM 2970 C CA . ARG B 1 137 ? 4.566 14.234 12.844 1 90.88 137 ARG B CA 1
ATOM 2971 C C . ARG B 1 137 ? 4.324 12.734 12.969 1 90.88 137 ARG B C 1
ATOM 2973 O O . ARG B 1 137 ? 5.254 11.969 13.219 1 90.88 137 ARG B O 1
ATOM 2980 N N . VAL B 1 138 ? 3.143 12.32 12.883 1 93.81 138 VAL B N 1
ATOM 2981 C CA . VAL B 1 138 ? 2.764 10.914 12.844 1 93.81 138 VAL B CA 1
ATOM 2982 C C . VAL B 1 138 ? 2.018 10.609 11.547 1 93.81 138 VAL B C 1
ATOM 2984 O O . VAL B 1 138 ? 1.031 11.281 11.219 1 93.81 138 VAL B O 1
ATOM 2987 N N . GLY B 1 139 ? 2.537 9.602 10.852 1 92.44 139 GLY B N 1
ATOM 2988 C CA . GLY B 1 139 ? 1.955 9.312 9.555 1 92.44 139 GLY B CA 1
ATOM 2989 C C . GLY B 1 139 ? 2.391 10.281 8.469 1 92.44 139 GLY B C 1
ATOM 2990 O O . GLY B 1 139 ? 3.52 10.781 8.492 1 92.44 139 GLY B O 1
ATOM 2991 N N . GLY B 1 140 ? 1.575 10.375 7.41 1 90.56 140 GLY B N 1
ATOM 2992 C CA . GLY B 1 140 ? 1.901 11.258 6.305 1 90.56 140 GLY B CA 1
ATOM 2993 C C . GLY B 1 140 ? 2.961 10.688 5.379 1 90.56 140 GLY B C 1
ATOM 2994 O O . GLY B 1 140 ? 3.762 11.438 4.812 1 90.56 140 GLY B O 1
ATOM 2995 N N . LEU B 1 141 ? 3.002 9.453 5.32 1 90.81 141 LEU B N 1
ATOM 2996 C CA . LEU B 1 141 ? 4.023 8.805 4.504 1 90.81 141 LEU B CA 1
ATOM 2997 C C . LEU B 1 141 ? 3.531 8.609 3.074 1 90.81 141 LEU B C 1
ATOM 2999 O O . LEU B 1 141 ? 4.27 8.109 2.223 1 90.81 141 LEU B O 1
ATOM 3003 N N . GLY B 1 142 ? 2.262 8.992 2.85 1 89.94 142 GLY B N 1
ATOM 3004 C CA . GLY B 1 142 ? 1.671 8.805 1.533 1 89.94 142 GLY B CA 1
ATOM 3005 C C . GLY B 1 142 ? 0.952 7.477 1.388 1 89.94 142 GLY B C 1
ATOM 3006 O O . GLY B 1 142 ? 1.093 6.594 2.234 1 89.94 142 GLY B O 1
ATOM 3007 N N . TRP B 1 143 ? 0.283 7.336 0.277 1 89.94 143 TRP B N 1
ATOM 3008 C CA . TRP B 1 143 ? -0.707 6.27 0.14 1 89.94 143 TRP B CA 1
ATOM 3009 C C . TRP B 1 143 ? -0.03 4.93 -0.125 1 89.94 143 TRP B C 1
ATOM 3011 O O . TRP B 1 143 ? -0.615 3.873 0.125 1 89.94 143 TRP B O 1
ATOM 3021 N N . LEU B 1 144 ? 1.226 5.004 -0.611 1 91.5 144 LEU B N 1
ATOM 3022 C CA . LEU B 1 144 ? 1.898 3.746 -0.906 1 91.5 144 LEU B CA 1
ATOM 3023 C C . LEU B 1 144 ? 2.482 3.131 0.361 1 91.5 144 LEU B C 1
ATOM 3025 O O . LEU B 1 144 ? 2.613 1.909 0.46 1 91.5 144 LEU B O 1
ATOM 3029 N N . LEU B 1 145 ? 2.809 3.945 1.319 1 91.5 145 LEU B N 1
ATOM 3030 C CA . LEU B 1 145 ? 3.541 3.479 2.492 1 91.5 145 LEU B CA 1
ATOM 3031 C C . LEU B 1 145 ? 2.656 3.512 3.734 1 91.5 145 LEU B C 1
ATOM 3033 O O . LEU B 1 145 ? 2.934 2.82 4.719 1 91.5 145 LEU B O 1
ATOM 3037 N N . GLY B 1 146 ? 1.699 4.242 3.652 1 82.81 146 GLY B N 1
ATOM 3038 C CA . GLY B 1 146 ? 0.889 4.445 4.844 1 82.81 146 GLY B CA 1
ATOM 3039 C C . GLY B 1 146 ? -0.523 4.902 4.531 1 82.81 146 GLY B C 1
ATOM 3040 O O . GLY B 1 146 ? -1.187 4.34 3.658 1 82.81 146 GLY B O 1
ATOM 3041 N N . ASP B 1 147 ? -1.087 5.828 5.418 1 83.25 147 ASP B N 1
ATOM 3042 C CA . ASP B 1 147 ? -2.375 6.504 5.309 1 83.25 147 ASP B CA 1
ATOM 3043 C C . ASP B 1 147 ? -3.443 5.789 6.133 1 83.25 147 ASP B C 1
ATOM 3045 O O . ASP B 1 147 ? -4.531 5.5 5.633 1 83.25 147 ASP B O 1
ATOM 3049 N N . GLU B 1 148 ? -3.016 5.547 7.371 1 89.25 148 GLU B N 1
ATOM 3050 C CA . GLU B 1 148 ? -3.957 4.965 8.328 1 89.25 148 GLU B CA 1
ATOM 3051 C C . GLU B 1 148 ? -5.188 5.852 8.492 1 89.25 148 GLU B C 1
ATOM 3053 O O . GLU B 1 148 ? -5.07 7.07 8.633 1 89.25 148 GLU B O 1
ATOM 3058 N N . GLY B 1 149 ? -6.285 5.223 8.438 1 96.19 149 GLY B N 1
ATOM 3059 C CA . GLY B 1 149 ? -7.531 5.926 8.695 1 96.19 149 GLY B CA 1
ATOM 3060 C C . GLY B 1 149 ? -7.898 6.898 7.59 1 96.19 149 GLY B C 1
ATOM 3061 O O . GLY B 1 149 ? -8.766 7.758 7.773 1 96.19 149 GLY B O 1
ATOM 3062 N N . SER B 1 150 ? -7.277 6.871 6.504 1 97.44 150 SER B N 1
ATOM 3063 C CA . SER B 1 150 ? -7.574 7.723 5.355 1 97.44 150 SER B CA 1
ATOM 3064 C C . SER B 1 150 ? -8.617 7.078 4.449 1 97.44 150 SER B C 1
ATOM 3066 O O . SER B 1 150 ? -9.047 5.945 4.688 1 97.44 150 SER B O 1
ATOM 3068 N N . ALA B 1 151 ? -8.992 7.883 3.461 1 97.56 151 ALA B N 1
ATOM 3069 C CA . ALA B 1 151 ? -9.914 7.328 2.469 1 97.56 151 ALA B CA 1
ATOM 3070 C C . ALA B 1 151 ? -9.273 6.156 1.727 1 97.56 151 ALA B C 1
ATOM 3072 O O . ALA B 1 151 ? -9.914 5.129 1.504 1 97.56 151 ALA B O 1
ATOM 3073 N N . VAL B 1 152 ? -8.047 6.312 1.37 1 96.81 152 VAL B N 1
ATOM 3074 C CA . VAL B 1 152 ? -7.34 5.227 0.706 1 96.81 152 VAL B CA 1
ATOM 3075 C C . VAL B 1 152 ? -7.246 4.023 1.641 1 96.81 152 VAL B C 1
ATOM 3077 O O . VAL B 1 152 ? -7.414 2.879 1.209 1 96.81 152 VAL B O 1
ATOM 3080 N N . GLY B 1 153 ? -6.996 4.309 2.889 1 97.25 153 GLY B N 1
ATOM 3081 C CA . GLY B 1 153 ? -6.945 3.234 3.865 1 97.25 153 GLY B CA 1
ATOM 3082 C C . GLY B 1 153 ? -8.234 2.439 3.945 1 97.25 153 GLY B C 1
ATOM 3083 O O . GLY B 1 153 ? -8.211 1.208 3.904 1 97.25 153 GLY B O 1
ATOM 3084 N N . VAL B 1 154 ? -9.297 3.09 4.039 1 98.06 154 VAL B N 1
ATOM 3085 C CA . VAL B 1 154 ? -10.609 2.455 4.129 1 98.06 154 VAL B CA 1
ATOM 3086 C C . VAL B 1 154 ? -10.891 1.663 2.852 1 98.06 154 VAL B C 1
ATOM 3088 O O . VAL B 1 154 ? -11.281 0.497 2.912 1 98.06 154 VAL B O 1
ATOM 3091 N N . GLY B 1 155 ? -10.703 2.33 1.729 1 97.5 155 GLY B N 1
ATOM 3092 C CA . GLY B 1 155 ? -10.922 1.668 0.452 1 97.5 155 GLY B CA 1
ATOM 3093 C C . GLY B 1 155 ? -10.07 0.421 0.274 1 97.5 155 GLY B C 1
ATOM 3094 O O . GLY B 1 155 ? -10.57 -0.617 -0.166 1 97.5 155 GLY B O 1
ATOM 3095 N N . ARG B 1 156 ? -8.852 0.518 0.599 1 96.88 156 ARG B N 1
ATOM 3096 C CA . ARG B 1 156 ? -7.926 -0.604 0.471 1 96.88 156 ARG B CA 1
ATOM 3097 C C . ARG B 1 156 ? -8.344 -1.761 1.374 1 96.88 156 ARG B C 1
ATOM 3099 O O . ARG B 1 156 ? -8.297 -2.922 0.963 1 96.88 156 ARG B O 1
ATOM 3106 N N . ALA B 1 157 ? -8.656 -1.443 2.605 1 96.38 157 ALA B N 1
ATOM 3107 C CA . ALA B 1 157 ? -9.102 -2.473 3.539 1 96.38 157 ALA B CA 1
ATOM 3108 C C . ALA B 1 157 ? -10.328 -3.207 2.996 1 96.38 157 ALA B C 1
ATOM 3110 O O . ALA B 1 157 ? -10.422 -4.434 3.104 1 96.38 157 ALA B O 1
ATOM 3111 N N . ALA B 1 158 ? -11.195 -2.496 2.426 1 97.06 158 ALA B N 1
ATOM 3112 C CA . ALA B 1 158 ? -12.406 -3.094 1.867 1 97.06 158 ALA B CA 1
ATOM 3113 C C . ALA B 1 158 ? -12.078 -4.008 0.691 1 97.06 158 ALA B C 1
ATOM 3115 O O . ALA B 1 158 ? -12.578 -5.133 0.61 1 97.06 158 ALA B O 1
ATOM 3116 N N . LEU B 1 159 ? -11.219 -3.529 -0.169 1 96.31 159 LEU B N 1
ATOM 3117 C CA . LEU B 1 159 ? -10.836 -4.305 -1.342 1 96.31 159 LEU B CA 1
ATOM 3118 C C . LEU B 1 159 ? -10.133 -5.594 -0.934 1 96.31 159 LEU B C 1
ATOM 3120 O O . LEU B 1 159 ? -10.43 -6.664 -1.464 1 96.31 159 LEU B O 1
ATOM 3124 N N . ARG B 1 160 ? -9.25 -5.461 -0.016 1 94.69 160 ARG B N 1
ATOM 3125 C CA . ARG B 1 160 ? -8.539 -6.641 0.469 1 94.69 160 ARG B CA 1
ATOM 3126 C C . ARG B 1 160 ? -9.516 -7.668 1.045 1 94.69 160 ARG B C 1
ATOM 3128 O O . ARG B 1 160 ? -9.383 -8.867 0.797 1 94.69 160 ARG B O 1
ATOM 3135 N N . HIS B 1 161 ? -10.414 -7.172 1.812 1 94.69 161 HIS B N 1
ATOM 3136 C CA . HIS B 1 161 ? -11.391 -8.062 2.438 1 94.69 161 HIS B CA 1
ATOM 3137 C C . HIS B 1 161 ? -12.219 -8.797 1.39 1 94.69 161 HIS B C 1
ATOM 3139 O O . HIS B 1 161 ? -12.305 -10.023 1.408 1 94.69 161 HIS B O 1
ATOM 3145 N N . VAL B 1 162 ? -12.766 -8.133 0.448 1 94.31 162 VAL B N 1
ATOM 3146 C CA . VAL B 1 162 ? -13.75 -8.719 -0.454 1 94.31 162 VAL B CA 1
ATOM 3147 C C . VAL B 1 162 ? -13.047 -9.594 -1.488 1 94.31 162 VAL B C 1
ATOM 3149 O O . VAL B 1 162 ? -13.648 -10.523 -2.037 1 94.31 162 VAL B O 1
ATOM 3152 N N . LEU B 1 163 ? -11.797 -9.305 -1.733 1 92.06 163 LEU B N 1
ATOM 3153 C CA . LEU B 1 163 ? -11.062 -10.086 -2.727 1 92.06 163 LEU B CA 1
ATOM 3154 C C . LEU B 1 163 ? -10.453 -11.328 -2.094 1 92.06 163 LEU B C 1
ATOM 3156 O O . LEU B 1 163 ? -10.078 -12.266 -2.799 1 92.06 163 LEU B O 1
ATOM 3160 N N . SER B 1 164 ? -10.305 -11.305 -0.785 1 87.88 164 SER B N 1
ATOM 3161 C CA . SER B 1 164 ? -9.766 -12.461 -0.081 1 87.88 164 SER B CA 1
ATOM 3162 C C . SER B 1 164 ? -10.883 -13.398 0.366 1 87.88 164 SER B C 1
ATOM 3164 O O . SER B 1 164 ? -10.711 -14.625 0.371 1 87.88 164 SER B O 1
ATOM 3166 N N . GLU B 1 165 ? -11.969 -12.828 0.884 1 83 165 GLU B N 1
ATOM 3167 C CA . GLU B 1 165 ? -13.125 -13.57 1.363 1 83 165 GLU B CA 1
ATOM 3168 C C . GLU B 1 165 ? -14.43 -12.984 0.822 1 83 165 GLU B C 1
ATOM 3170 O O . GLU B 1 165 ? -14.828 -11.883 1.209 1 83 165 GLU B O 1
ATOM 3175 N N . PRO B 1 166 ? -14.938 -13.812 -0.049 1 77.44 166 PRO B N 1
ATOM 3176 C CA . PRO B 1 166 ? -16.203 -13.281 -0.563 1 77.44 166 PRO B CA 1
ATOM 3177 C C . PRO B 1 166 ? -17.203 -12.977 0.544 1 77.44 166 PRO B C 1
ATOM 3179 O O . PRO B 1 166 ? -17.312 -13.734 1.511 1 77.44 166 PRO B O 1
ATOM 3182 N N . SER B 1 167 ? -17.734 -11.766 0.568 1 86.56 167 SER B N 1
ATOM 3183 C CA . SER B 1 167 ? -18.766 -11.266 1.471 1 86.56 167 SER B CA 1
ATOM 3184 C C . SER B 1 167 ? -19.781 -10.414 0.727 1 86.56 167 SER B C 1
ATOM 3186 O O . SER B 1 167 ? -19.562 -10.023 -0.419 1 86.56 167 SER B O 1
ATOM 3188 N N . PRO B 1 168 ? -20.891 -10.195 1.39 1 93.81 168 PRO B N 1
ATOM 3189 C CA . PRO B 1 168 ? -21.922 -9.359 0.751 1 93.81 168 PRO B CA 1
ATOM 3190 C C . PRO B 1 168 ? -21.406 -7.973 0.384 1 93.81 168 PRO B C 1
ATOM 3192 O O . PRO B 1 168 ? -21.984 -7.301 -0.472 1 93.81 168 PRO B O 1
ATOM 3195 N N . LEU B 1 169 ? -20.391 -7.594 0.997 1 96.12 169 LEU B N 1
ATOM 3196 C CA . LEU B 1 169 ? -19.797 -6.289 0.697 1 96.12 169 LEU B CA 1
ATOM 3197 C C . LEU B 1 169 ? -19.266 -6.25 -0.73 1 96.12 169 LEU B C 1
ATOM 3199 O O . LEU B 1 169 ? -19.172 -5.18 -1.334 1 96.12 169 LEU B O 1
ATOM 3203 N N . LEU B 1 170 ? -18.922 -7.406 -1.235 1 96.31 170 LEU B N 1
ATOM 3204 C CA . LEU B 1 170 ? -18.438 -7.473 -2.611 1 96.31 170 LEU B CA 1
ATOM 3205 C C . LEU B 1 170 ? -19.484 -6.926 -3.58 1 96.31 170 LEU B C 1
ATOM 3207 O O . LEU B 1 170 ? -19.156 -6.129 -4.465 1 96.31 170 LEU B O 1
ATOM 3211 N N . ASP B 1 171 ? -20.672 -7.309 -3.369 1 95.75 171 ASP B N 1
ATOM 3212 C CA . ASP B 1 171 ? -21.75 -6.863 -4.246 1 95.75 171 ASP B CA 1
ATOM 3213 C C . ASP B 1 171 ? -21.906 -5.344 -4.203 1 95.75 171 ASP B C 1
ATOM 3215 O O . ASP B 1 171 ? -22.141 -4.711 -5.23 1 95.75 171 ASP B O 1
ATOM 3219 N N . VAL B 1 172 ? -21.781 -4.805 -3.043 1 96.94 172 VAL B N 1
ATOM 3220 C CA . VAL B 1 172 ? -21.891 -3.361 -2.859 1 96.94 172 VAL B CA 1
ATOM 3221 C C . VAL B 1 172 ? -20.781 -2.656 -3.637 1 96.94 172 VAL B C 1
ATOM 3223 O O . VAL B 1 172 ? -21.031 -1.68 -4.344 1 96.94 172 VAL B O 1
ATOM 3226 N N . ILE B 1 173 ? -19.625 -3.154 -3.574 1 97.12 173 ILE B N 1
ATOM 3227 C CA . ILE B 1 173 ? -18.453 -2.537 -4.203 1 97.12 173 ILE B CA 1
ATOM 3228 C C . ILE B 1 173 ? -18.531 -2.734 -5.719 1 97.12 173 ILE B C 1
ATOM 3230 O O . ILE B 1 173 ? -18.203 -1.824 -6.484 1 97.12 173 ILE B O 1
ATOM 3234 N N . LEU B 1 174 ? -18.953 -3.945 -6.145 1 96.5 174 LEU B N 1
ATOM 3235 C CA . LEU B 1 174 ? -19.125 -4.195 -7.574 1 96.5 174 LEU B CA 1
ATOM 3236 C C . LEU B 1 174 ? -20.125 -3.221 -8.18 1 96.5 174 LEU B C 1
ATOM 3238 O O . LEU B 1 174 ? -19.859 -2.635 -9.234 1 96.5 174 LEU B O 1
ATOM 3242 N N . ALA B 1 175 ? -21.203 -3.014 -7.527 1 96.56 175 ALA B N 1
ATOM 3243 C CA . ALA B 1 175 ? -22.234 -2.094 -8.008 1 96.56 175 ALA B CA 1
ATOM 3244 C C . ALA B 1 175 ? -21.703 -0.667 -8.086 1 96.56 175 ALA B C 1
ATOM 3246 O O . ALA B 1 175 ? -21.969 0.045 -9.062 1 96.56 175 ALA B O 1
ATOM 3247 N N . ALA B 1 176 ? -20.938 -0.25 -7.141 1 96.38 176 ALA B N 1
ATOM 3248 C CA . ALA B 1 176 ? -20.438 1.117 -7.07 1 96.38 176 ALA B CA 1
ATOM 3249 C C . ALA B 1 176 ? -19.391 1.373 -8.148 1 96.38 176 ALA B C 1
ATOM 3251 O O . ALA B 1 176 ? -19.266 2.496 -8.648 1 96.38 176 ALA B O 1
ATOM 3252 N N . THR B 1 177 ? -18.641 0.374 -8.523 1 95.25 177 THR B N 1
ATOM 3253 C CA . THR B 1 177 ? -17.531 0.553 -9.445 1 95.25 177 THR B CA 1
ATOM 3254 C C . THR B 1 177 ? -17.953 0.202 -10.867 1 95.25 177 THR B C 1
ATOM 3256 O O . THR B 1 177 ? -17.25 0.544 -11.828 1 95.25 177 THR B O 1
ATOM 3259 N N . GLY B 1 178 ? -18.969 -0.625 -11.008 1 95 178 GLY B N 1
ATOM 3260 C CA . GLY B 1 178 ? -19.406 -1.117 -12.305 1 95 178 GLY B CA 1
ATOM 3261 C C . GLY B 1 178 ? -18.672 -2.371 -12.742 1 95 178 GLY B C 1
ATOM 3262 O O . GLY B 1 178 ? -18.828 -2.826 -13.875 1 95 178 GLY B O 1
ATOM 3263 N N . ALA B 1 179 ? -17.859 -2.898 -11.867 1 92.75 179 ALA B N 1
ATOM 3264 C CA . ALA B 1 179 ? -17.156 -4.145 -12.164 1 92.75 179 ALA B CA 1
ATOM 3265 C C . ALA B 1 179 ? -18.109 -5.336 -12.125 1 92.75 179 ALA B C 1
ATOM 3267 O O . ALA B 1 179 ? -19.031 -5.383 -11.297 1 92.75 179 ALA B O 1
ATOM 3268 N N . ALA B 1 180 ? -17.812 -6.344 -12.922 1 92.69 180 ALA B N 1
ATOM 3269 C CA . ALA B 1 180 ? -18.719 -7.48 -13.047 1 92.69 180 ALA B CA 1
ATOM 3270 C C . ALA B 1 180 ? -18.297 -8.633 -12.148 1 92.69 180 ALA B C 1
ATOM 3272 O O . ALA B 1 180 ? -19.094 -9.523 -11.844 1 92.69 180 ALA B O 1
ATOM 3273 N N . SER B 1 181 ? -17.016 -8.633 -11.766 1 89.81 181 SER B N 1
ATOM 3274 C CA . SER B 1 181 ? -16.453 -9.734 -10.992 1 89.81 181 SER B CA 1
ATOM 3275 C C . SER B 1 181 ? -15.266 -9.281 -10.156 1 89.81 181 SER B C 1
ATOM 3277 O O . SER B 1 181 ? -14.82 -8.141 -10.273 1 89.81 181 SER B O 1
ATOM 3279 N N . ALA B 1 182 ? -14.812 -10.141 -9.328 1 87.69 182 ALA B N 1
ATOM 3280 C CA . ALA B 1 182 ? -13.617 -9.875 -8.531 1 87.69 182 ALA B CA 1
ATOM 3281 C C . ALA B 1 182 ? -12.422 -9.57 -9.43 1 87.69 182 ALA B C 1
ATOM 3283 O O . ALA B 1 182 ? -11.617 -8.688 -9.125 1 87.69 182 ALA B O 1
ATOM 3284 N N . ASP B 1 183 ? -12.344 -10.289 -10.531 1 83.25 183 ASP B N 1
ATOM 3285 C CA . ASP B 1 183 ? -11.258 -10.062 -11.477 1 83.25 183 ASP B CA 1
ATOM 3286 C C . ASP B 1 183 ? -11.359 -8.68 -12.117 1 83.25 183 ASP B C 1
ATOM 3288 O O . ASP B 1 183 ? -10.352 -7.992 -12.289 1 83.25 183 ASP B O 1
ATOM 3292 N N . ASP B 1 184 ? -12.539 -8.375 -12.453 1 87.81 184 ASP B N 1
ATOM 3293 C CA . ASP B 1 184 ? -12.781 -7.043 -13.008 1 87.81 184 ASP B CA 1
ATOM 3294 C C . ASP B 1 184 ? -12.438 -5.957 -11.992 1 87.81 184 ASP B C 1
ATOM 3296 O O . ASP B 1 184 ? -11.93 -4.898 -12.359 1 87.81 184 ASP B O 1
ATOM 3300 N N . LEU B 1 185 ? -12.742 -6.246 -10.781 1 91.19 185 LEU B N 1
ATOM 3301 C CA . LEU B 1 185 ? -12.461 -5.297 -9.711 1 91.19 185 LEU B CA 1
ATOM 3302 C C . LEU B 1 185 ? -10.953 -5.094 -9.547 1 91.19 185 LEU B C 1
ATOM 3304 O O . LEU B 1 185 ? -10.5 -3.973 -9.32 1 91.19 185 LEU B O 1
ATOM 3308 N N . LEU B 1 186 ? -10.18 -6.129 -9.656 1 88.69 186 LEU B N 1
ATOM 3309 C CA . LEU B 1 186 ? -8.727 -6.023 -9.617 1 88.69 186 LEU B CA 1
ATOM 3310 C C . LEU B 1 186 ? -8.211 -5.148 -10.75 1 88.69 186 LEU B C 1
ATOM 3312 O O . LEU B 1 186 ? -7.34 -4.301 -10.547 1 88.69 186 LEU B O 1
ATOM 3316 N N . SER B 1 187 ? -8.812 -5.367 -11.875 1 86.62 187 SER B N 1
ATOM 3317 C CA . SER B 1 187 ? -8.438 -4.551 -13.023 1 86.62 187 SER B CA 1
ATOM 3318 C C . SER B 1 187 ? -8.773 -3.08 -12.797 1 86.62 187 SER B C 1
ATOM 3320 O O . SER B 1 187 ? -8.008 -2.195 -13.188 1 86.62 187 SER B O 1
ATOM 3322 N N . TYR B 1 188 ? -9.914 -2.898 -12.188 1 88.69 188 TYR B N 1
ATOM 3323 C CA . TYR B 1 188 ? -10.367 -1.557 -11.836 1 88.69 188 TYR B CA 1
ATOM 3324 C C . TYR B 1 188 ? -9.328 -0.836 -10.992 1 88.69 188 TYR B C 1
ATOM 3326 O O . TYR B 1 188 ? -9.047 0.346 -11.203 1 88.69 188 TYR B O 1
ATOM 3334 N N . VAL B 1 189 ? -8.641 -1.518 -10.07 1 92.06 189 VAL B N 1
ATOM 3335 C CA . VAL B 1 189 ? -7.695 -0.953 -9.117 1 92.06 189 VAL B CA 1
ATOM 3336 C C . VAL B 1 189 ? -6.371 -0.656 -9.812 1 92.06 189 VAL B C 1
ATOM 3338 O O . VAL B 1 189 ? -5.746 0.378 -9.562 1 92.06 189 VAL B O 1
ATOM 3341 N N . TYR B 1 190 ? -5.957 -1.535 -10.641 1 86.94 190 TYR B N 1
ATOM 3342 C CA . TYR B 1 190 ? -4.609 -1.441 -11.188 1 86.94 190 TYR B CA 1
ATOM 3343 C C . TYR B 1 190 ? -4.621 -0.768 -12.555 1 86.94 190 TYR B C 1
ATOM 3345 O O . TYR B 1 190 ? -3.732 -1 -13.383 1 86.94 190 TYR B O 1
ATOM 3353 N N . THR B 1 191 ? -5.59 0.013 -12.883 1 79.88 191 THR B N 1
ATOM 3354 C CA . THR B 1 191 ? -5.641 0.85 -14.078 1 79.88 191 THR B CA 1
ATOM 3355 C C . THR B 1 191 ? -5.211 2.279 -13.758 1 79.88 191 THR B C 1
ATOM 3357 O O . THR B 1 191 ? -4.68 2.543 -12.68 1 79.88 191 THR B O 1
ATOM 3360 N N . ASP B 1 192 ? -5.508 3.184 -14.539 1 78.25 192 ASP B N 1
ATOM 3361 C CA . ASP B 1 192 ? -5.121 4.578 -14.359 1 78.25 192 ASP B CA 1
ATOM 3362 C C . ASP B 1 192 ? -5.77 5.176 -13.117 1 78.25 192 ASP B C 1
ATOM 3364 O O . ASP B 1 192 ? -6.891 4.809 -12.758 1 78.25 192 ASP B O 1
ATOM 3368 N N . ASP B 1 193 ? -5.059 5.965 -12.227 1 88.31 193 ASP B N 1
ATOM 3369 C CA . ASP B 1 193 ? -5.488 6.762 -11.086 1 88.31 193 ASP B CA 1
ATOM 3370 C C . ASP B 1 193 ? -5.875 5.867 -9.906 1 88.31 193 ASP B C 1
ATOM 3372 O O . ASP B 1 193 ? -6.941 6.039 -9.32 1 88.31 193 ASP B O 1
ATOM 3376 N N . SER B 1 194 ? -5.078 4.863 -9.703 1 92.69 194 SER B N 1
ATOM 3377 C CA . SER B 1 194 ? -5.328 3.871 -8.656 1 92.69 194 SER B CA 1
ATOM 3378 C C . SER B 1 194 ? -5.625 4.539 -7.32 1 92.69 194 SER B C 1
ATOM 3380 O O . SER B 1 194 ? -6.566 4.156 -6.625 1 92.69 194 SER B O 1
ATOM 3382 N N . ARG B 1 195 ? -4.914 5.594 -6.973 1 93.31 195 ARG B N 1
ATOM 3383 C CA . ARG B 1 195 ? -5.094 6.266 -5.691 1 93.31 195 ARG B CA 1
ATOM 3384 C C . ARG B 1 195 ? -6.504 6.828 -5.562 1 93.31 195 ARG B C 1
ATOM 3386 O O . ARG B 1 195 ? -7.18 6.594 -4.559 1 93.31 195 ARG B O 1
ATOM 3393 N N . ALA B 1 196 ? -6.93 7.52 -6.539 1 93.06 196 ALA B N 1
ATOM 3394 C CA . ALA B 1 196 ? -8.25 8.148 -6.527 1 93.06 196 ALA B CA 1
ATOM 3395 C C . ALA B 1 196 ? -9.352 7.094 -6.5 1 93.06 196 ALA B C 1
ATOM 3397 O O . ALA B 1 196 ? -10.352 7.25 -5.789 1 93.06 196 ALA B O 1
ATOM 3398 N N . ARG B 1 197 ? -9.18 6.07 -7.273 1 94.75 197 ARG B N 1
ATOM 3399 C CA . ARG B 1 197 ? -10.188 5.016 -7.367 1 94.75 197 ARG B CA 1
ATOM 3400 C C . ARG B 1 197 ? -10.344 4.293 -6.035 1 94.75 197 ARG B C 1
ATOM 3402 O O . ARG B 1 197 ? -11.469 4.027 -5.598 1 94.75 197 ARG B O 1
ATOM 3409 N N . ILE B 1 198 ? -9.258 4.016 -5.418 1 96 198 ILE B N 1
ATOM 3410 C CA . ILE B 1 198 ? -9.297 3.34 -4.125 1 96 198 ILE B CA 1
ATOM 3411 C C . ILE B 1 198 ? -9.914 4.262 -3.078 1 96 198 ILE B C 1
ATOM 3413 O O . ILE B 1 198 ? -10.789 3.846 -2.314 1 96 198 ILE B O 1
ATOM 3417 N N . ALA B 1 199 ? -9.508 5.516 -3.105 1 96.12 199 ALA B N 1
ATOM 3418 C CA . ALA B 1 199 ? -10.016 6.488 -2.139 1 96.12 199 ALA B CA 1
ATOM 3419 C C . ALA B 1 199 ? -11.531 6.66 -2.279 1 96.12 199 ALA B C 1
ATOM 3421 O O . ALA B 1 199 ? -12.234 6.844 -1.285 1 96.12 199 ALA B O 1
ATOM 3422 N N . ALA B 1 200 ? -11.984 6.594 -3.441 1 95.69 200 ALA B N 1
ATOM 3423 C CA . ALA B 1 200 ? -13.398 6.812 -3.719 1 95.69 200 ALA B CA 1
ATOM 3424 C C . ALA B 1 200 ? -14.266 5.738 -3.062 1 95.69 200 ALA B C 1
ATOM 3426 O O . ALA B 1 200 ? -15.438 5.969 -2.771 1 95.69 200 ALA B O 1
ATOM 3427 N N . LEU B 1 201 ? -13.703 4.668 -2.799 1 97.5 201 LEU B N 1
ATOM 3428 C CA . LEU B 1 201 ? -14.461 3.566 -2.211 1 97.5 201 LEU B CA 1
ATOM 3429 C C . LEU B 1 201 ? -14.766 3.842 -0.743 1 97.5 201 LEU B C 1
ATOM 3431 O O . LEU B 1 201 ? -15.617 3.174 -0.146 1 97.5 201 LEU B O 1
ATOM 3435 N N . ALA B 1 202 ? -14.031 4.754 -0.146 1 97.94 202 ALA B N 1
ATOM 3436 C CA . ALA B 1 202 ? -14.25 5.07 1.263 1 97.94 202 ALA B CA 1
ATOM 3437 C C . ALA B 1 202 ? -15.703 5.488 1.512 1 97.94 202 ALA B C 1
ATOM 3439 O O . ALA B 1 202 ? -16.312 5.059 2.488 1 97.94 202 ALA B O 1
ATOM 3440 N N . GLN B 1 203 ? -16.219 6.242 0.622 1 97.44 203 GLN B N 1
ATOM 3441 C CA . GLN B 1 203 ? -17.594 6.699 0.783 1 97.44 203 GLN B CA 1
ATOM 3442 C C . GLN B 1 203 ? -18.594 5.543 0.661 1 97.44 203 GLN B C 1
ATOM 3444 O O . GLN B 1 203 ? -19.594 5.5 1.369 1 97.44 203 GLN B O 1
ATOM 3449 N N . VAL B 1 204 ? -18.297 4.668 -0.244 1 98 204 VAL B N 1
ATOM 3450 C CA . VAL B 1 204 ? -19.125 3.484 -0.435 1 98 204 VAL B CA 1
ATOM 3451 C C . VAL B 1 204 ? -19.141 2.654 0.847 1 98 204 VAL B C 1
ATOM 3453 O O . VAL B 1 204 ? -20.203 2.23 1.302 1 98 204 VAL B O 1
ATOM 3456 N N . VAL B 1 205 ? -18.031 2.518 1.47 1 98.38 205 VAL B N 1
ATOM 3457 C CA . VAL B 1 205 ? -17.875 1.671 2.648 1 98.38 205 VAL B CA 1
ATOM 3458 C C . VAL B 1 205 ? -18.5 2.354 3.859 1 98.38 205 VAL B C 1
ATOM 3460 O O . VAL B 1 205 ? -19.203 1.713 4.645 1 98.38 205 VAL B O 1
ATOM 3463 N N . THR B 1 206 ? -18.25 3.658 4.016 1 98.31 206 THR B N 1
ATOM 3464 C CA . THR B 1 206 ? -18.828 4.367 5.156 1 98.31 206 THR B CA 1
ATOM 3465 C C . THR B 1 206 ? -20.359 4.398 5.062 1 98.31 206 THR B C 1
ATOM 3467 O O . THR B 1 206 ? -21.047 4.277 6.078 1 98.31 206 THR B O 1
ATOM 3470 N N . ARG B 1 207 ? -20.875 4.52 3.861 1 97.56 207 ARG B N 1
ATOM 3471 C CA . ARG B 1 207 ? -22.328 4.484 3.676 1 97.56 207 ARG B CA 1
ATOM 3472 C C . ARG B 1 207 ? -22.891 3.105 4.008 1 97.56 207 ARG B C 1
ATOM 3474 O O . ARG B 1 207 ? -23.906 2.992 4.68 1 97.56 207 ARG B O 1
ATOM 3481 N N . ALA B 1 208 ? -22.219 2.096 3.531 1 98 208 ALA B N 1
ATOM 3482 C CA . ALA B 1 208 ? -22.641 0.734 3.852 1 98 208 ALA B CA 1
ATOM 3483 C C . ALA B 1 208 ? -22.625 0.497 5.359 1 98 208 ALA B C 1
ATOM 3485 O O . ALA B 1 208 ? -23.516 -0.163 5.898 1 98 208 ALA B O 1
ATOM 3486 N N . ALA B 1 209 ? -21.641 1.012 6 1 97.94 209 ALA B N 1
ATOM 3487 C CA . ALA B 1 209 ? -21.562 0.901 7.453 1 97.94 209 ALA B CA 1
ATOM 3488 C C . ALA B 1 209 ? -22.734 1.591 8.125 1 97.94 209 ALA B C 1
ATOM 3490 O O . ALA B 1 209 ? -23.328 1.047 9.062 1 97.94 209 ALA B O 1
ATOM 3491 N N . HIS B 1 210 ? -23.016 2.74 7.645 1 97.06 210 HIS B N 1
ATOM 3492 C CA . HIS B 1 210 ? -24.156 3.492 8.164 1 97.06 210 HIS B CA 1
ATOM 3493 C C . HIS B 1 210 ? -25.453 2.713 7.992 1 97.06 210 HIS B C 1
ATOM 3495 O O . HIS B 1 210 ? -26.328 2.732 8.875 1 97.06 210 HIS B O 1
ATOM 3501 N N . ASP B 1 211 ? -25.531 1.975 6.891 1 96.56 211 ASP B N 1
ATOM 3502 C CA . ASP B 1 211 ? -26.75 1.219 6.562 1 96.56 211 ASP B CA 1
ATOM 3503 C C . ASP B 1 211 ? -26.766 -0.119 7.297 1 96.56 211 ASP B C 1
ATOM 3505 O O . ASP B 1 211 ? -27.672 -0.935 7.082 1 96.56 211 ASP B O 1
ATOM 3509 N N . GLY B 1 212 ? -25.734 -0.389 8.086 1 96.38 212 GLY B N 1
ATOM 3510 C CA . GLY B 1 212 ? -25.797 -1.531 8.984 1 96.38 212 GLY B CA 1
ATOM 3511 C C . GLY B 1 212 ? -25.047 -2.738 8.461 1 96.38 212 GLY B C 1
ATOM 3512 O O . GLY B 1 212 ? -25.141 -3.832 9.023 1 96.38 212 GLY B O 1
ATOM 3513 N N . HIS B 1 213 ? -24.312 -2.553 7.414 1 96.75 213 HIS B N 1
ATOM 3514 C CA . HIS B 1 213 ? -23.516 -3.666 6.891 1 96.75 213 HIS B CA 1
ATOM 3515 C C . HIS B 1 213 ? -22.406 -4.051 7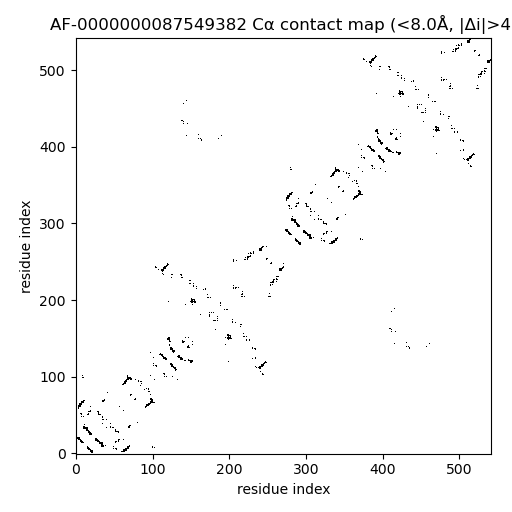.852 1 96.75 213 HIS B C 1
ATOM 3517 O O . HIS B 1 213 ? -21.484 -3.262 8.086 1 96.75 213 HIS B O 1
ATOM 3523 N N . ALA B 1 214 ? -22.344 -5.234 8.289 1 96.81 214 ALA B N 1
ATOM 3524 C CA . ALA B 1 214 ? -21.484 -5.652 9.398 1 96.81 214 ALA B CA 1
ATOM 3525 C C . ALA B 1 214 ? -20.016 -5.574 9.016 1 96.81 214 ALA B C 1
ATOM 3527 O O . ALA B 1 214 ? -19.188 -5.059 9.773 1 96.81 214 ALA B O 1
ATOM 3528 N N . VAL B 1 215 ? -19.688 -6.008 7.875 1 96.94 215 VAL B N 1
ATOM 3529 C CA . VAL B 1 215 ? -18.297 -6.012 7.434 1 96.94 215 VAL B CA 1
ATOM 3530 C C . VAL B 1 215 ? -17.797 -4.578 7.25 1 96.94 215 VAL B C 1
ATOM 3532 O O . VAL B 1 215 ? -16.688 -4.238 7.652 1 96.94 215 VAL B O 1
ATOM 3535 N N . ALA B 1 216 ? -18.609 -3.773 6.617 1 98.12 216 ALA B N 1
ATOM 3536 C CA . ALA B 1 216 ? -18.25 -2.365 6.434 1 98.12 216 ALA B CA 1
ATOM 3537 C C . ALA B 1 216 ? -18.047 -1.674 7.777 1 98.12 216 ALA B C 1
ATOM 3539 O O . ALA B 1 216 ? -17.094 -0.906 7.941 1 98.12 216 ALA B O 1
ATOM 3540 N N . GLN B 1 217 ? -18.906 -1.989 8.711 1 98.38 217 GLN B N 1
ATOM 3541 C CA . GLN B 1 217 ? -18.766 -1.421 10.047 1 98.38 217 GLN B CA 1
ATOM 3542 C C . GLN B 1 217 ? -17.438 -1.814 10.672 1 98.38 217 GLN B C 1
ATOM 3544 O O . GLN B 1 217 ? -16.766 -0.984 11.289 1 98.38 217 GLN B O 1
ATOM 3549 N N . HIS B 1 218 ? -17.125 -3.029 10.508 1 98 218 HIS B N 1
ATOM 3550 C CA . HIS B 1 218 ? -15.875 -3.527 11.07 1 98 218 HIS B CA 1
ATOM 3551 C C . HIS B 1 218 ? -14.672 -2.822 10.445 1 98 218 HIS B C 1
ATOM 3553 O O . HIS B 1 218 ? -13.742 -2.424 11.156 1 98 218 HIS B O 1
ATOM 3559 N N . ILE B 1 219 ? -14.711 -2.621 9.172 1 97.81 219 ILE B N 1
ATOM 3560 C CA . ILE B 1 219 ? -13.617 -1.972 8.453 1 97.81 219 ILE B CA 1
ATOM 3561 C C . ILE B 1 219 ? -13.484 -0.525 8.922 1 97.81 219 ILE B C 1
ATOM 3563 O O . ILE B 1 219 ? -12.383 -0.072 9.242 1 97.81 219 ILE B O 1
ATOM 3567 N N . VAL B 1 220 ? -14.555 0.168 8.969 1 98.5 220 VAL B N 1
ATOM 3568 C CA . VAL B 1 220 ? -14.539 1.569 9.383 1 98.5 220 VAL B CA 1
ATOM 3569 C C . VAL B 1 220 ? -14.055 1.682 10.82 1 98.5 220 VAL B C 1
ATOM 3571 O O . VAL B 1 220 ? -13.281 2.58 11.156 1 98.5 220 VAL B O 1
ATOM 3574 N N . GLU B 1 221 ? -14.438 0.749 11.625 1 98.56 221 GLU B N 1
ATOM 3575 C CA . GLU B 1 221 ? -14.023 0.724 13.023 1 98.56 221 GLU B CA 1
ATOM 3576 C C . GLU B 1 221 ? -12.508 0.573 13.148 1 98.56 221 GLU B C 1
ATOM 3578 O O . GLU B 1 221 ? -11.867 1.307 13.898 1 98.56 221 GLU B O 1
ATOM 3583 N N . LEU B 1 222 ? -11.984 -0.347 12.445 1 98.19 222 LEU B N 1
ATOM 3584 C CA . LEU B 1 222 ? -10.555 -0.605 12.516 1 98.19 222 LEU B CA 1
ATOM 3585 C C . LEU B 1 222 ? -9.758 0.598 12.016 1 98.19 222 LEU B C 1
ATOM 3587 O O . LEU B 1 222 ? -8.742 0.961 12.602 1 98.19 222 LEU B O 1
ATOM 3591 N N . GLU B 1 223 ? -10.188 1.174 10.953 1 98.31 223 GLU B N 1
ATOM 3592 C CA . GLU B 1 223 ? -9.492 2.334 10.406 1 98.31 223 GLU B CA 1
ATOM 3593 C C . GLU B 1 223 ? -9.609 3.539 11.336 1 98.31 223 GLU B C 1
ATOM 3595 O O . GLU B 1 223 ? -8.656 4.305 11.492 1 98.31 223 GLU B O 1
ATOM 3600 N N . ALA B 1 224 ? -10.758 3.68 11.938 1 98.5 224 ALA B N 1
ATOM 3601 C CA . ALA B 1 224 ? -10.945 4.754 12.914 1 98.5 224 ALA B CA 1
ATOM 3602 C C . ALA B 1 224 ? -10.039 4.555 14.125 1 98.5 224 ALA B C 1
ATOM 3604 O O . ALA B 1 224 ? -9.461 5.516 14.641 1 98.5 224 ALA B O 1
ATOM 3605 N N . GLN B 1 225 ? -9.953 3.336 14.547 1 98.5 225 GLN B N 1
ATOM 3606 C CA . GLN B 1 225 ? -9.062 3.01 15.656 1 98.5 225 GLN B CA 1
ATOM 3607 C C . GLN B 1 225 ? -7.609 3.344 15.32 1 98.5 225 GLN B C 1
ATOM 3609 O O . GLN B 1 225 ? -6.875 3.867 16.156 1 98.5 225 GLN B O 1
ATOM 3614 N N . ALA B 1 226 ? -7.262 3.031 14.164 1 97.94 226 ALA B N 1
ATOM 3615 C CA . ALA B 1 226 ? -5.906 3.324 13.719 1 97.94 226 ALA B CA 1
ATOM 3616 C C . ALA B 1 226 ? -5.645 4.828 13.703 1 97.94 226 ALA B C 1
ATOM 3618 O O . ALA B 1 226 ? -4.574 5.285 14.117 1 97.94 226 ALA B O 1
ATOM 3619 N N . MET B 1 227 ? -6.543 5.582 13.25 1 98 227 MET B N 1
ATOM 3620 C CA . MET B 1 227 ? -6.418 7.039 13.234 1 98 227 MET B CA 1
ATOM 3621 C C . MET B 1 227 ? -6.301 7.59 14.648 1 98 227 MET B C 1
ATOM 3623 O O . MET B 1 227 ? -5.441 8.43 14.922 1 98 227 MET B O 1
ATOM 3627 N N . ALA B 1 228 ? -7.168 7.09 15.484 1 98.19 228 ALA B N 1
ATOM 3628 C CA . ALA B 1 228 ? -7.129 7.523 16.875 1 98.19 228 ALA B CA 1
ATOM 3629 C C . ALA B 1 228 ? -5.77 7.238 17.5 1 98.19 228 ALA B C 1
ATOM 3631 O O . ALA B 1 228 ? -5.242 8.055 18.266 1 98.19 228 ALA B O 1
ATOM 3632 N N . ALA B 1 229 ? -5.246 6.117 17.188 1 97.81 229 ALA B N 1
ATOM 3633 C CA . ALA B 1 229 ? -3.934 5.754 17.719 1 97.81 229 ALA B CA 1
ATOM 3634 C C . ALA B 1 229 ? -2.863 6.734 17.25 1 97.81 229 ALA B C 1
ATOM 3636 O O . ALA B 1 229 ? -1.944 7.066 18 1 97.81 229 ALA B O 1
ATOM 3637 N N . CYS B 1 230 ? -2.947 7.176 16.016 1 97.31 230 CYS B N 1
ATOM 3638 C CA . CYS B 1 230 ? -2.016 8.164 15.5 1 97.31 230 CYS B CA 1
ATOM 3639 C C . CYS B 1 230 ? -2.137 9.484 16.25 1 97.31 230 CYS B C 1
ATOM 3641 O O . CYS B 1 230 ? -1.127 10.109 16.578 1 97.31 230 CYS B O 1
ATOM 3643 N N . ILE B 1 231 ? -3.34 9.852 16.531 1 97.75 231 ILE B N 1
ATOM 3644 C CA . ILE B 1 231 ? -3.592 11.078 17.281 1 97.75 231 ILE B CA 1
ATOM 3645 C C . ILE B 1 231 ? -2.986 10.953 18.672 1 97.75 231 ILE B C 1
ATOM 3647 O O . ILE B 1 231 ? -2.293 11.867 19.141 1 97.75 231 ILE B O 1
ATOM 3651 N N . ASP B 1 232 ? -3.18 9.836 19.281 1 97.88 232 ASP B N 1
ATOM 3652 C CA . ASP B 1 232 ? -2.658 9.602 20.625 1 97.88 232 ASP B CA 1
ATOM 3653 C C . ASP B 1 232 ? -1.133 9.656 20.641 1 97.88 232 ASP B C 1
ATOM 3655 O O . ASP B 1 232 ? -0.536 10.203 21.562 1 97.88 232 ASP B O 1
ATOM 3659 N N . ARG B 1 233 ? -0.584 9.117 19.641 1 96.12 233 ARG B N 1
ATOM 3660 C CA . ARG B 1 233 ? 0.873 9.094 19.562 1 96.12 233 ARG B CA 1
ATOM 3661 C C . ARG B 1 233 ? 1.433 10.508 19.391 1 96.12 233 ARG B C 1
ATOM 3663 O O . ARG B 1 233 ? 2.551 10.789 19.828 1 96.12 233 ARG B O 1
ATOM 3670 N N . ALA B 1 234 ? 0.695 11.367 18.781 1 96.31 234 ALA B N 1
ATOM 3671 C CA . ALA B 1 234 ? 1.153 12.727 18.5 1 96.31 234 ALA B CA 1
ATOM 3672 C C . ALA B 1 234 ? 0.921 13.641 19.703 1 96.31 234 ALA B C 1
ATOM 3674 O O . ALA B 1 234 ? 1.496 14.727 19.781 1 96.31 234 ALA B O 1
ATOM 3675 N N . ALA B 1 235 ? 0.074 13.273 20.594 1 96.5 235 ALA B N 1
ATOM 3676 C CA . ALA B 1 235 ? -0.354 14.117 21.719 1 96.5 235 ALA B CA 1
ATOM 3677 C C . ALA B 1 235 ? 0.821 14.461 22.625 1 96.5 235 ALA B C 1
ATOM 3679 O O . ALA B 1 235 ? 1.612 13.586 22.984 1 96.5 235 ALA B O 1
ATOM 3680 N N . PRO B 1 236 ? 0.928 15.758 23.031 1 95 236 PRO B N 1
ATOM 3681 C CA . PRO B 1 236 ? 1.94 16.141 24.016 1 95 236 PRO B CA 1
ATOM 3682 C C . PRO B 1 236 ? 1.547 15.758 25.438 1 95 236 PRO B C 1
ATOM 3684 O O . PRO B 1 236 ? 0.385 15.438 25.703 1 95 236 PRO B O 1
ATOM 3687 N N . PRO B 1 237 ? 2.504 15.812 26.328 1 92.69 237 PRO B N 1
ATOM 3688 C CA . PRO B 1 237 ? 2.221 15.438 27.719 1 92.69 237 PRO B CA 1
ATOM 3689 C C . PRO B 1 237 ? 1.517 16.547 28.5 1 92.69 237 PRO B C 1
ATOM 3691 O O . PRO B 1 237 ? 1.271 16.391 29.703 1 92.69 237 PRO B O 1
ATOM 3694 N N . ILE B 1 238 ? 1.159 17.641 27.891 1 93.19 238 ILE B N 1
ATOM 3695 C CA . ILE B 1 238 ? 0.433 18.734 28.531 1 93.19 238 ILE B CA 1
ATOM 3696 C C . ILE B 1 238 ? -0.906 18.938 27.828 1 93.19 238 ILE B C 1
ATOM 3698 O O . ILE B 1 238 ? -1.101 18.469 26.703 1 93.19 238 ILE B O 1
ATOM 3702 N N . PRO B 1 239 ? -1.812 19.609 28.5 1 93.19 239 PRO B N 1
ATOM 3703 C CA . PRO B 1 239 ? -3.123 19.828 27.875 1 93.19 239 PRO B CA 1
ATOM 3704 C C . PRO B 1 239 ? -3.025 20.5 26.516 1 93.19 239 PRO B C 1
ATOM 3706 O O . PRO B 1 239 ? -2.346 21.516 26.375 1 93.19 239 PRO B O 1
ATOM 3709 N N . ALA B 1 240 ? -3.672 19.922 25.578 1 96.5 240 ALA B N 1
ATOM 3710 C CA . ALA B 1 240 ? -3.629 20.406 24.188 1 96.5 240 ALA B CA 1
ATOM 3711 C C . ALA B 1 240 ? -5.008 20.328 23.547 1 96.5 240 ALA B C 1
ATOM 3713 O O . ALA B 1 240 ? -5.91 19.656 24.062 1 96.5 240 ALA B O 1
ATOM 3714 N N . ALA B 1 241 ? -5.156 21.141 22.531 1 96.25 241 ALA B N 1
ATOM 3715 C CA . ALA B 1 241 ? -6.352 21.047 21.703 1 96.25 241 ALA B CA 1
ATOM 3716 C C . ALA B 1 241 ? -6.129 20.094 20.516 1 96.25 241 ALA B C 1
ATOM 3718 O O . ALA B 1 241 ? -4.984 19.781 20.172 1 96.25 241 ALA B O 1
ATOM 3719 N N . CYS B 1 242 ? -7.199 19.578 19.969 1 97.06 242 CYS B N 1
ATOM 3720 C CA . CYS B 1 242 ? -7.148 18.719 18.797 1 97.06 242 CYS B CA 1
ATOM 3721 C C . CYS B 1 242 ? -8.102 19.219 17.719 1 97.06 242 CYS B C 1
ATOM 3723 O O . CYS B 1 242 ? -9.297 19.406 17.969 1 97.06 242 CYS B O 1
ATOM 3725 N N . ARG B 1 243 ? -7.578 19.484 16.578 1 96.69 243 ARG B N 1
ATOM 3726 C CA . ARG B 1 243 ? -8.359 19.938 15.438 1 96.69 243 ARG B CA 1
ATOM 3727 C C . ARG B 1 243 ? -8.375 18.875 14.336 1 96.69 243 ARG B C 1
ATOM 3729 O O . ARG B 1 243 ? -7.316 18.375 13.938 1 96.69 243 ARG B O 1
ATOM 3736 N N . LEU B 1 244 ? -9.523 18.547 13.898 1 96.38 244 LEU B N 1
ATOM 3737 C CA . LEU B 1 244 ? -9.711 17.516 12.891 1 96.38 244 LEU B CA 1
ATOM 3738 C C . LEU B 1 244 ? -10.148 18.125 11.555 1 96.38 244 LEU B C 1
ATOM 3740 O O . LEU B 1 244 ? -11.023 18.984 11.523 1 96.38 244 LEU B O 1
ATOM 3744 N N . GLY B 1 245 ? -9.461 17.766 10.516 1 94.75 245 GLY B N 1
ATOM 3745 C CA . GLY B 1 245 ? -9.797 18.234 9.18 1 94.75 245 GLY B CA 1
ATOM 3746 C C . GLY B 1 245 ? -9.719 17.141 8.125 1 94.75 245 GLY B C 1
ATOM 3747 O O . GLY B 1 245 ? -9.141 16.078 8.367 1 94.75 245 GLY B O 1
ATOM 3748 N N . GLY B 1 246 ? -10.375 17.469 6.898 1 93.44 246 GLY B N 1
ATOM 3749 C CA . GLY B 1 246 ? -10.414 16.516 5.801 1 93.44 246 GLY B CA 1
ATOM 3750 C C . GLY B 1 246 ? -11.797 15.953 5.551 1 93.44 246 GLY B C 1
ATOM 3751 O O . GLY B 1 246 ? -12.625 15.906 6.461 1 93.44 246 GLY B O 1
ATOM 3752 N N . ALA B 1 247 ? -11.938 15.43 4.418 1 92.19 247 ALA B N 1
ATOM 3753 C CA . ALA B 1 247 ? -13.258 15.039 3.924 1 92.19 247 ALA B CA 1
ATOM 3754 C C . ALA B 1 247 ? -13.812 13.867 4.727 1 92.19 247 ALA B C 1
ATOM 3756 O O . ALA B 1 247 ? -15.031 13.766 4.926 1 92.19 247 ALA B O 1
ATOM 3757 N N . LEU B 1 248 ? -13.016 13.008 5.203 1 95.25 248 LEU B N 1
ATOM 3758 C CA . LEU B 1 248 ? -13.492 11.812 5.879 1 95.25 248 LEU B CA 1
ATOM 3759 C C . LEU B 1 248 ? -14.141 12.164 7.215 1 95.25 248 LEU B C 1
ATOM 3761 O O . LEU B 1 248 ? -15.062 11.477 7.664 1 95.25 248 LEU B O 1
ATOM 3765 N N . PHE B 1 249 ? -13.664 13.203 7.848 1 95.69 249 PHE B N 1
ATOM 3766 C CA . PHE B 1 249 ? -14.242 13.625 9.117 1 95.69 249 PHE B CA 1
ATOM 3767 C C . PHE B 1 249 ? -15.609 14.258 8.914 1 95.69 249 PHE B C 1
ATOM 3769 O O . PHE B 1 249 ? -16.328 14.523 9.875 1 95.69 249 PHE B O 1
ATOM 3776 N N . GLY B 1 250 ? -15.938 14.469 7.652 1 94.69 250 GLY B N 1
ATOM 3777 C CA . GLY B 1 250 ? -17.297 14.875 7.332 1 94.69 250 GLY B CA 1
ATOM 3778 C C . GLY B 1 250 ? -18.312 13.766 7.512 1 94.69 250 GLY B C 1
ATOM 3779 O O . GLY B 1 250 ? -19.516 14.023 7.594 1 94.69 250 GLY B O 1
ATOM 3780 N N . ASP B 1 251 ? -17.844 12.609 7.465 1 95.88 251 ASP B N 1
ATOM 3781 C CA . ASP B 1 251 ? -18.703 11.477 7.781 1 95.88 251 ASP B CA 1
ATOM 3782 C C . ASP B 1 251 ? -18.891 11.336 9.289 1 95.88 251 ASP B C 1
ATOM 3784 O O . ASP B 1 251 ? -17.953 10.977 10.008 1 95.88 251 ASP B O 1
ATOM 3788 N N . ALA B 1 252 ? -20.141 11.492 9.734 1 95.81 252 ALA B N 1
ATOM 3789 C CA . ALA B 1 252 ? -20.438 11.547 11.164 1 95.81 252 ALA B CA 1
ATOM 3790 C C . ALA B 1 252 ? -20.094 10.227 11.852 1 95.81 252 ALA B C 1
ATOM 3792 O O . ALA B 1 252 ? -19.625 10.211 12.992 1 95.81 252 ALA B O 1
ATOM 3793 N N . GLY B 1 253 ? -20.406 9.164 11.172 1 96.94 253 GLY B N 1
ATOM 3794 C CA . GLY B 1 253 ? -20.109 7.859 11.742 1 96.94 253 GLY B CA 1
ATOM 3795 C C . GLY B 1 253 ? -18.625 7.621 11.938 1 96.94 253 GLY B C 1
ATOM 3796 O O . GLY B 1 253 ? -18.203 7.117 12.984 1 96.94 253 GLY B O 1
ATOM 3797 N N . TYR B 1 254 ? -17.875 7.973 11 1 98 254 TYR B N 1
ATOM 3798 C CA . TYR B 1 254 ? -16.438 7.828 11.102 1 98 254 TYR B CA 1
ATOM 3799 C C . TYR B 1 254 ? -15.875 8.727 12.195 1 98 254 TYR B C 1
ATOM 3801 O O . TYR B 1 254 ? -15.086 8.273 13.031 1 98 254 TYR B O 1
ATOM 3809 N N . LEU B 1 255 ? -16.25 9.961 12.211 1 97.75 255 LEU B N 1
ATOM 3810 C CA . LEU B 1 255 ? -15.797 10.914 13.219 1 97.75 255 LEU B CA 1
ATOM 3811 C C . LEU B 1 255 ? -16.094 10.406 14.625 1 97.75 255 LEU B C 1
ATOM 3813 O O . LEU B 1 255 ? -15.219 10.414 15.492 1 97.75 255 LEU B O 1
ATOM 3817 N N . ALA B 1 256 ? -17.297 9.938 14.797 1 97.56 256 ALA B N 1
ATOM 3818 C CA . ALA B 1 256 ? -17.703 9.445 16.109 1 97.56 256 ALA B CA 1
ATOM 3819 C C . ALA B 1 256 ? -16.812 8.289 16.562 1 97.56 256 ALA B C 1
ATOM 3821 O O . ALA B 1 256 ? -16.453 8.203 17.734 1 97.56 256 ALA B O 1
ATOM 3822 N N . ARG B 1 257 ? -16.516 7.438 15.641 1 98 257 ARG B N 1
ATOM 3823 C CA . ARG B 1 257 ? -15.672 6.289 15.961 1 98 257 ARG B CA 1
ATOM 3824 C C . ARG B 1 257 ? -14.258 6.727 16.344 1 98 257 ARG B C 1
ATOM 3826 O O . ARG B 1 257 ? -13.672 6.203 17.281 1 98 257 ARG B O 1
ATOM 3833 N N . VAL B 1 258 ? -13.68 7.645 15.617 1 98.19 258 VAL B N 1
ATOM 3834 C CA . VAL B 1 258 ? -12.344 8.141 15.93 1 98.19 258 VAL B CA 1
ATOM 3835 C C . VAL B 1 258 ? -12.336 8.75 17.328 1 98.19 258 VAL B C 1
ATOM 3837 O O . VAL B 1 258 ? -11.477 8.414 18.156 1 98.19 258 VAL B O 1
ATOM 3840 N N . LEU B 1 259 ? -13.297 9.617 17.594 1 97.31 259 LEU B N 1
ATOM 3841 C CA . LEU B 1 259 ? -13.367 10.297 18.891 1 97.31 259 LEU B CA 1
ATOM 3842 C C . LEU B 1 259 ? -13.523 9.289 20.016 1 97.31 259 LEU B C 1
ATOM 3844 O O . LEU B 1 259 ? -12.953 9.469 21.094 1 97.31 259 LEU B O 1
ATOM 3848 N N . HIS B 1 260 ? -14.234 8.25 19.75 1 97.38 260 HIS B N 1
ATOM 3849 C CA . HIS B 1 260 ? -14.477 7.207 20.734 1 97.38 260 HIS B CA 1
ATOM 3850 C C . HIS B 1 260 ? -13.18 6.5 21.125 1 97.38 260 HIS B C 1
ATOM 3852 O O . HIS B 1 260 ? -13.016 6.078 22.266 1 97.38 260 HIS B O 1
ATOM 3858 N N . HIS B 1 261 ? -12.273 6.414 20.203 1 97.94 261 HIS B N 1
ATOM 3859 C CA . HIS B 1 261 ? -11.094 5.582 20.422 1 97.94 261 HIS B CA 1
ATOM 3860 C C . HIS B 1 261 ? -9.906 6.422 20.891 1 97.94 261 HIS B C 1
ATOM 3862 O O . HIS B 1 261 ? -8.875 5.875 21.281 1 97.94 261 HIS B O 1
ATOM 3868 N N . ILE B 1 262 ? -10.031 7.746 20.828 1 97.5 262 ILE B N 1
ATOM 3869 C CA . ILE B 1 262 ? -8.953 8.594 21.344 1 97.5 262 ILE B CA 1
ATOM 3870 C C . ILE B 1 262 ? -8.82 8.391 22.844 1 97.5 262 ILE B C 1
ATOM 3872 O O . ILE B 1 262 ? -9.805 8.461 23.578 1 97.5 262 ILE B O 1
ATOM 3876 N N . GLN B 1 263 ? -7.621 8.18 23.281 1 95.69 263 GLN B N 1
ATOM 3877 C CA . GLN B 1 263 ? -7.379 7.922 24.688 1 95.69 263 GLN B CA 1
ATOM 3878 C C . GLN B 1 263 ? -6.879 9.172 25.406 1 95.69 263 GLN B C 1
ATOM 3880 O O . GLN B 1 263 ? -7.066 9.328 26.609 1 95.69 263 GLN B O 1
ATOM 3885 N N . THR B 1 264 ? -6.25 10.047 24.719 1 94.19 264 THR B N 1
ATOM 3886 C CA . THR B 1 264 ? -5.73 11.289 25.297 1 94.19 264 THR B CA 1
ATOM 3887 C C . THR B 1 264 ? -6.867 12.25 25.609 1 94.19 264 THR B C 1
ATOM 3889 O O . THR B 1 264 ? -7.715 12.523 24.766 1 94.19 264 THR B O 1
ATOM 3892 N N . PRO B 1 265 ? -6.812 12.758 26.766 1 92.94 265 PRO B N 1
ATOM 3893 C CA . PRO B 1 265 ? -7.832 13.75 27.125 1 92.94 265 PRO B CA 1
ATOM 3894 C C . PRO B 1 265 ? -7.512 15.148 26.609 1 92.94 265 PRO B C 1
ATOM 3896 O O . PRO B 1 265 ? -6.992 15.984 27.359 1 92.94 265 PRO B O 1
ATOM 3899 N N . PHE B 1 266 ? -7.914 15.438 25.516 1 93.5 266 PHE B N 1
ATOM 3900 C CA . PHE B 1 266 ? -7.727 16.781 24.969 1 93.5 266 PHE B CA 1
ATOM 3901 C C . PHE B 1 266 ? -8.672 17.766 25.625 1 93.5 266 PHE B C 1
ATOM 3903 O O . PHE B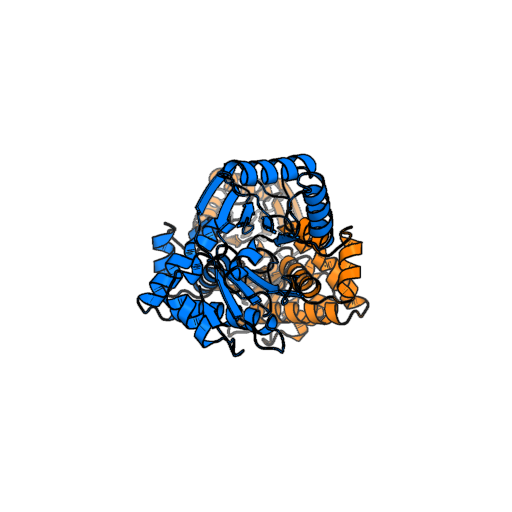 1 266 ? -9.797 17.422 25.984 1 93.5 266 PHE B O 1
ATOM 3910 N N . ILE B 1 267 ? -8.234 19 25.75 1 87.88 267 ILE B N 1
ATOM 3911 C CA . ILE B 1 267 ? -9.055 20.016 26.391 1 87.88 267 ILE B CA 1
ATOM 3912 C C . ILE B 1 267 ? -10.203 20.406 25.453 1 87.88 267 ILE B C 1
ATOM 3914 O O . ILE B 1 267 ? -11.234 20.922 25.906 1 87.88 267 ILE B O 1
ATOM 3918 N N . ASP B 1 268 ? -9.945 20.281 24.172 1 88.81 268 ASP B N 1
ATOM 3919 C CA . ASP B 1 268 ? -10.969 20.531 23.172 1 88.81 268 ASP B CA 1
ATOM 3920 C C . ASP B 1 268 ? -10.664 19.781 21.875 1 88.81 268 ASP B C 1
ATOM 3922 O O . ASP B 1 268 ? -9.508 19.688 21.469 1 88.81 268 ASP B O 1
ATOM 3926 N N . THR B 1 269 ? -11.688 19.203 21.359 1 88.81 269 THR B N 1
ATOM 3927 C CA . THR B 1 269 ? -11.602 18.562 20.062 1 88.81 269 THR B CA 1
ATOM 3928 C C . THR B 1 269 ? -12.648 19.125 19.109 1 88.81 269 THR B C 1
ATOM 3930 O O . THR B 1 269 ? -13.844 19.125 19.406 1 88.81 269 THR B O 1
ATOM 3933 N N . GLN B 1 270 ? -12.227 19.734 17.984 1 88 270 GLN B N 1
ATOM 3934 C CA . GLN B 1 270 ? -13.164 20.359 17.062 1 88 270 GLN B CA 1
ATOM 3935 C C . GLN B 1 270 ? -12.828 19.984 15.617 1 88 270 GLN B C 1
ATOM 3937 O O . GLN B 1 270 ? -11.664 19.766 15.281 1 88 270 GLN B O 1
ATOM 3942 N N . VAL B 1 271 ? -13.844 19.875 14.891 1 86.31 271 VAL B N 1
ATOM 3943 C CA . VAL B 1 271 ? -13.695 19.734 13.445 1 86.31 271 VAL B CA 1
ATOM 3944 C C . VAL B 1 271 ? -13.773 21.109 12.781 1 86.31 271 VAL B C 1
ATOM 3946 O O . VAL B 1 271 ? -14.648 21.906 13.117 1 86.31 271 VAL B O 1
#

pLDDT: mean 91.75, std 7.38, range [39.59, 98.56]

InterPro domains:
  IPR002731 ATPase, BadF/BadG/BcrA/BcrD type [PF01869] (8-233)
  IPR043129 ATPase, nucleotide binding domain [SSF53067] (4-106)
  IPR043129 ATPase, nucleotide binding domain [SSF53067] (112-249)
  IPR052519 Eukaryotic-type N-acetylglucosamine Kinase [PTHR43190] (3-231)

Radius of gyration: 29.16 Å; Cα contacts (8 Å, |Δi|>4): 1132; chains: 2; bounding box: 52×97×63 Å

Foldseek 3Di:
DQAWEKEWQAAQAKIKMFIAGPVRHTDWIDMDGHQAPQPDDLVVNLVVVVVRCVVGCPPGHHQHYEYAHHPQPDPVSQVSSVVSNCVVDVNHNYYHYYHSQLVLCVPPALQFKEWEWEAELAIKIWIAGSNRHTDDIFDPPDLVPDGQLHLLQLLVLLLVPCLVDPDPVVVLLCVVQVADDNVSVVVSCPDPPNSVSSSVCSVSLLVCVVVPNPVSVVSLLRSLLRSLVRRQVNDDPDAHEYEYYYDNCVRVSSVVSNVVNNDDDHPYYYD/DQAWEKEWQAAQAKIKMFIAGPVRHTDWIDMDGHQAPQPDDLVRNLVVVVVRCVVGPPPGHHQHYEYAHHPQPDPVSQVSSVVSNCVVDVNHNYYHYYHSQLVLCVPPALQFKEWEWEAELAIKIWIAGSNRHTDDIFDPPDLVPDRQLHLLQLLVLLLVPCLVDPDPVVVLLCVVQVADDNVSVVVSCPDPPNSVSSSVCSVSLLVCVVVPNPVSVVSLLRSLLRSLVRRQVNDDPDAHEYEYYYDNCVRVVSVVSNVVNNDDDHPYYYD

Sequence (542 aa):
MTGVVAVVDAGGTSTRAAIADARGRIVARSRIGAGSFSVLSLRAWTRRMCEALEACANEAPITRAWIGSAGIDADESARIATEALRCAMPHVHEWTVTNDAALLCASVPRNRPCVVCIAGTGSVVLAYDAQRTRTKRVGGLGWLLGDEGSAVGVGRAALRHVLSEPSPLLDVILAATGAASADDLLSYVYTDDSRARIAALAQVVTRAAHDGHAVAQHIVELEAQAMAACIDRAAPPIPAACRLGGALFGDAGYLARVLHHIQTPFIDTQVMTGVVAVVDAGGTSTRAAIADARGRIVARSRIGAGSFSVLSLRAWTRRMCEALEACANEAPITRAWIGSAGIDADESARIATEALRCAMPHVHEWTVTNDAALLCASVPRNRPCVVCIAGTGSVVLAYDAQRTRTKRVGGLGWLLGDEGSAVGVGRAALRHVLSEPSPLLDVILAATGAASADDLLSYVYTDDSRARIAALAQVVTRAAHDGHAVAQHIVELEAQAMAACIDRAAPPIPAACRLGGALFGDAGYLARVLHHIQTPFIDTQV

Nearest PDB structures (foldseek):
  2ch6-assembly1_D  TM=8.210E-01  e=6.630E-18  Homo sapiens
  2ch6-assembly2_C  TM=6.738E-01  e=4.799E-15  Homo sapiens
  1zxo-assembly2_B  TM=6.740E-01  e=1.732E-13  Bacteroides thetaiotaomicron
  1zbs-assembly1_A-2  TM=6.584E-01  e=1.217E-13  Porphyromonas gingivalis W83
  8oqk-assembly1_A-2  TM=6.604E-01  e=5.613E-13  Tannerella forsythia